Protein 2D42 (pdb70)

Organism: NCBI:txid180886

Structure (mmCIF, N/CA/C/O backbone):
data_2D42
#
_entry.id   2D42
#
_cell.length_a   95.380
_cell.length_b   95.380
_cell.length_c   130.727
_cell.angle_alpha   90.00
_cell.angle_beta   90.00
_cell.angle_gamma   120.00
#
_symmetry.space_group_name_H-M   'P 31 1 2'
#
loop_
_entity.id
_entity.type
_entity.pdbx_description
1 polymer 'non-toxic crystal protein'
2 water water
#
loop_
_atom_site.group_PDB
_atom_site.id
_atom_site.type_symbol
_atom_site.label_atom_id
_atom_site.label_alt_id
_atom_site.label_comp_id
_atom_site.label_asym_id
_atom_site.label_entity_id
_atom_site.label_seq_id
_atom_site.pdbx_PDB_ins_code
_atom_site.Cartn_x
_atom_site.Cartn_y
_atom_site.Cartn_z
_atom_site.occupancy
_atom_site.B_iso_or_equiv
_atom_site.auth_seq_id
_atom_site.auth_comp_id
_atom_site.auth_asym_id
_atom_site.auth_atom_id
_atom_site.pdbx_PDB_model_num
ATOM 1 N N . ALA A 1 1 ? 19.166 45.119 8.523 1.00 31.54 2 ALA A N 1
ATOM 2 C CA . ALA A 1 1 ? 20.318 44.415 7.899 1.00 31.72 2 ALA A CA 1
ATOM 3 C C . ALA A 1 1 ? 20.568 44.934 6.482 1.00 30.92 2 ALA A C 1
ATOM 4 O O . ALA A 1 1 ? 19.885 45.850 6.014 1.00 29.53 2 ALA A O 1
ATOM 6 N N . ILE A 1 2 ? 21.552 44.352 5.803 1.00 31.07 3 ILE A N 1
ATOM 7 C CA . ILE A 1 2 ? 21.887 44.771 4.441 1.00 29.77 3 ILE A CA 1
ATOM 8 C C . ILE A 1 2 ? 21.466 43.709 3.422 1.00 30.49 3 ILE A C 1
ATOM 9 O O . ILE A 1 2 ? 21.902 42.560 3.495 1.00 29.47 3 ILE A O 1
ATOM 14 N N . ILE A 1 3 ? 20.619 44.089 2.474 1.00 30.46 4 ILE A N 1
ATOM 15 C CA . ILE A 1 3 ? 20.201 43.141 1.450 1.00 30.63 4 ILE A CA 1
ATOM 16 C C . ILE A 1 3 ? 21.378 42.940 0.503 1.00 29.86 4 ILE A C 1
ATOM 17 O O . ILE A 1 3 ? 21.868 43.895 -0.087 1.00 30.39 4 ILE A O 1
ATOM 22 N N . ASN A 1 4 ? 21.851 41.705 0.370 1.00 28.71 5 ASN A N 1
ATOM 23 C CA . ASN A 1 4 ? 22.960 41.442 -0.536 1.00 27.94 5 ASN A CA 1
ATOM 24 C C . ASN A 1 4 ? 22.376 41.042 -1.888 1.00 26.12 5 ASN A C 1
ATOM 25 O O . ASN A 1 4 ? 21.809 39.957 -2.027 1.00 25.65 5 ASN A O 1
ATOM 30 N N . LEU A 1 5 ? 22.521 41.915 -2.878 1.00 24.02 6 LEU A N 1
ATOM 31 C CA . LEU A 1 5 ? 21.971 41.658 -4.203 1.00 26.79 6 LEU A CA 1
ATOM 32 C C . LEU A 1 5 ? 22.492 40.404 -4.896 1.00 27.64 6 LEU A C 1
ATOM 33 O O . LEU A 1 5 ? 21.742 39.755 -5.633 1.00 29.30 6 LEU A O 1
ATOM 38 N N . LEU A 1 6 ? 23.763 40.066 -4.682 1.00 28.52 7 LEU A N 1
ATOM 39 C CA . LEU A 1 6 ? 24.337 38.865 -5.291 1.00 30.34 7 LEU A CA 1
ATOM 40 C C . LEU A 1 6 ? 23.723 37.623 -4.657 1.00 31.53 7 LEU A C 1
ATOM 41 O O . LEU A 1 6 ? 23.518 36.608 -5.321 1.00 33.18 7 LEU A O 1
ATOM 46 N N . ARG A 1 7 ? 23.434 37.714 -3.363 1.00 31.60 8 ARG A N 1
ATOM 47 C CA . ARG A 1 7 ? 22.813 36.620 -2.629 1.00 31.81 8 ARG A CA 1
ATOM 48 C C . ARG A 1 7 ? 21.403 36.391 -3.184 1.00 30.91 8 ARG A C 1
ATOM 49 O O . ARG A 1 7 ? 20.976 35.246 -3.373 1.00 30.34 8 ARG A O 1
ATOM 57 N N . GLU A 1 8 ? 20.685 37.484 -3.448 1.00 29.18 9 GLU A N 1
ATOM 58 C CA . GLU A 1 8 ? 19.338 37.400 -4.004 1.00 28.65 9 GLU A CA 1
ATOM 59 C C . GLU A 1 8 ? 19.401 36.729 -5.383 1.00 28.28 9 GLU A C 1
ATOM 60 O O . GLU A 1 8 ? 18.527 35.939 -5.735 1.00 27.73 9 GLU A O 1
ATOM 66 N N . LEU A 1 9 ? 20.436 37.059 -6.154 1.00 26.39 10 LEU A N 1
ATOM 67 C CA . LEU A 1 9 ? 20.627 36.493 -7.495 1.00 27.09 10 LEU A CA 1
ATOM 68 C C . LEU A 1 9 ? 20.814 34.977 -7.358 1.00 26.73 10 LEU A C 1
ATOM 69 O O . LEU A 1 9 ? 20.219 34.193 -8.092 1.00 27.04 10 LEU A O 1
ATOM 74 N N . GLU A 1 10 ? 21.638 34.580 -6.398 1.00 29.46 11 GLU A N 1
ATOM 75 C CA . GLU A 1 10 ? 21.895 33.168 -6.142 1.00 32.69 11 GLU A CA 1
ATOM 76 C C . GLU A 1 10 ? 20.587 32.463 -5.750 1.00 32.15 11 GLU A C 1
ATOM 77 O O . GLU A 1 10 ? 20.281 31.380 -6.254 1.00 33.66 11 GLU A O 1
ATOM 83 N N . ILE A 1 11 ? 19.814 33.085 -4.864 1.00 31.08 12 ILE A N 1
ATOM 84 C CA . ILE A 1 11 ? 18.541 32.509 -4.425 1.00 31.07 12 ILE A CA 1
ATOM 85 C C . ILE A 1 11 ? 17.604 32.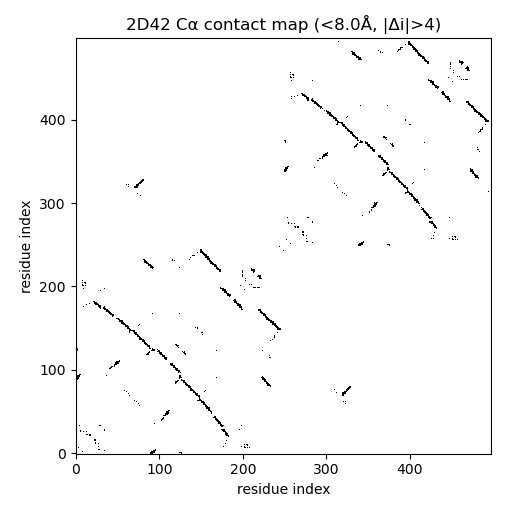337 -5.614 1.00 31.06 12 ILE A C 1
ATOM 86 O O . ILE A 1 11 ? 16.955 31.302 -5.768 1.00 30.29 12 ILE A O 1
ATOM 91 N N . TYR A 1 12 ? 17.528 33.363 -6.450 1.00 28.72 13 TYR A N 1
ATOM 92 C CA . TYR A 1 12 ? 16.681 33.305 -7.626 1.00 28.76 13 TYR A CA 1
ATOM 93 C C . TYR A 1 12 ? 17.113 32.159 -8.547 1.00 30.17 13 TYR A C 1
ATOM 94 O O . TYR A 1 12 ? 16.280 31.411 -9.046 1.00 28.79 13 TYR A O 1
ATOM 103 N N . GLY A 1 13 ? 18.420 32.046 -8.771 1.00 30.83 14 GLY A N 1
ATOM 104 C CA . GLY A 1 13 ? 18.950 31.006 -9.637 1.00 33.94 14 GLY A CA 1
ATOM 105 C C . GLY A 1 13 ? 18.725 29.603 -9.107 1.00 35.26 14 GLY A C 1
ATOM 106 O O . GLY A 1 13 ? 18.430 28.687 -9.868 1.00 34.82 14 GLY A O 1
ATOM 107 N N . MET A 1 14 ? 18.865 29.432 -7.800 1.00 37.17 15 MET A N 1
ATOM 108 C CA . MET A 1 14 ? 18.663 28.128 -7.197 1.00 40.14 15 MET A CA 1
ATOM 109 C C . MET A 1 14 ? 17.218 27.660 -7.316 1.00 41.34 15 MET A C 1
ATOM 110 O O . MET A 1 14 ? 16.967 26.479 -7.564 1.00 42.50 15 MET A O 1
ATOM 115 N N . GLN A 1 15 ? 16.269 28.580 -7.163 1.00 42.13 16 GLN A N 1
ATOM 116 C CA . GLN A 1 15 ? 14.854 28.229 -7.274 1.00 42.34 16 GLN A CA 1
ATOM 117 C C . GLN A 1 15 ? 14.486 28.001 -8.735 1.00 42.06 16 GLN A C 1
ATOM 118 O O . GLN A 1 15 ? 13.700 27.108 -9.055 1.00 40.53 16 GLN A O 1
ATOM 124 N N . TYR A 1 16 ? 15.062 28.811 -9.617 1.00 40.09 17 TYR A N 1
ATOM 125 C CA . TYR A 1 16 ? 14.797 28.694 -11.043 1.00 40.12 17 TYR A CA 1
ATOM 126 C C . TYR A 1 16 ? 15.276 27.327 -11.536 1.00 40.66 17 TYR A C 1
ATOM 127 O O . TYR A 1 16 ? 14.601 26.669 -12.332 1.00 40.04 17 TYR A O 1
ATOM 136 N N . ALA A 1 17 ? 16.441 26.910 -11.044 1.00 41.73 18 ALA A N 1
ATOM 137 C CA . ALA A 1 17 ? 17.041 25.630 -11.412 1.00 43.21 18 ALA A CA 1
ATOM 138 C C . ALA A 1 17 ? 16.136 24.463 -11.034 1.00 45.70 18 ALA A C 1
ATOM 139 O O . ALA A 1 17 ? 15.822 23.607 -11.863 1.00 44.77 18 ALA A O 1
ATOM 141 N N . ASN A 1 18 ? 15.736 24.423 -9.771 1.00 46.85 19 ASN A N 1
ATOM 142 C CA . ASN A 1 18 ? 14.862 23.364 -9.295 1.00 49.32 19 ASN A CA 1
ATOM 143 C C . ASN A 1 18 ? 13.572 23.375 -10.109 1.00 49.00 19 ASN A C 1
ATOM 144 O O . ASN A 1 18 ? 13.035 22.329 -10.476 1.00 49.65 19 ASN A O 1
ATOM 149 N N . SER A 1 19 ? 13.092 24.578 -10.392 1.00 48.22 20 SER A N 1
ATOM 150 C CA . SER A 1 19 ? 11.865 24.781 -11.143 1.00 49.36 20 SER A CA 1
ATOM 151 C C . SER A 1 19 ? 11.930 24.321 -12.600 1.00 49.04 20 SER A C 1
ATOM 152 O O . SER A 1 19 ? 10.919 23.898 -13.162 1.00 49.10 20 SER A O 1
ATOM 155 N N . HIS A 1 20 ? 13.112 24.406 -13.207 1.00 47.97 21 HIS A N 1
ATOM 156 C CA . HIS A 1 20 ? 13.294 24.015 -14.606 1.00 47.46 21 HIS A CA 1
ATOM 157 C C . HIS A 1 20 ? 14.076 22.712 -14.772 1.00 46.38 21 HIS A C 1
ATOM 158 O O . HIS A 1 20 ? 14.517 22.372 -15.872 1.00 45.07 21 HIS A O 1
ATOM 165 N N . GLN A 1 21 ? 14.251 21.993 -13.669 1.00 45.21 22 GLN A N 1
ATOM 166 C CA . GLN A 1 21 ? 14.967 20.724 -13.669 1.00 44.93 22 GLN A CA 1
ATOM 167 C C . GLN A 1 21 ? 16.436 20.839 -14.083 1.00 42.62 22 GLN A C 1
ATOM 168 O O . GLN A 1 21 ? 17.001 19.906 -14.658 1.00 42.19 22 GLN A O 1
ATOM 174 N N . TYR A 1 22 ? 17.050 21.983 -13.790 1.00 39.66 23 TYR A N 1
ATOM 175 C CA . TYR A 1 22 ? 18.454 22.206 -14.111 1.00 36.12 23 TYR A CA 1
ATOM 176 C C . TYR A 1 22 ? 19.269 22.114 -12.841 1.00 35.12 23 TYR A C 1
ATOM 177 O O . TYR A 1 22 ? 18.727 22.067 -11.739 1.00 35.51 23 TYR A O 1
ATOM 186 N N . THR A 1 23 ? 20.585 22.107 -13.000 1.00 34.87 24 THR A N 1
ATOM 187 C CA . THR A 1 23 ? 21.476 22.112 -11.854 1.00 35.59 24 THR A CA 1
ATOM 188 C C . THR A 1 23 ? 22.073 23.517 -11.817 1.00 35.01 24 THR A C 1
ATOM 189 O O . THR A 1 23 ? 22.640 23.978 -12.811 1.00 34.30 24 THR A O 1
ATOM 193 N N . TYR A 1 24 ? 21.917 24.205 -10.687 1.00 33.03 25 TYR A N 1
ATOM 194 C CA . TYR A 1 24 ? 22.449 25.558 -10.542 1.00 32.62 25 TYR A CA 1
ATOM 195 C C . TYR A 1 24 ? 23.957 25.472 -10.536 1.00 32.76 25 TYR A C 1
ATOM 196 O O . TYR A 1 24 ? 24.544 24.767 -9.716 1.00 36.91 25 TYR A O 1
ATOM 205 N N . GLY A 1 25 ? 24.589 26.182 -11.459 1.00 31.97 26 GLY A N 1
ATOM 206 C CA . GLY A 1 25 ? 26.034 26.159 -11.515 1.00 30.41 26 GLY A CA 1
ATOM 207 C C . GLY A 1 25 ? 26.629 27.320 -10.739 1.00 32.31 26 GLY A C 1
ATOM 208 O O . GLY A 1 25 ? 27.336 27.127 -9.746 1.00 32.18 26 GLY A O 1
ATOM 209 N N . SER A 1 26 ? 26.339 28.533 -11.193 1.00 29.68 27 SER A N 1
ATOM 210 C CA . SER A 1 26 ? 26.858 29.729 -10.543 1.00 30.46 27 SER A CA 1
ATOM 211 C C . SER A 1 26 ? 26.124 30.956 -11.073 1.00 30.07 27 SER A C 1
ATOM 212 O O . SER A 1 26 ? 25.298 30.849 -11.981 1.00 29.79 27 SER A O 1
ATOM 215 N N . SER A 1 27 ? 26.422 32.116 -10.493 1.00 30.81 28 SER A N 1
ATOM 216 C CA . SER A 1 27 ? 25.811 33.371 -10.915 1.00 30.19 28 SER A CA 1
ATOM 217 C C . SER A 1 27 ? 26.708 34.524 -10.488 1.00 30.58 28 SER A C 1
ATOM 218 O O . SER A 1 27 ? 27.448 34.421 -9.506 1.00 31.16 28 SER A O 1
ATOM 221 N N . TYR A 1 28 ? 26.645 35.618 -11.239 1.00 30.53 29 TYR A N 1
ATOM 222 C CA . TYR A 1 28 ? 27.459 36.793 -10.958 1.00 31.51 29 TYR A CA 1
ATOM 223 C C . TYR A 1 28 ? 26.896 37.998 -11.700 1.00 29.77 29 TYR A C 1
ATOM 224 O O . TYR A 1 28 ? 26.001 37.862 -12.533 1.00 30.95 29 TYR A O 1
ATOM 233 N N . SER A 1 29 ? 27.416 39.176 -11.387 1.00 28.27 30 SER A N 1
ATOM 234 C CA . SER A 1 29 ? 26.973 40.404 -12.035 1.00 28.03 30 SER A CA 1
ATOM 235 C C . SER A 1 29 ? 27.469 40.458 -13.484 1.00 29.48 30 SER A C 1
ATOM 236 O O . SER A 1 29 ? 28.570 40.006 -13.785 1.00 30.20 30 SER A O 1
ATOM 239 N N . ASP A 1 30 ? 26.648 41.019 -14.366 1.00 32.24 31 ASP A N 1
ATOM 240 C CA . ASP A 1 30 ? 26.979 41.150 -15.785 1.00 34.31 31 ASP A CA 1
ATOM 241 C C . ASP A 1 30 ? 27.878 42.358 -16.043 1.00 35.46 31 ASP A C 1
ATOM 242 O O . ASP A 1 30 ? 27.438 43.504 -15.931 1.00 36.86 31 ASP A O 1
ATOM 247 N N . ASP A 1 31 ? 29.128 42.102 -16.415 1.00 34.91 32 ASP A N 1
ATOM 248 C CA . ASP A 1 31 ? 30.080 43.178 -16.662 1.00 36.40 32 ASP A CA 1
ATOM 249 C C . ASP A 1 31 ? 29.665 44.254 -17.653 1.00 36.32 32 ASP A C 1
ATOM 250 O O . ASP A 1 31 ? 30.118 45.387 -17.538 1.00 37.02 32 ASP A O 1
ATOM 255 N N . THR A 1 32 ? 28.811 43.932 -18.617 1.00 34.16 33 THR A N 1
ATOM 256 C CA . THR A 1 32 ? 28.407 44.949 -19.582 1.00 35.68 33 THR A CA 1
ATOM 257 C C . THR A 1 32 ? 27.223 45.803 -19.122 1.00 36.07 33 THR A C 1
ATOM 258 O O . THR A 1 32 ? 26.863 46.781 -19.777 1.00 39.00 33 THR A O 1
ATOM 262 N N . ASN A 1 33 ? 26.611 45.421 -18.008 1.00 33.59 34 ASN A N 1
ATOM 263 C CA . ASN A 1 33 ? 25.487 46.156 -17.434 1.00 32.26 34 ASN A CA 1
ATOM 264 C C . ASN A 1 33 ? 25.372 45.563 -16.038 1.00 30.53 34 ASN A C 1
ATOM 265 O O . ASN A 1 33 ? 24.414 44.866 -15.716 1.00 29.61 34 ASN A O 1
ATOM 270 N N . PRO A 1 34 ? 26.359 45.850 -15.184 1.00 29.63 35 PRO A N 1
ATOM 271 C CA . PRO A 1 34 ? 26.394 45.335 -13.816 1.00 28.33 35 PRO A CA 1
ATOM 272 C C . PRO A 1 34 ? 25.253 45.708 -12.891 1.00 26.40 35 PRO A C 1
ATOM 273 O O . PRO A 1 34 ? 24.600 46.737 -13.058 1.00 25.62 35 PRO A O 1
ATOM 277 N N . ILE A 1 35 ? 25.019 44.837 -11.916 1.00 27.23 36 ILE A N 1
ATOM 278 C CA . ILE A 1 35 ? 24.004 45.078 -10.904 1.00 29.28 36 ILE A CA 1
ATOM 279 C C . ILE A 1 35 ? 24.561 46.326 -10.242 1.00 29.59 36 ILE A C 1
ATOM 280 O O . ILE A 1 35 ? 25.713 46.336 -9.831 1.00 30.78 36 ILE A O 1
ATOM 285 N N . ARG A 1 36 ? 23.774 47.387 -10.151 1.00 29.96 37 ARG A N 1
ATOM 286 C CA . ARG A 1 36 ? 24.310 48.585 -9.543 1.00 29.24 37 ARG A CA 1
ATOM 287 C C . ARG A 1 36 ? 23.354 49.331 -8.632 1.00 27.10 37 ARG A C 1
ATOM 288 O O . ARG A 1 36 ? 22.141 49.138 -8.666 1.00 26.08 37 ARG A O 1
ATOM 296 N N . ILE A 1 37 ? 23.947 50.201 -7.827 1.00 25.99 38 ILE A N 1
ATOM 297 C CA . ILE A 1 37 ? 23.237 51.039 -6.882 1.00 25.41 38 ILE A CA 1
ATOM 298 C C . ILE A 1 37 ? 23.547 52.452 -7.330 1.00 23.69 38 ILE A C 1
ATOM 299 O O . ILE A 1 37 ? 24.714 52.801 -7.509 1.00 23.41 38 ILE A O 1
ATOM 304 N N . ALA A 1 38 ? 22.504 53.250 -7.527 1.00 23.55 39 ALA A N 1
ATOM 305 C CA . ALA A 1 38 ? 22.665 54.627 -7.977 1.00 24.89 39 ALA A CA 1
ATOM 306 C C . ALA A 1 38 ? 21.656 55.575 -7.343 1.00 24.55 39 ALA A C 1
ATOM 307 O O . ALA A 1 38 ? 20.672 55.142 -6.739 1.00 26.17 39 ALA A O 1
ATOM 309 N N . GLY A 1 39 ? 21.900 56.872 -7.504 1.00 24.62 40 GLY A N 1
ATOM 310 C CA . GLY A 1 39 ? 20.993 57.871 -6.972 1.00 25.31 40 GLY A CA 1
ATOM 311 C C . GLY A 1 39 ? 20.846 57.803 -5.464 1.00 25.70 40 GLY A C 1
ATOM 312 O O . GLY A 1 39 ? 19.747 57.924 -4.933 1.00 24.64 40 GLY A O 1
ATOM 313 N N . LEU A 1 40 ? 21.957 57.587 -4.775 1.00 25.21 41 LEU A N 1
ATOM 314 C CA . LEU A 1 40 ? 21.953 57.518 -3.314 1.00 28.68 41 LEU A CA 1
ATOM 315 C C . LEU A 1 40 ? 21.327 58.766 -2.685 1.00 28.55 41 LEU A C 1
ATOM 316 O O . LEU A 1 40 ? 21.720 59.891 -2.993 1.00 25.44 41 LEU A O 1
ATOM 321 N N . ASP A 1 41 ? 20.359 58.567 -1.797 1.00 29.39 42 ASP A N 1
ATOM 322 C CA . ASP A 1 41 ? 19.720 59.699 -1.132 1.00 31.43 42 ASP A CA 1
ATOM 323 C C . ASP A 1 41 ? 19.409 59.369 0.324 1.00 30.51 42 ASP A C 1
ATOM 324 O O . ASP A 1 41 ? 19.100 58.227 0.668 1.00 29.54 42 ASP A O 1
ATOM 329 N N . ALA A 1 42 ? 19.507 60.378 1.178 1.00 31.48 43 ALA A N 1
ATOM 330 C CA . ALA A 1 42 ? 19.238 60.202 2.598 1.00 32.70 43 ALA A CA 1
ATOM 331 C C . ALA A 1 42 ? 18.492 61.416 3.112 1.00 32.61 43 ALA A C 1
ATOM 332 O O . ALA A 1 42 ? 19.049 62.509 3.184 1.00 35.43 43 ALA A O 1
ATOM 334 N N . ARG A 1 43 ? 17.226 61.229 3.457 1.00 31.84 44 ARG A N 1
ATOM 335 C CA . ARG A 1 43 ? 16.437 62.334 3.964 1.00 33.42 44 ARG A CA 1
ATOM 336 C C . ARG A 1 43 ? 16.044 62.113 5.416 1.00 31.47 44 ARG A C 1
ATOM 337 O O . ARG A 1 43 ? 16.082 60.988 5.919 1.00 29.48 44 ARG A O 1
ATOM 345 N N . ILE A 1 44 ? 15.684 63.206 6.079 1.00 30.24 45 ILE A N 1
ATOM 346 C CA . ILE A 1 44 ? 15.291 63.196 7.481 1.00 29.38 45 ILE A CA 1
ATOM 347 C C . ILE A 1 44 ? 13.817 63.565 7.569 1.00 29.34 45 ILE A C 1
ATOM 348 O O . ILE A 1 44 ? 13.445 64.728 7.431 1.00 31.09 45 ILE A O 1
ATOM 353 N N . PRO A 1 45 ? 12.951 62.571 7.795 1.00 28.75 46 PRO A N 1
ATOM 354 C CA . PRO A 1 45 ? 11.517 62.865 7.881 1.00 29.55 46 PRO A CA 1
ATOM 355 C C . PRO A 1 45 ? 11.094 63.882 8.950 1.00 29.49 46 PRO A C 1
ATOM 356 O O . PRO A 1 45 ? 10.089 64.556 8.784 1.00 28.52 46 PRO A O 1
ATOM 360 N N . ASP A 1 46 ? 11.853 63.999 10.038 1.00 29.21 47 ASP A N 1
ATOM 361 C CA . ASP A 1 46 ? 11.525 64.973 11.088 1.00 28.98 47 ASP A CA 1
ATOM 362 C C . ASP A 1 46 ? 12.708 65.921 11.245 1.00 27.48 47 ASP A C 1
ATOM 363 O O . ASP A 1 46 ? 13.589 65.701 12.071 1.00 25.50 47 ASP A O 1
ATOM 368 N N . PRO A 1 47 ? 12.744 66.992 10.435 1.00 28.26 48 PRO A N 1
ATOM 369 C CA . PRO A 1 47 ? 13.819 67.988 10.456 1.00 28.00 48 PRO A CA 1
ATOM 370 C C . PRO A 1 47 ? 13.751 69.021 11.577 1.00 26.28 48 PRO A C 1
ATOM 371 O O . PRO A 1 47 ? 14.577 69.925 11.633 1.00 27.03 48 PRO A O 1
ATOM 375 N N . ILE A 1 48 ? 12.769 68.889 12.459 1.00 25.85 49 ILE A N 1
ATOM 376 C CA . ILE A 1 48 ? 12.626 69.829 13.560 1.00 26.16 49 ILE A CA 1
ATOM 377 C C . ILE A 1 48 ? 13.419 69.308 14.756 1.00 26.63 49 ILE A C 1
ATOM 378 O O . ILE A 1 48 ? 13.010 68.354 15.407 1.00 26.95 49 ILE A O 1
ATOM 383 N N . VAL A 1 49 ? 14.565 69.921 15.029 1.00 27.27 50 VAL A N 1
ATOM 384 C CA . VAL A 1 49 ? 15.402 69.501 16.152 1.00 28.00 50 VAL A CA 1
ATOM 385 C C . VAL A 1 49 ? 14.949 70.192 17.442 1.00 28.77 50 VAL A C 1
ATOM 386 O O . VAL A 1 49 ? 14.823 71.417 17.484 1.00 27.75 50 VAL A O 1
ATOM 390 N N . THR A 1 50 ? 14.716 69.413 18.493 1.00 28.56 51 THR A N 1
ATOM 391 C CA . THR A 1 50 ? 14.278 69.992 19.758 1.00 28.99 51 THR A CA 1
ATOM 392 C C . THR A 1 50 ? 15.373 70.031 20.815 1.00 28.65 51 THR A C 1
ATOM 393 O O . THR A 1 50 ? 15.163 70.562 21.904 1.00 30.16 51 THR A O 1
ATOM 397 N N . ASP A 1 51 ? 16.543 69.486 20.485 1.00 28.63 52 ASP A N 1
ATOM 398 C CA . ASP A 1 51 ? 17.675 69.448 21.412 1.00 28.13 52 ASP A CA 1
ATOM 399 C C . ASP A 1 51 ? 18.127 70.844 21.824 1.00 27.36 52 ASP A C 1
ATOM 400 O O . ASP A 1 51 ? 18.007 71.796 21.058 1.00 26.20 52 ASP A O 1
ATOM 405 N N . PRO A 1 52 ? 18.664 70.977 23.046 1.00 28.95 53 PRO A N 1
ATOM 406 C CA . PRO A 1 52 ? 19.141 72.268 23.546 1.00 29.19 53 PRO A CA 1
ATOM 407 C C . PRO A 1 52 ? 20.450 72.616 22.845 1.00 29.03 53 PRO A C 1
ATOM 408 O O . PRO A 1 52 ? 21.123 71.739 22.316 1.00 28.93 53 PRO A O 1
ATOM 412 N N . VAL A 1 53 ? 20.808 73.891 22.833 1.00 30.32 54 VAL A N 1
ATOM 413 C CA . VAL A 1 53 ? 22.050 74.309 22.205 1.00 29.62 54 VAL A CA 1
ATOM 414 C C . VAL A 1 53 ? 23.037 74.619 23.313 1.00 29.81 54 VAL A C 1
ATOM 415 O O . VAL A 1 53 ? 22.632 74.822 24.460 1.00 28.03 54 VAL A O 1
ATOM 419 N N . ASN A 1 54 ? 24.326 74.614 22.980 1.00 27.82 55 ASN A N 1
ATOM 420 C CA . ASN A 1 54 ? 25.367 74.945 23.942 1.00 27.44 55 ASN A CA 1
ATOM 421 C C . ASN A 1 54 ? 25.989 76.247 23.473 1.00 26.17 55 ASN A C 1
ATOM 422 O O . ASN A 1 54 ? 26.148 76.461 22.274 1.00 28.60 55 ASN A O 1
ATOM 427 N N . HIS A 1 55 ? 26.326 77.110 24.419 1.00 25.89 56 HIS A N 1
ATOM 428 C CA . HIS A 1 55 ? 26.950 78.390 24.115 1.00 27.77 56 HIS A CA 1
ATOM 429 C C . HIS A 1 55 ? 28.439 78.238 24.386 1.00 27.31 56 HIS A C 1
ATOM 430 O O . HIS A 1 55 ? 28.867 78.166 25.536 1.00 26.68 56 HIS A O 1
ATOM 437 N N . ILE A 1 56 ? 29.211 78.176 23.308 1.00 26.19 57 ILE A N 1
ATOM 438 C CA . ILE A 1 56 ? 30.653 78.000 23.370 1.00 27.39 57 ILE A CA 1
ATOM 439 C C . ILE A 1 56 ? 31.425 79.312 23.222 1.00 27.02 57 ILE A C 1
ATOM 440 O O . ILE A 1 56 ? 31.238 80.046 22.250 1.00 25.75 57 ILE A O 1
ATOM 445 N N . VAL A 1 57 ? 32.288 79.602 24.189 1.00 26.06 58 VAL A N 1
ATOM 446 C CA . VAL A 1 57 ? 33.107 80.805 24.126 1.00 25.97 58 VAL A CA 1
ATOM 447 C C . VAL A 1 57 ? 34.290 80.498 23.212 1.00 27.44 58 VAL A C 1
ATOM 448 O O . VAL A 1 57 ? 35.203 79.761 23.585 1.00 28.35 58 VAL A O 1
ATOM 452 N N . LEU A 1 58 ? 34.251 81.045 22.001 1.00 29.07 59 LEU A N 1
ATOM 453 C CA . LEU A 1 58 ? 35.307 80.832 21.014 1.00 28.03 59 LEU A CA 1
ATOM 454 C C . LEU A 1 58 ? 36.539 81.681 21.287 1.00 29.17 59 LEU A C 1
ATOM 455 O O . LEU A 1 58 ? 37.667 81.255 21.026 1.00 29.02 59 LEU A O 1
ATOM 460 N N . ASP A 1 59 ? 36.331 82.882 21.824 1.00 27.75 60 ASP A N 1
ATOM 461 C CA . ASP A 1 59 ? 37.453 83.781 22.080 1.00 27.68 60 ASP A CA 1
ATOM 462 C C . ASP A 1 59 ? 37.021 84.894 23.034 1.00 26.29 60 ASP A C 1
ATOM 463 O O . ASP A 1 59 ? 35.832 85.127 23.244 1.00 26.30 60 ASP A O 1
ATOM 468 N N . ARG A 1 60 ? 38.003 85.584 23.594 1.00 25.10 61 ARG A N 1
ATOM 469 C CA . ARG A 1 60 ? 37.761 86.695 24.506 1.00 25.90 61 ARG A CA 1
ATOM 470 C C . ARG A 1 60 ? 38.963 87.610 24.384 1.00 22.88 61 ARG A C 1
ATOM 471 O O . ARG A 1 60 ? 40.090 87.163 24.538 1.00 22.38 61 ARG A O 1
ATOM 479 N N . ARG A 1 61 ? 38.728 88.885 24.095 1.00 23.79 62 ARG A N 1
ATOM 480 C CA . ARG A 1 61 ? 39.824 89.847 23.967 1.00 23.33 62 ARG A CA 1
ATOM 481 C C . ARG A 1 61 ? 39.512 91.108 24.743 1.00 23.04 62 ARG A C 1
ATOM 482 O O . ARG A 1 61 ? 38.353 91.395 25.049 1.00 22.32 62 ARG A O 1
ATOM 490 N N . ILE A 1 62 ? 40.553 91.877 25.029 1.00 22.67 63 ILE A N 1
ATOM 491 C CA . ILE A 1 62 ? 40.392 93.088 25.801 1.00 23.51 63 ILE A CA 1
ATOM 492 C C . ILE A 1 62 ? 41.022 94.322 25.185 1.00 25.58 63 ILE A C 1
ATOM 493 O O . ILE A 1 62 ? 42.142 94.276 24.690 1.00 27.08 63 ILE A O 1
ATOM 498 N N . ILE A 1 63 ? 40.285 95.426 25.203 1.00 25.67 64 ILE A N 1
ATOM 499 C CA . ILE A 1 63 ? 40.812 96.692 24.716 1.00 26.17 64 ILE A CA 1
ATOM 500 C C . ILE A 1 63 ? 40.707 97.625 25.910 1.00 26.21 64 ILE A C 1
ATOM 501 O O . ILE A 1 63 ? 39.611 97.933 26.372 1.00 27.62 64 ILE A O 1
ATOM 506 N N . THR A 1 64 ? 41.849 98.049 26.430 1.00 26.25 65 THR A N 1
ATOM 507 C CA . THR A 1 64 ? 41.861 98.920 27.592 1.00 28.57 65 THR A CA 1
ATOM 508 C C . THR A 1 64 ? 42.202 100.362 27.254 1.00 29.51 65 THR A C 1
ATOM 509 O O . THR A 1 64 ? 43.182 100.628 26.563 1.00 28.83 65 THR A O 1
ATOM 513 N N . ASN A 1 65 ? 41.393 101.294 27.744 1.00 29.96 66 ASN A N 1
ATOM 514 C CA . ASN A 1 65 ? 41.661 102.707 27.500 1.00 30.52 66 ASN A CA 1
ATOM 515 C C . ASN A 1 65 ? 42.141 103.345 28.793 1.00 32.00 66 ASN A C 1
ATOM 516 O O . ASN A 1 65 ? 41.348 103.623 29.697 1.00 30.99 66 ASN A O 1
ATOM 521 N N . THR A 1 66 ? 43.446 103.562 28.890 1.00 32.06 67 THR A N 1
ATOM 522 C CA . THR A 1 66 ? 44.008 104.170 30.083 1.00 34.02 67 THR A CA 1
ATOM 523 C C . THR A 1 66 ? 44.165 105.678 29.907 1.00 33.92 67 THR A C 1
ATOM 524 O O . THR A 1 66 ? 44.923 106.314 30.628 1.00 36.37 67 THR A O 1
ATOM 528 N N . THR A 1 67 ? 43.445 106.248 28.950 1.00 36.25 68 THR A N 1
ATOM 529 C CA . THR A 1 67 ? 43.535 107.680 28.698 1.00 38.56 68 THR A CA 1
ATOM 530 C C . THR A 1 67 ? 42.342 108.452 29.240 1.00 40.20 68 THR A C 1
ATOM 531 O O . THR A 1 67 ? 41.381 107.872 29.751 1.00 39.45 68 THR A O 1
ATOM 535 N N . SER A 1 68 ? 42.417 109.774 29.111 1.00 41.44 69 SER A N 1
ATOM 536 C CA . SER A 1 68 ? 41.367 110.665 29.576 1.00 43.37 69 SER A CA 1
ATOM 537 C C . SER A 1 68 ? 40.417 110.931 28.427 1.00 43.97 69 SER A C 1
ATOM 538 O O . SER A 1 68 ? 39.422 111.638 28.575 1.00 44.54 69 SER A O 1
ATOM 541 N N . ASN A 1 69 ? 40.730 110.364 27.272 1.00 43.87 70 ASN A N 1
ATOM 542 C CA . ASN A 1 69 ? 39.887 110.562 26.109 1.00 43.95 70 ASN A CA 1
ATOM 543 C C . ASN A 1 69 ? 39.267 109.271 25.602 1.00 43.75 70 ASN A C 1
ATOM 544 O O . ASN A 1 69 ? 39.887 108.212 25.653 1.00 43.38 70 ASN A O 1
ATOM 549 N N . SER A 1 70 ? 38.035 109.381 25.119 1.00 42.92 71 SER A N 1
ATOM 550 C CA . SER A 1 70 ? 37.293 108.252 24.576 1.00 42.65 71 SER A CA 1
ATOM 551 C C . SER A 1 70 ? 37.958 107.799 23.279 1.00 41.63 71 SER A C 1
ATOM 552 O O . SER A 1 70 ? 38.544 108.608 22.564 1.00 42.11 71 SER A O 1
ATOM 555 N N . LEU A 1 71 ? 37.881 106.506 22.980 1.00 39.77 72 LEU A N 1
ATOM 556 C CA . LEU A 1 71 ? 38.481 105.988 21.756 1.00 38.11 72 LEU A CA 1
ATOM 557 C C . LEU A 1 71 ? 37.625 104.881 21.163 1.00 37.02 72 LEU A C 1
ATOM 558 O O . LEU A 1 71 ? 36.888 104.207 21.884 1.00 38.52 72 LEU A O 1
ATOM 563 N N . GLU A 1 72 ? 37.713 104.708 19.848 1.00 36.17 73 GLU A N 1
ATOM 564 C CA . GLU A 1 72 ? 36.955 103.670 19.169 1.00 34.47 73 GLU A CA 1
ATOM 565 C C . GLU A 1 72 ? 37.776 102.389 19.157 1.00 34.38 73 GLU A C 1
ATOM 566 O O . GLU A 1 72 ? 38.976 102.405 18.876 1.00 33.26 73 GLU A O 1
ATOM 572 N N . GLY A 1 73 ? 37.126 101.280 19.475 1.00 32.17 74 GLY A N 1
ATOM 573 C CA . GLY A 1 73 ? 37.811 100.005 19.480 1.00 29.67 74 GLY A CA 1
ATOM 574 C C . GLY A 1 73 ? 37.085 99.074 18.532 1.00 27.97 74 GLY A C 1
ATOM 575 O O . GLY A 1 73 ? 35.900 99.248 18.273 1.00 28.33 74 GLY A O 1
ATOM 576 N N . VAL A 1 74 ? 37.795 98.097 17.993 1.00 26.20 75 VAL A N 1
ATOM 577 C CA . VAL A 1 74 ? 37.181 97.143 17.086 1.00 26.27 75 VAL A CA 1
ATOM 578 C C . VAL A 1 74 ? 37.746 95.760 17.371 1.00 26.25 75 VAL A C 1
ATOM 579 O O . VAL A 1 74 ? 38.966 95.570 17.386 1.00 23.55 75 VAL A O 1
ATOM 583 N N . PHE A 1 75 ? 36.849 94.816 17.634 1.00 25.77 76 PHE A N 1
ATOM 584 C CA . PHE A 1 75 ? 37.226 93.432 17.877 1.00 26.94 76 PHE A CA 1
ATOM 585 C C . PHE A 1 75 ? 36.986 92.684 16.570 1.00 26.20 76 PHE A C 1
ATOM 586 O O . PHE A 1 75 ? 35.861 92.635 16.076 1.00 24.47 76 PHE A O 1
ATOM 594 N N . SER A 1 76 ? 38.043 92.123 16.000 1.00 24.45 77 SER A N 1
ATOM 595 C CA . SER A 1 76 ? 37.904 91.352 14.776 1.00 24.24 77 SER A CA 1
ATOM 596 C C . SER A 1 76 ? 38.219 89.888 15.105 1.00 26.21 77 SER A C 1
ATOM 597 O O . SER A 1 76 ? 39.363 89.537 15.405 1.00 24.51 77 SER A O 1
ATOM 600 N N . PHE A 1 77 ? 37.194 89.043 15.031 1.00 26.91 78 PHE A N 1
ATOM 601 C CA . PHE A 1 77 ? 37.330 87.630 15.344 1.00 27.53 78 PHE A CA 1
ATOM 602 C C . PHE A 1 77 ? 37.270 86.715 14.126 1.00 28.30 78 PHE A C 1
ATOM 603 O O . PHE A 1 77 ? 36.528 86.959 13.179 1.00 27.97 78 PHE A O 1
ATOM 611 N N . SER A 1 78 ? 38.051 85.645 14.189 1.00 27.21 79 SER A N 1
ATOM 612 C CA . SER A 1 78 ? 38.108 84.635 13.145 1.00 30.26 79 SER A CA 1
ATOM 613 C C . SER A 1 78 ? 38.421 83.322 13.837 1.00 29.84 79 SER A C 1
ATOM 614 O O . SER A 1 78 ? 39.518 83.134 14.351 1.00 30.21 79 SER A O 1
ATOM 617 N N . ASN A 1 79 ? 37.463 82.410 13.852 1.00 29.81 80 ASN A N 1
ATOM 618 C CA . ASN A 1 79 ? 37.693 81.141 14.504 1.00 32.76 80 ASN A CA 1
ATOM 619 C C . ASN A 1 79 ? 37.114 79.997 13.672 1.00 34.05 80 ASN A C 1
ATOM 620 O O . ASN A 1 79 ? 35.940 80.005 13.304 1.00 32.53 80 ASN A O 1
ATOM 625 N N . ALA A 1 80 ? 37.963 79.028 13.349 1.00 35.34 81 ALA A N 1
ATOM 626 C CA . ALA A 1 80 ? 37.549 77.879 12.554 1.00 37.52 81 ALA A CA 1
ATOM 627 C C . ALA A 1 80 ? 37.151 76.747 13.487 1.00 37.25 81 ALA A C 1
ATOM 628 O O . ALA A 1 80 ? 38.007 76.057 14.029 1.00 40.47 81 ALA A O 1
ATOM 630 N N . TYR A 1 81 ? 35.845 76.566 13.667 1.00 37.51 82 TYR A N 1
ATOM 631 C CA . TYR A 1 81 ? 35.306 75.535 14.546 1.00 36.68 82 TYR A CA 1
ATOM 632 C C . TYR A 1 81 ? 34.926 74.275 13.780 1.00 35.46 82 TYR A C 1
ATOM 633 O O . TYR A 1 81 ? 34.304 74.337 12.722 1.00 32.36 82 TYR A O 1
ATOM 642 N N . THR A 1 82 ? 35.280 73.129 14.343 1.00 34.63 83 THR A N 1
ATOM 643 C CA . THR A 1 82 ? 34.993 71.848 13.721 1.00 35.99 83 THR A CA 1
ATOM 644 C C . THR A 1 82 ? 33.892 71.096 14.438 1.00 36.50 83 THR A C 1
ATOM 645 O O . THR A 1 82 ? 34.014 70.795 15.622 1.00 38.91 83 THR A O 1
ATOM 649 N N . SER A 1 83 ? 32.820 70.794 13.717 1.00 37.19 84 SER A N 1
ATOM 650 C CA . SER A 1 83 ? 31.707 70.045 14.287 1.00 39.26 84 SER A CA 1
ATOM 651 C C . SER A 1 83 ? 31.616 68.710 13.549 1.00 39.11 84 SER A C 1
ATOM 652 O O . SER A 1 83 ? 31.875 68.634 12.348 1.00 38.75 84 SER A O 1
ATOM 655 N N . ARG A 1 84 ? 31.252 67.660 14.273 1.00 38.96 85 ARG A N 1
ATOM 656 C CA . ARG A 1 84 ? 31.160 66.333 13.687 1.00 37.10 85 ARG A CA 1
ATOM 657 C C . ARG A 1 84 ? 29.750 65.795 13.564 1.00 36.18 85 ARG A C 1
ATOM 658 O O . ARG A 1 84 ? 28.878 66.104 14.375 1.00 34.96 85 ARG A O 1
ATOM 666 N N . THR A 1 85 ? 29.536 64.988 12.530 1.00 34.40 86 THR A N 1
ATOM 667 C CA . THR A 1 85 ? 28.251 64.345 12.307 1.00 32.60 86 THR A CA 1
ATOM 668 C C . THR A 1 85 ? 28.573 62.894 12.000 1.00 32.44 86 THR A C 1
ATOM 669 O O . THR A 1 85 ? 29.564 62.596 11.329 1.00 32.94 86 THR A O 1
ATOM 673 N N . SER A 1 86 ? 27.748 61.991 12.505 1.00 31.68 87 SER A N 1
ATOM 674 C CA . SER A 1 86 ? 27.961 60.574 12.284 1.00 31.76 87 SER A CA 1
ATOM 675 C C . SER A 1 86 ? 26.675 59.908 11.790 1.00 31.31 87 SER A C 1
ATOM 676 O O . SER A 1 86 ? 25.584 60.262 12.234 1.00 31.50 87 SER A O 1
ATOM 679 N N . SER A 1 87 ? 26.800 58.962 10.861 1.00 29.06 88 SER A N 1
ATOM 680 C CA . SER A 1 87 ? 25.633 58.251 10.342 1.00 28.41 88 SER A CA 1
ATOM 681 C C . SER A 1 87 ? 25.860 56.747 10.431 1.00 27.72 88 SER A C 1
ATOM 682 O O . SER A 1 87 ? 26.997 56.293 10.548 1.00 27.20 88 SER A O 1
ATOM 685 N N . GLN A 1 88 ? 24.778 55.976 10.375 1.00 26.69 89 GLN A N 1
ATOM 686 C CA . GLN A 1 88 ? 24.888 54.526 10.434 1.00 26.56 89 GLN A CA 1
ATOM 687 C C . GLN A 1 88 ? 23.653 53.869 9.865 1.00 26.39 89 GLN A C 1
ATOM 688 O O . GLN A 1 88 ? 22.540 54.097 10.341 1.00 27.63 89 GLN A O 1
ATOM 694 N N . THR A 1 89 ? 23.847 53.041 8.847 1.00 26.37 90 THR A N 1
ATOM 695 C CA . THR A 1 89 ? 22.729 52.344 8.230 1.00 27.10 90 THR A CA 1
ATOM 696 C C . THR A 1 89 ? 22.213 51.186 9.072 1.00 28.12 90 THR A C 1
ATOM 697 O O . THR A 1 89 ? 22.992 50.442 9.675 1.00 27.39 90 THR A O 1
ATOM 701 N N . ARG A 1 90 ? 20.892 51.041 9.094 1.00 29.87 91 ARG A N 1
ATOM 702 C CA . ARG A 1 90 ? 20.239 49.953 9.801 1.00 32.84 91 ARG A CA 1
ATOM 703 C C . ARG A 1 90 ? 19.756 48.967 8.731 1.00 32.30 91 ARG A C 1
ATOM 704 O O . ARG A 1 90 ? 20.111 47.781 8.752 1.00 31.80 91 ARG A O 1
ATOM 712 N N . ASP A 1 91 ? 18.943 49.465 7.802 1.00 28.68 92 ASP A N 1
ATOM 713 C CA . ASP A 1 91 ? 18.445 48.637 6.709 1.00 28.85 92 ASP A CA 1
ATOM 714 C C . ASP A 1 91 ? 18.969 49.186 5.389 1.00 27.91 92 ASP A C 1
ATOM 715 O O . ASP A 1 91 ? 18.551 50.258 4.933 1.00 29.21 92 ASP A O 1
ATOM 720 N N . GLY A 1 92 ? 19.896 48.452 4.785 1.00 26.38 93 GLY A N 1
ATOM 721 C CA . GLY A 1 92 ? 20.470 48.889 3.530 1.00 26.48 93 GLY A CA 1
ATOM 722 C C . GLY A 1 92 ? 20.521 47.822 2.450 1.00 26.59 93 GLY A C 1
ATOM 723 O O . GLY A 1 92 ? 19.855 46.790 2.527 1.00 26.72 93 GLY A O 1
ATOM 724 N N . VAL A 1 93 ? 21.339 48.078 1.436 1.00 27.66 94 VAL A N 1
ATOM 725 C CA . VAL A 1 93 ? 21.476 47.162 0.318 1.00 28.21 94 VAL A CA 1
ATOM 726 C C . VAL A 1 93 ? 22.869 47.315 -0.275 1.00 27.93 94 VAL A C 1
ATOM 727 O O . VAL A 1 93 ? 23.499 48.359 -0.110 1.00 29.68 94 VAL A O 1
ATOM 731 N N . THR A 1 94 ? 23.356 46.271 -0.941 1.00 28.31 95 THR A N 1
ATOM 732 C CA . THR A 1 94 ? 24.679 46.311 -1.565 1.00 27.64 95 THR A CA 1
ATOM 733 C C . THR A 1 94 ? 24.799 45.342 -2.734 1.00 28.42 95 THR A C 1
ATOM 734 O O . THR A 1 94 ? 24.148 44.294 -2.764 1.00 29.47 95 THR A O 1
ATOM 738 N N . ALA A 1 95 ? 25.645 45.703 -3.692 1.00 28.41 96 ALA A N 1
ATOM 739 C CA . ALA A 1 95 ? 25.891 44.877 -4.858 1.00 30.89 96 ALA A CA 1
ATOM 740 C C . ALA A 1 95 ? 27.274 44.255 -4.692 1.00 32.07 96 ALA A C 1
ATOM 741 O O . ALA A 1 95 ? 27.854 43.730 -5.646 1.00 31.20 96 ALA A O 1
ATOM 743 N N . GLY A 1 96 ? 27.802 44.324 -3.473 1.00 31.38 97 GLY A N 1
ATOM 744 C CA . GLY A 1 96 ? 29.113 43.755 -3.212 1.00 31.97 97 GLY A CA 1
ATOM 745 C C . GLY A 1 96 ? 30.233 44.769 -3.060 1.00 32.48 97 GLY A C 1
ATOM 746 O O . GLY A 1 96 ? 31.361 44.402 -2.731 1.00 34.67 97 GLY A O 1
ATOM 747 N N . THR A 1 97 ? 29.937 46.042 -3.296 1.00 32.81 98 THR A N 1
ATOM 748 C CA . THR A 1 97 ? 30.948 47.096 -3.172 1.00 32.79 98 THR A CA 1
ATOM 749 C C . THR A 1 97 ? 30.455 48.217 -2.263 1.00 32.31 98 THR A C 1
ATOM 750 O O . THR A 1 97 ? 29.326 48.689 -2.409 1.00 30.38 98 THR A O 1
ATOM 754 N N . ASN A 1 98 ? 31.289 48.650 -1.324 1.00 32.23 99 ASN A N 1
ATOM 755 C CA . ASN A 1 98 ? 30.858 49.723 -0.441 1.00 31.82 99 ASN A CA 1
ATOM 756 C C . ASN A 1 98 ? 30.875 51.052 -1.172 1.00 30.23 99 ASN A C 1
ATOM 757 O O . ASN A 1 98 ? 31.784 51.334 -1.944 1.00 31.75 99 ASN A O 1
ATOM 762 N N . ILE A 1 99 ? 29.842 51.851 -0.943 1.00 29.61 100 ILE A N 1
ATOM 763 C CA . ILE A 1 99 ? 29.732 53.160 -1.577 1.00 29.70 100 ILE A CA 1
ATOM 764 C C . ILE A 1 99 ? 29.448 54.219 -0.522 1.00 30.65 100 ILE A C 1
ATOM 765 O O . ILE A 1 99 ? 28.462 54.133 0.208 1.00 31.17 100 ILE A O 1
ATOM 770 N N . THR A 1 100 ? 30.317 55.213 -0.439 1.00 30.96 101 THR A N 1
ATOM 771 C CA . THR A 1 100 ? 30.125 56.289 0.512 1.00 32.78 101 THR A CA 1
ATOM 772 C C . THR A 1 100 ? 29.424 57.456 -0.173 1.00 32.48 101 THR A C 1
ATOM 773 O O . THR A 1 100 ? 29.899 57.961 -1.183 1.00 33.17 101 THR A O 1
ATOM 777 N N . GLY A 1 101 ? 28.280 57.864 0.366 1.00 32.97 102 GLY A N 1
ATOM 778 C CA . GLY A 1 101 ? 27.555 58.984 -0.212 1.00 33.69 102 GLY A CA 1
ATOM 779 C C . GLY A 1 101 ? 27.665 60.251 0.629 1.00 33.91 102 GLY A C 1
ATOM 780 O O . GLY A 1 101 ? 27.905 60.185 1.837 1.00 31.05 102 GLY A O 1
ATOM 781 N N . LYS A 1 102 ? 27.502 61.405 -0.012 1.00 33.93 103 LYS A N 1
ATOM 782 C CA . LYS A 1 102 ? 27.555 62.697 0.677 1.00 36.33 103 LYS A CA 1
ATOM 783 C C . LYS A 1 102 ? 26.109 63.186 0.728 1.00 34.72 103 LYS A C 1
ATOM 784 O O . LYS A 1 102 ? 25.414 63.148 -0.287 1.00 34.02 103 LYS A O 1
ATOM 790 N N . TYR A 1 103 ? 25.651 63.632 1.896 1.00 32.30 104 TYR A N 1
ATOM 791 C CA . TYR A 1 103 ? 24.263 64.089 2.041 1.00 31.28 104 TYR A CA 1
ATOM 792 C C . TYR A 1 103 ? 24.133 65.427 2.781 1.00 32.36 104 TYR A C 1
ATOM 793 O O . TYR A 1 103 ? 25.086 65.903 3.395 1.00 28.70 104 TYR A O 1
ATOM 802 N N . PHE A 1 104 ? 22.940 66.018 2.718 1.00 32.20 105 PHE A N 1
ATOM 803 C CA . PHE A 1 104 ? 22.655 67.300 3.364 1.00 33.42 105 PHE A CA 1
ATOM 804 C C . PHE A 1 104 ? 21.226 67.330 3.904 1.00 33.41 105 PHE A C 1
ATOM 805 O O . PHE A 1 104 ? 20.381 66.528 3.509 1.00 33.34 105 PHE A O 1
ATOM 813 N N . ALA A 1 105 ? 20.967 68.258 4.815 1.00 30.21 106 ALA A N 1
ATOM 814 C CA . ALA A 1 105 ? 19.644 68.403 5.403 1.00 29.32 106 ALA A CA 1
ATOM 815 C C . ALA A 1 105 ? 19.526 69.776 6.053 1.00 26.87 106 ALA A C 1
ATOM 816 O O . ALA A 1 105 ? 20.436 70.220 6.757 1.00 26.13 106 ALA A O 1
ATOM 818 N N . ASN A 1 106 ? 18.416 70.456 5.781 1.00 25.67 107 ASN A N 1
ATOM 819 C CA . ASN A 1 106 ? 18.167 71.772 6.345 1.00 25.75 107 ASN A CA 1
ATOM 820 C C . ASN A 1 106 ? 17.363 71.574 7.621 1.00 25.28 107 ASN A C 1
ATOM 821 O O . ASN A 1 106 ? 16.137 71.519 7.596 1.00 29.06 107 ASN A O 1
ATOM 826 N N . LEU A 1 107 ? 18.061 71.439 8.735 1.00 25.29 108 LEU A N 1
ATOM 827 C CA . LEU A 1 107 ? 17.391 71.228 10.005 1.00 23.27 108 LEU A CA 1
ATOM 828 C C . LEU A 1 107 ? 16.965 72.543 10.649 1.00 23.79 108 LEU A C 1
ATOM 829 O O . LEU A 1 107 ? 17.560 73.585 10.407 1.00 25.50 108 LEU A O 1
ATOM 834 N N . PHE A 1 108 ? 15.919 72.487 11.462 1.00 24.53 109 PHE A N 1
ATOM 835 C CA . PHE A 1 108 ? 15.443 73.674 12.158 1.00 24.31 109 PHE A CA 1
ATOM 836 C C . PHE A 1 108 ? 15.638 73.424 13.648 1.00 23.32 109 PHE A C 1
ATOM 837 O O . PHE A 1 108 ? 15.135 72.449 14.195 1.00 20.64 109 PHE A O 1
ATOM 845 N N . PHE A 1 109 ? 16.367 74.314 14.297 1.00 23.28 110 PHE A N 1
ATOM 846 C CA . PHE A 1 109 ? 16.639 74.149 15.709 1.00 25.85 110 PHE A CA 1
ATOM 847 C C . PHE A 1 109 ? 15.637 74.978 16.497 1.00 25.69 110 PHE A C 1
ATOM 848 O O . PHE A 1 109 ? 15.851 76.148 16.819 1.00 25.81 110 PHE A O 1
ATOM 856 N N . GLU A 1 110 ? 14.519 74.324 16.774 1.00 25.38 111 GLU A N 1
ATOM 857 C CA . GLU A 1 110 ? 13.388 74.910 17.472 1.00 28.28 111 GLU A CA 1
ATOM 858 C C . GLU A 1 110 ? 13.689 75.711 18.734 1.00 28.57 111 GLU A C 1
ATOM 859 O O . GLU A 1 110 ? 13.041 76.729 18.977 1.00 27.90 111 GLU A O 1
ATOM 865 N N . GLN A 1 111 ? 14.661 75.271 19.527 1.00 29.51 112 GLN A N 1
ATOM 866 C CA . GLN A 1 111 ? 14.988 75.981 20.759 1.00 31.08 112 GLN A CA 1
ATOM 867 C C . GLN A 1 111 ? 15.592 77.361 20.561 1.00 31.76 112 GLN A C 1
ATOM 868 O O . GLN A 1 111 ? 15.596 78.169 21.486 1.00 30.56 112 GLN A O 1
ATOM 874 N N . VAL A 1 112 ? 16.113 77.639 19.370 1.00 28.80 113 VAL A N 1
ATOM 875 C CA . VAL A 1 112 ? 16.679 78.952 19.116 1.00 27.62 113 VAL A CA 1
ATOM 876 C C . VAL A 1 112 ? 16.040 79.601 17.893 1.00 27.66 113 VAL A C 1
ATOM 877 O O . VAL A 1 112 ? 16.378 80.724 17.528 1.00 27.40 113 VAL A O 1
ATOM 881 N N . GLY A 1 113 ? 15.107 78.887 17.270 1.00 25.56 114 GLY A N 1
ATOM 882 C CA . GLY A 1 113 ? 14.421 79.413 16.103 1.00 25.70 114 GLY A CA 1
ATOM 883 C C . GLY A 1 113 ? 15.338 79.695 14.926 1.00 26.11 114 GLY A C 1
ATOM 884 O O . GLY A 1 113 ? 15.152 80.675 14.213 1.00 26.15 114 GLY A O 1
ATOM 885 N N . LEU A 1 114 ? 16.316 78.826 14.704 1.00 25.84 115 LEU A N 1
ATOM 886 C CA . LEU A 1 114 ? 17.255 79.029 13.610 1.00 27.43 115 LEU A CA 1
ATOM 887 C C . LEU A 1 114 ? 17.478 77.752 12.808 1.00 27.70 115 LEU A C 1
ATOM 888 O O . LEU A 1 114 ? 17.586 76.664 13.374 1.00 24.98 115 LEU A O 1
ATOM 893 N N . SER A 1 115 ? 17.539 77.881 11.485 1.00 26.18 116 SER A N 1
ATOM 894 C CA . SER A 1 115 ? 17.797 76.713 10.658 1.00 26.28 116 SER A CA 1
ATOM 895 C C . SER A 1 115 ? 19.302 76.547 10.540 1.00 24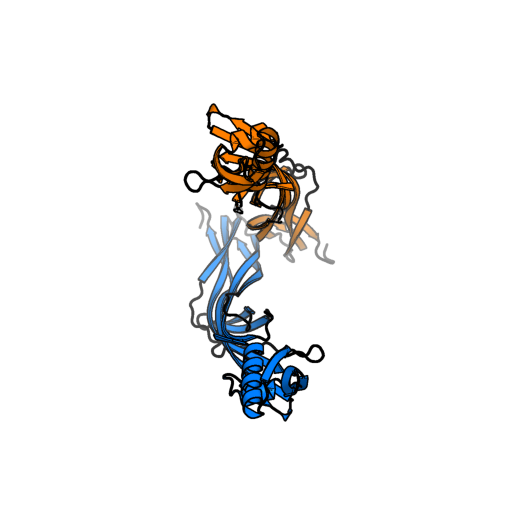.34 116 SER A C 1
ATOM 896 O O . SER A 1 115 ? 20.054 77.512 10.673 1.00 26.47 116 SER A O 1
ATOM 899 N N . GLY A 1 116 ? 19.720 75.309 10.319 1.00 24.53 117 GLY A N 1
ATOM 900 C CA . GLY A 1 116 ? 21.122 74.980 10.135 1.00 26.16 117 GLY A CA 1
ATOM 901 C C . GLY A 1 116 ? 21.212 73.862 9.093 1.00 25.54 117 GLY A C 1
ATOM 902 O O . GLY A 1 116 ? 20.536 72.843 9.211 1.00 25.23 117 GLY A O 1
ATOM 903 N N . ARG A 1 117 ? 22.017 74.049 8.056 1.00 25.93 118 ARG A N 1
ATOM 904 C CA . ARG A 1 117 ? 22.151 73.013 7.029 1.00 26.38 118 ARG A CA 1
ATOM 905 C C . ARG A 1 117 ? 23.311 72.112 7.432 1.00 24.40 118 ARG A C 1
ATOM 906 O O . ARG A 1 117 ? 24.438 72.574 7.535 1.00 25.44 118 ARG A O 1
ATOM 914 N N . ILE A 1 118 ? 23.039 70.836 7.673 1.00 23.33 119 ILE A N 1
ATOM 915 C CA . ILE A 1 118 ? 24.105 69.921 8.053 1.00 24.94 119 ILE A CA 1
ATOM 916 C C . ILE A 1 118 ? 24.547 69.119 6.835 1.00 26.60 119 ILE A C 1
ATOM 917 O O . ILE A 1 118 ? 23.831 69.041 5.832 1.00 27.15 119 ILE A O 1
ATOM 922 N N . ALA A 1 119 ? 25.730 68.526 6.942 1.00 25.97 120 ALA A N 1
ATOM 923 C CA . ALA A 1 119 ? 26.291 67.700 5.885 1.00 27.27 120 ALA A CA 1
ATOM 924 C C . ALA A 1 119 ? 26.786 66.442 6.578 1.00 27.63 120 ALA A C 1
ATOM 925 O O . ALA A 1 119 ? 27.288 66.502 7.712 1.00 25.85 120 ALA A O 1
ATOM 927 N N . PHE A 1 120 ? 26.607 65.302 5.919 1.00 26.52 121 PHE A N 1
ATOM 928 C CA . PHE A 1 120 ? 27.062 64.038 6.470 1.00 26.41 121 PHE A CA 1
ATOM 929 C C . PHE A 1 120 ? 27.372 63.023 5.380 1.00 28.11 121 PHE A C 1
ATOM 930 O O . PHE A 1 120 ? 26.983 63.201 4.214 1.00 25.00 121 PHE A O 1
ATOM 938 N N . GLU A 1 121 ? 28.117 61.985 5.750 1.00 27.68 122 GLU A N 1
ATOM 939 C CA . GLU A 1 121 ? 28.468 60.929 4.810 1.00 29.44 122 GLU A CA 1
ATOM 940 C C . GLU A 1 121 ? 27.983 59.613 5.388 1.00 30.42 122 GLU A C 1
ATOM 941 O O . GLU A 1 121 ? 27.835 59.466 6.610 1.00 28.87 122 GLU A O 1
ATOM 947 N N . GLY A 1 122 ? 27.735 58.653 4.508 1.00 28.44 123 GLY A N 1
ATOM 948 C CA . GLY A 1 122 ? 27.260 57.362 4.956 1.00 29.40 123 GLY A CA 1
ATOM 949 C C . GLY A 1 122 ? 27.225 56.367 3.813 1.00 31.74 123 GLY A C 1
ATOM 950 O O . GLY A 1 122 ? 27.313 56.742 2.640 1.00 30.89 123 GLY A O 1
ATOM 951 N N . ALA A 1 123 ? 27.102 55.093 4.160 1.00 30.26 124 ALA A N 1
ATOM 952 C CA . ALA A 1 123 ? 27.061 54.033 3.167 1.00 29.84 124 ALA A CA 1
ATOM 953 C C . ALA A 1 123 ? 25.812 53.208 3.412 1.00 28.87 124 ALA A C 1
ATOM 954 O O . ALA A 1 123 ? 25.578 52.744 4.529 1.00 27.25 124 ALA A O 1
ATOM 956 N N . VAL A 1 124 ? 24.998 53.044 2.376 1.00 27.07 125 VAL A N 1
ATOM 957 C CA . VAL A 1 124 ? 23.780 52.253 2.512 1.00 26.23 125 VAL A CA 1
ATOM 958 C C . VAL A 1 124 ? 24.171 50.784 2.378 1.00 24.43 125 VAL A C 1
ATOM 959 O O . VAL A 1 124 ? 23.351 49.894 2.595 1.00 22.11 125 VAL A O 1
ATOM 963 N N . THR A 1 125 ? 25.441 50.556 2.049 1.00 25.55 126 THR A N 1
ATOM 964 C CA . THR A 1 125 ? 25.973 49.215 1.817 1.00 27.78 126 THR A CA 1
ATOM 965 C C . THR A 1 125 ? 26.490 48.433 3.013 1.00 29.26 126 THR A C 1
ATOM 966 O O . THR A 1 125 ? 26.858 47.265 2.873 1.00 27.55 126 THR A O 1
ATOM 970 N N . ASN A 1 126 ? 26.538 49.064 4.181 1.00 28.63 127 ASN A N 1
ATOM 971 C CA . ASN A 1 126 ? 26.997 48.368 5.373 1.00 30.68 127 ASN A CA 1
ATOM 972 C C . ASN A 1 126 ? 26.462 49.052 6.629 1.00 29.92 127 ASN A C 1
ATOM 973 O O . ASN A 1 126 ? 25.881 50.135 6.558 1.00 30.37 127 ASN A O 1
ATOM 978 N N . GLU A 1 127 ? 26.654 48.423 7.780 1.00 31.13 128 GLU A N 1
ATOM 979 C CA . GLU A 1 127 ? 26.152 48.990 9.018 1.00 31.58 128 GLU A CA 1
ATOM 980 C C . GLU A 1 127 ? 27.227 49.643 9.867 1.00 31.55 128 GLU A C 1
ATOM 981 O O . GLU A 1 127 ? 27.052 49.799 11.074 1.00 29.68 128 GLU A O 1
ATOM 987 N N . ASN A 1 128 ? 28.337 50.030 9.242 1.00 31.14 129 ASN A N 1
ATOM 988 C CA . ASN A 1 128 ? 29.418 50.668 9.976 1.00 32.58 129 ASN A CA 1
ATOM 989 C C . ASN A 1 128 ? 29.113 52.142 10.217 1.00 33.33 129 ASN A C 1
ATOM 990 O O . ASN A 1 128 ? 28.293 52.750 9.530 1.00 32.65 129 ASN A O 1
ATOM 995 N N . LYS A 1 129 ? 29.809 52.718 11.184 1.00 35.14 130 LYS A N 1
ATOM 996 C CA . LYS A 1 129 ? 29.638 54.117 11.530 1.00 35.09 130 LYS A CA 1
ATOM 997 C C . LYS A 1 129 ? 30.536 54.967 10.637 1.00 34.58 130 LYS A C 1
ATOM 998 O O . LYS A 1 129 ? 31.709 54.656 10.448 1.00 34.68 130 LYS A O 1
ATOM 1004 N N . TYR A 1 130 ? 29.971 56.030 10.076 1.00 33.18 131 TYR A N 1
ATOM 1005 C CA . TYR A 1 130 ? 30.712 56.936 9.211 1.00 33.55 131 TYR A CA 1
ATOM 1006 C C . TYR A 1 130 ? 30.690 58.346 9.785 1.00 32.88 131 TYR A C 1
ATOM 1007 O O . TYR A 1 130 ? 29.617 58.921 9.999 1.00 31.71 131 TYR A O 1
ATOM 1016 N N . THR A 1 131 ? 31.870 58.912 10.008 1.00 33.98 132 THR A N 1
ATOM 1017 C CA . THR A 1 131 ? 31.964 60.258 10.561 1.00 34.96 132 THR A CA 1
ATOM 1018 C C . THR A 1 131 ? 32.493 61.273 9.561 1.00 35.00 132 THR A C 1
ATOM 1019 O O . THR A 1 131 ? 33.285 60.944 8.678 1.00 35.94 132 THR A O 1
ATOM 1023 N N . LEU A 1 132 ? 32.039 62.514 9.701 1.00 35.82 133 LEU A N 1
ATOM 1024 C CA . LEU A 1 132 ? 32.475 63.594 8.830 1.00 37.13 133 LEU A CA 1
ATOM 1025 C C . LEU A 1 132 ? 32.700 64.864 9.641 1.00 37.80 133 LEU A C 1
ATOM 1026 O O . LEU A 1 132 ? 31.779 65.366 10.290 1.00 36.86 133 LEU A O 1
ATOM 1031 N N . ASP A 1 133 ? 33.928 65.373 9.607 1.00 37.85 134 ASP A N 1
ATOM 1032 C CA . ASP A 1 133 ? 34.264 66.601 10.316 1.00 37.88 134 ASP A CA 1
ATOM 1033 C C . ASP A 1 133 ? 34.165 67.745 9.342 1.00 36.88 134 ASP A C 1
ATOM 1034 O O . ASP A 1 133 ? 34.835 67.749 8.315 1.00 37.61 134 ASP A O 1
ATOM 1039 N N . ALA A 1 134 ? 33.315 68.710 9.661 1.00 36.48 135 ALA A N 1
ATOM 1040 C CA . ALA A 1 134 ? 33.141 69.870 8.811 1.00 35.87 135 ALA A CA 1
ATOM 1041 C C . ALA A 1 134 ? 33.694 71.076 9.554 1.00 35.64 135 ALA A C 1
ATOM 1042 O O . ALA A 1 134 ? 33.449 71.247 10.750 1.00 34.97 135 ALA A O 1
ATOM 1044 N N . THR A 1 135 ? 34.451 71.903 8.846 1.00 34.64 136 THR A N 1
ATOM 1045 C CA . THR A 1 135 ? 35.027 73.087 9.454 1.00 34.19 136 THR A CA 1
ATOM 1046 C C . THR A 1 135 ? 34.260 74.330 9.032 1.00 33.81 136 THR A C 1
ATOM 1047 O O . THR A 1 135 ? 34.122 74.619 7.846 1.00 32.96 136 THR A O 1
ATOM 1051 N N . GLN A 1 136 ? 33.740 75.052 10.017 1.00 33.02 137 GLN A N 1
ATOM 1052 C CA . GLN A 1 136 ? 33.011 76.282 9.756 1.00 33.01 137 GLN A CA 1
ATOM 1053 C C . GLN A 1 136 ? 33.951 77.427 10.096 1.00 33.17 137 GLN A C 1
ATOM 1054 O O . GLN A 1 136 ? 34.596 77.408 11.142 1.00 33.74 137 GLN A O 1
ATOM 1060 N N . ASP A 1 137 ? 34.052 78.411 9.210 1.00 35.73 138 ASP A N 1
ATOM 1061 C CA . ASP A 1 137 ? 34.930 79.558 9.449 1.00 38.09 138 ASP A CA 1
ATOM 1062 C C . ASP A 1 137 ? 34.128 80.764 9.934 1.00 36.97 138 ASP A C 1
ATOM 1063 O O . ASP A 1 137 ? 33.629 81.549 9.135 1.00 38.18 138 ASP A O 1
ATOM 1068 N N . PHE A 1 138 ? 34.019 80.918 11.245 1.00 35.02 139 PHE A N 1
ATOM 1069 C CA . PHE A 1 138 ? 33.269 82.032 11.800 1.00 32.84 139 PHE A CA 1
ATOM 1070 C C . PHE A 1 138 ? 34.123 83.289 11.875 1.00 33.43 139 PHE A C 1
ATOM 1071 O O . PHE A 1 138 ? 35.179 83.307 12.509 1.00 34.15 139 PHE A O 1
ATOM 1079 N N . ARG A 1 139 ? 33.654 84.338 11.206 1.00 31.92 140 ARG A N 1
ATOM 1080 C CA . ARG A 1 139 ? 34.343 85.617 11.178 1.00 32.82 140 ARG A CA 1
ATOM 1081 C C . ARG A 1 139 ? 33.330 86.692 11.548 1.00 32.67 140 ARG A C 1
ATOM 1082 O O . ARG A 1 139 ? 32.261 86.779 10.942 1.00 30.32 140 ARG A O 1
ATOM 1090 N N . ASP A 1 140 ? 33.667 87.498 12.549 1.00 29.70 141 ASP A N 1
ATOM 1091 C CA . ASP A 1 140 ? 32.792 88.573 12.996 1.00 32.32 141 ASP A CA 1
ATOM 1092 C C . ASP A 1 140 ? 33.619 89.691 13.599 1.00 30.96 141 ASP A C 1
ATOM 1093 O O . ASP A 1 140 ? 34.754 89.478 14.034 1.00 31.66 141 ASP A O 1
ATOM 1098 N N . SER A 1 141 ? 33.051 90.888 13.617 1.00 29.18 142 SER A N 1
ATOM 1099 C CA . SER A 1 141 ? 33.741 92.028 14.191 1.00 31.48 142 SER A CA 1
ATOM 1100 C C . SER A 1 141 ? 32.736 92.856 14.959 1.00 29.88 142 SER A C 1
ATOM 1101 O O . SER A 1 141 ? 31.531 92.704 14.778 1.00 32.60 142 SER A O 1
ATOM 1104 N N . GLN A 1 142 ? 33.232 93.728 15.822 1.00 29.46 143 GLN A N 1
ATOM 1105 C CA . GLN A 1 142 ? 32.364 94.578 16.623 1.00 30.39 143 GLN A CA 1
ATOM 1106 C C . GLN A 1 142 ? 33.079 95.864 16.999 1.00 30.55 143 GLN A C 1
ATOM 1107 O O . GLN A 1 142 ? 34.168 95.834 17.577 1.00 30.46 143 GLN A O 1
ATOM 1113 N N . THR A 1 143 ? 32.459 96.992 16.679 1.00 30.51 144 THR A N 1
ATOM 1114 C CA . THR A 1 143 ? 33.034 98.283 17.000 1.00 30.95 144 THR A CA 1
ATOM 1115 C C . THR A 1 143 ? 32.449 98.724 18.325 1.00 30.35 144 THR A C 1
ATOM 1116 O O . THR A 1 143 ? 31.280 98.474 18.610 1.00 30.00 144 THR A O 1
ATOM 1120 N N . ILE A 1 144 ? 33.263 99.389 19.131 1.00 31.74 145 ILE A N 1
ATOM 1121 C CA . ILE A 1 144 ? 32.833 99.820 20.449 1.00 32.50 145 ILE A CA 1
ATOM 1122 C C . ILE A 1 144 ? 33.497 101.129 20.832 1.00 32.49 145 ILE A C 1
ATOM 1123 O O . ILE A 1 144 ? 34.610 101.414 20.405 1.00 31.56 145 ILE A O 1
ATOM 1128 N N . ARG A 1 145 ? 32.810 101.928 21.636 1.00 33.03 146 ARG A N 1
ATOM 1129 C CA . ARG A 1 145 ? 33.382 103.178 22.090 1.00 33.27 146 ARG A CA 1
ATOM 1130 C C . ARG A 1 145 ? 33.816 102.942 23.517 1.00 31.10 146 ARG A C 1
ATOM 1131 O O . ARG A 1 145 ? 32.993 102.675 24.391 1.00 31.25 146 ARG A O 1
ATOM 1139 N N . VAL A 1 146 ? 35.117 103.020 23.755 1.00 29.00 147 VAL A N 1
ATOM 1140 C CA . VAL A 1 146 ? 35.629 102.793 25.092 1.00 28.26 147 VAL A CA 1
ATOM 1141 C C . VAL A 1 146 ? 35.862 104.108 25.805 1.00 30.40 147 VAL A C 1
ATOM 1142 O O . VAL A 1 146 ? 36.771 104.864 25.458 1.00 30.60 147 VAL A O 1
ATOM 1146 N N . PRO A 1 147 ? 35.039 104.393 26.820 1.00 32.17 148 PRO A N 1
ATOM 1147 C CA . PRO A 1 147 ? 35.127 105.622 27.610 1.00 34.54 148 PRO A CA 1
ATOM 1148 C C . PRO A 1 147 ? 36.458 105.739 28.336 1.00 36.09 148 PRO A C 1
ATOM 1149 O O . PRO A 1 147 ? 37.118 104.738 28.612 1.00 35.95 148 PRO A O 1
ATOM 1153 N N . PRO A 1 148 ? 36.866 106.973 28.661 1.00 37.52 149 PRO A N 1
ATOM 1154 C CA . PRO A 1 148 ? 38.129 107.195 29.366 1.00 37.02 149 PRO A CA 1
ATOM 1155 C C . PRO A 1 148 ? 38.232 106.318 30.611 1.00 36.73 149 PRO A C 1
ATOM 1156 O O . PRO A 1 148 ? 37.246 106.105 31.315 1.00 37.08 149 PRO A O 1
ATOM 1160 N N . PHE A 1 149 ? 39.425 105.799 30.868 1.00 35.85 150 PHE A N 1
ATOM 1161 C CA . PHE A 1 149 ? 39.667 104.963 32.035 1.00 36.82 150 PHE A CA 1
ATOM 1162 C C . PHE A 1 149 ? 38.693 103.789 32.195 1.00 35.57 150 PHE A C 1
ATOM 1163 O O . PHE A 1 149 ? 38.253 103.471 33.304 1.00 33.38 150 PHE A O 1
ATOM 1171 N N . HIS A 1 150 ? 38.383 103.145 31.075 1.00 35.05 151 HIS A N 1
ATOM 1172 C CA . HIS A 1 150 ? 37.493 101.986 31.030 1.00 35.38 151 HIS A CA 1
ATOM 1173 C C . HIS A 1 150 ? 38.164 100.871 30.221 1.00 35.52 151 HIS A C 1
ATOM 1174 O O . HIS A 1 150 ? 39.124 101.112 29.485 1.00 34.46 151 HIS A O 1
ATOM 1181 N N . ARG A 1 151 ? 37.662 99.652 30.361 1.00 34.03 152 ARG A N 1
ATOM 1182 C CA . ARG A 1 151 ? 38.193 98.538 29.591 1.00 33.80 152 ARG A CA 1
ATOM 1183 C C . ARG A 1 151 ? 36.993 97.872 28.933 1.00 32.73 152 ARG A C 1
ATOM 1184 O O . ARG A 1 151 ? 35.901 97.825 29.519 1.00 30.50 152 ARG A O 1
ATOM 1192 N N . ALA A 1 152 ? 37.188 97.386 27.711 1.00 28.08 153 ALA A N 1
ATOM 1193 C CA . ALA A 1 152 ? 36.128 96.700 26.989 1.00 27.92 153 ALA A CA 1
ATOM 1194 C C . ALA A 1 152 ? 36.543 95.249 26.821 1.00 27.81 153 ALA A C 1
ATOM 1195 O O . ALA A 1 152 ? 37.635 94.952 26.329 1.00 26.82 153 ALA A O 1
ATOM 1197 N N . THR A 1 153 ? 35.678 94.341 27.241 1.00 26.53 154 THR A N 1
ATOM 1198 C CA . THR A 1 153 ? 35.973 92.927 27.113 1.00 26.36 154 THR A CA 1
ATOM 1199 C C . THR A 1 153 ? 35.008 92.317 26.123 1.00 25.34 154 THR A C 1
ATOM 1200 O O . THR A 1 153 ? 33.808 92.231 26.381 1.00 25.36 154 THR A O 1
ATOM 1204 N N . GLY A 1 154 ? 35.536 91.940 24.964 1.00 23.09 155 GLY A N 1
ATOM 1205 C CA . GLY A 1 154 ? 34.710 91.331 23.943 1.00 23.87 155 GLY A CA 1
ATOM 1206 C C . GLY A 1 154 ? 34.811 89.814 23.974 1.00 23.22 155 GLY A C 1
ATOM 1207 O O . GLY A 1 154 ? 35.898 89.258 23.843 1.00 21.81 155 GLY A O 1
ATOM 1208 N N . VAL A 1 155 ? 33.668 89.153 24.134 1.00 22.66 156 VAL A N 1
ATOM 1209 C CA . VAL A 1 155 ? 33.597 87.693 24.187 1.00 22.96 156 VAL A CA 1
ATOM 1210 C C . VAL A 1 155 ? 32.860 87.200 22.946 1.00 23.36 156 VAL A C 1
ATOM 1211 O O . VAL A 1 155 ? 31.738 87.629 22.672 1.00 24.60 156 VAL A O 1
ATOM 1215 N N . TYR A 1 156 ? 33.519 86.320 22.198 1.00 22.39 157 TYR A N 1
ATOM 1216 C CA . TYR A 1 156 ? 32.987 85.732 20.962 1.00 23.82 157 TYR A CA 1
ATOM 1217 C C . TYR A 1 156 ? 32.386 84.377 21.315 1.00 21.41 157 TYR A C 1
ATOM 1218 O O . TYR A 1 156 ? 33.095 83.471 21.765 1.00 23.31 157 TYR A O 1
ATOM 1227 N N . THR A 1 157 ? 31.074 84.256 21.133 1.00 22.38 158 THR A N 1
ATOM 1228 C CA . THR A 1 157 ? 30.345 83.037 21.459 1.00 22.09 158 THR A CA 1
ATOM 1229 C C . THR A 1 157 ? 29.710 82.344 20.266 1.00 25.60 158 THR A C 1
ATOM 1230 O O . THR A 1 157 ? 29.154 82.992 19.373 1.00 24.96 158 THR A O 1
ATOM 1234 N N . LEU A 1 158 ? 29.800 81.019 20.259 1.00 25.24 159 LEU A N 1
ATOM 1235 C CA . LEU A 1 158 ? 29.198 80.222 19.206 1.00 25.52 159 LEU A CA 1
ATOM 1236 C C . LEU A 1 158 ? 28.041 79.430 19.784 1.00 25.88 159 LEU A C 1
ATOM 1237 O O . LEU A 1 158 ? 28.176 78.769 20.819 1.00 24.45 159 LEU A O 1
ATOM 1242 N N . GLU A 1 159 ? 26.896 79.507 19.120 1.00 25.32 160 GLU A N 1
ATOM 1243 C CA . GLU A 1 159 ? 25.739 78.746 19.544 1.00 25.56 160 GLU A CA 1
ATOM 1244 C C . GLU A 1 159 ? 25.819 77.453 18.733 1.00 25.95 160 GLU A C 1
ATOM 1245 O O . GLU A 1 159 ? 25.666 77.469 17.509 1.00 24.07 160 GLU A O 1
ATOM 1251 N N . GLN A 1 160 ? 26.083 76.346 19.420 1.00 25.19 161 GLN A N 1
ATOM 1252 C CA . GLN A 1 160 ? 26.213 75.050 18.777 1.00 26.88 161 GLN A CA 1
ATOM 1253 C C . GLN A 1 160 ? 25.013 74.146 19.002 1.00 28.35 161 GLN A C 1
ATOM 1254 O O . GLN A 1 160 ? 24.639 73.865 20.142 1.00 27.65 161 GLN A O 1
ATOM 1260 N N . GLY A 1 161 ? 24.416 73.696 17.900 1.00 29.36 162 GLY A N 1
ATOM 1261 C CA . GLY A 1 161 ? 23.273 72.806 17.976 1.00 26.94 162 GLY A CA 1
ATOM 1262 C C . GLY A 1 161 ? 23.720 71.356 17.951 1.00 27.05 162 GLY A C 1
ATOM 1263 O O . GLY A 1 161 ? 24.848 71.046 17.563 1.00 26.82 162 GLY A O 1
ATOM 1264 N N . ALA A 1 162 ? 22.837 70.461 18.373 1.00 24.30 163 ALA A N 1
ATOM 1265 C CA . ALA A 1 162 ? 23.141 69.039 18.385 1.00 23.70 163 ALA A CA 1
ATOM 1266 C C . ALA A 1 162 ? 21.871 68.331 17.960 1.00 23.63 163 ALA A C 1
ATOM 1267 O O . ALA A 1 162 ? 20.774 68.851 18.166 1.00 21.37 163 ALA A O 1
ATOM 1269 N N . PHE A 1 163 ? 22.005 67.147 17.372 1.00 24.54 164 PHE A N 1
ATOM 1270 C CA . PHE A 1 163 ? 20.821 66.427 16.920 1.00 24.47 164 PHE A CA 1
ATOM 1271 C C . PHE A 1 163 ? 21.082 64.933 16.805 1.00 24.71 164 PHE A C 1
ATOM 1272 O O . PHE A 1 163 ? 22.219 64.484 16.782 1.00 24.48 164 PHE A O 1
ATOM 1280 N N . GLU A 1 164 ? 19.994 64.178 16.737 1.00 25.70 165 GLU A N 1
ATOM 1281 C CA . GLU A 1 164 ? 20.041 62.742 16.572 1.00 28.46 165 GLU A CA 1
ATOM 1282 C C . GLU A 1 164 ? 18.750 62.457 15.824 1.00 27.97 165 GLU A C 1
ATOM 1283 O O . GLU A 1 164 ? 17.655 62.654 16.359 1.00 27.58 165 GLU A O 1
ATOM 1289 N N . LYS A 1 165 ? 18.873 62.018 14.578 1.00 26.43 166 LYS A N 1
ATOM 1290 C CA . LYS A 1 165 ? 17.689 61.758 13.768 1.00 25.10 166 LYS A CA 1
ATOM 1291 C C . LYS A 1 165 ? 17.710 60.457 12.985 1.00 24.53 166 LYS A C 1
ATOM 1292 O O . LYS A 1 165 ? 18.767 59.924 12.637 1.00 23.49 166 LYS A O 1
ATOM 1298 N N . MET A 1 166 ? 16.514 59.969 12.698 1.00 23.82 167 MET A N 1
ATOM 1299 C CA . MET A 1 166 ? 16.347 58.761 11.912 1.00 26.17 167 MET A CA 1
ATOM 1300 C C . MET A 1 166 ? 16.431 59.232 10.460 1.00 24.20 167 MET A C 1
ATOM 1301 O O . MET A 1 166 ? 16.060 60.364 10.136 1.00 22.49 167 MET A O 1
ATOM 1306 N N . THR A 1 167 ? 16.947 58.390 9.586 1.00 25.79 168 THR A N 1
ATOM 1307 C CA . THR A 1 167 ? 17.036 58.779 8.184 1.00 24.70 168 THR A CA 1
ATOM 1308 C C . THR A 1 167 ? 16.337 57.743 7.321 1.00 25.34 168 THR A C 1
ATOM 1309 O O . THR A 1 167 ? 16.240 56.577 7.695 1.00 25.36 168 THR A O 1
ATOM 1313 N N . VAL A 1 168 ? 15.834 58.184 6.177 1.00 23.61 169 VAL A N 1
ATOM 1314 C CA . VAL A 1 168 ? 15.191 57.292 5.231 1.00 24.95 169 VAL A CA 1
ATOM 1315 C C . VAL A 1 168 ? 16.229 57.211 4.121 1.00 25.04 169 VAL A C 1
ATOM 1316 O O . VAL A 1 168 ? 16.608 58.226 3.547 1.00 22.14 169 VAL A O 1
ATOM 1320 N N . LEU A 1 169 ? 16.728 56.011 3.851 1.00 25.77 170 LEU A N 1
ATOM 1321 C CA . LEU A 1 169 ? 17.752 55.863 2.825 1.00 25.84 170 LEU A CA 1
ATOM 1322 C C . LEU A 1 169 ? 17.124 55.371 1.540 1.00 26.06 170 LEU A C 1
ATOM 1323 O O . LEU A 1 169 ? 16.314 54.450 1.552 1.00 28.16 170 LEU A O 1
ATOM 1328 N N . GLU A 1 170 ? 17.498 55.995 0.429 1.00 27.57 171 GLU A N 1
ATOM 1329 C CA . GLU A 1 170 ? 16.942 55.627 -0.867 1.00 27.04 171 GLU A CA 1
ATOM 1330 C C . GLU A 1 170 ? 18.001 55.514 -1.948 1.00 27.61 171 GLU A C 1
ATOM 1331 O O . GLU A 1 170 ? 19.064 56.108 -1.844 1.00 26.00 171 GLU A O 1
ATOM 1337 N N . CYS A 1 171 ? 17.697 54.729 -2.980 1.00 27.63 172 CYS A N 1
ATOM 1338 C CA . CYS A 1 171 ? 18.592 54.561 -4.115 1.00 26.90 172 CYS A CA 1
ATOM 1339 C C . CYS A 1 171 ? 17.883 53.752 -5.190 1.00 27.05 172 CYS A C 1
ATOM 1340 O O . CYS A 1 171 ? 16.834 53.152 -4.942 1.00 29.17 172 CYS A O 1
ATOM 1343 N N . VAL A 1 172 ? 18.441 53.772 -6.392 1.00 25.63 173 VAL A N 1
ATOM 1344 C CA . VAL A 1 172 ? 17.882 53.024 -7.504 1.00 25.04 173 VAL A CA 1
ATOM 1345 C C . VAL A 1 172 ? 18.762 51.795 -7.726 1.00 24.35 173 VAL A C 1
ATOM 1346 O O . VAL A 1 172 ? 19.994 51.886 -7.713 1.00 22.22 173 VAL A O 1
ATOM 1350 N N . VAL A 1 173 ? 18.123 50.649 -7.912 1.00 22.28 174 VAL A N 1
ATOM 1351 C CA . VAL A 1 173 ? 18.841 49.408 -8.152 1.00 23.84 174 VAL A CA 1
ATOM 1352 C C . VAL A 1 173 ? 18.460 48.913 -9.540 1.00 26.28 174 VAL A C 1
ATOM 1353 O O . VAL A 1 173 ? 17.277 48.843 -9.876 1.00 26.02 174 VAL A O 1
ATOM 1357 N N . SER A 1 174 ? 19.467 48.579 -10.341 1.00 26.41 175 SER A N 1
ATOM 1358 C CA . SER A 1 174 ? 19.234 48.110 -11.701 1.00 29.05 175 SER A CA 1
ATOM 1359 C C . SER A 1 174 ? 20.436 47.317 -12.214 1.00 28.28 175 SER A C 1
ATOM 1360 O O . SER A 1 174 ? 21.410 47.122 -11.494 1.00 28.26 175 SER A O 1
ATOM 1363 N N . GLY A 1 175 ? 20.364 46.865 -13.464 1.00 28.79 176 GLY A N 1
ATOM 1364 C CA . GLY A 1 175 ? 21.463 46.106 -14.027 1.00 27.21 176 GLY A CA 1
ATOM 1365 C C . GLY A 1 175 ? 21.098 44.651 -14.244 1.00 28.82 176 GLY A C 1
ATOM 1366 O O . GLY A 1 175 ? 19.974 44.232 -13.955 1.00 29.38 176 GLY A O 1
ATOM 1367 N N . ASN A 1 176 ? 22.062 43.874 -14.729 1.00 29.50 177 ASN A N 1
ATOM 1368 C CA . ASN A 1 176 ? 21.844 42.464 -15.030 1.00 31.02 177 ASN A CA 1
ATOM 1369 C C . ASN A 1 176 ? 22.759 41.527 -14.271 1.00 28.66 177 ASN A C 1
ATOM 1370 O O . ASN A 1 176 ? 23.877 41.884 -13.894 1.00 30.23 177 ASN A O 1
ATOM 1375 N N . GLY A 1 177 ? 22.265 40.312 -14.075 1.00 28.88 178 GLY A N 1
ATOM 1376 C CA . GLY A 1 177 ? 23.033 39.278 -13.417 1.00 28.57 178 GLY A CA 1
ATOM 1377 C C . GLY A 1 177 ? 23.198 38.174 -14.446 1.00 30.05 178 GLY A C 1
ATOM 1378 O O . GLY A 1 177 ? 22.501 38.159 -15.459 1.00 29.61 178 GLY A O 1
ATOM 1379 N N . ILE A 1 178 ? 24.131 37.263 -14.211 1.00 31.09 179 ILE A N 1
ATOM 1380 C CA . ILE A 1 178 ? 24.346 36.154 -15.129 1.00 32.21 179 ILE A CA 1
ATOM 1381 C C . ILE A 1 178 ? 24.233 34.883 -14.310 1.00 31.38 179 ILE A C 1
ATOM 1382 O O . ILE A 1 178 ? 24.848 34.771 -13.251 1.00 30.17 179 ILE A O 1
ATOM 1387 N N . ILE A 1 179 ? 23.438 33.938 -14.792 1.00 31.38 180 ILE A N 1
ATOM 1388 C CA . ILE A 1 179 ? 23.269 32.675 -14.097 1.00 32.76 180 ILE A CA 1
ATOM 1389 C C . ILE A 1 179 ? 23.598 31.507 -15.021 1.00 34.27 180 ILE A C 1
ATOM 1390 O O . ILE A 1 179 ? 23.108 31.433 -16.150 1.00 34.24 180 ILE A O 1
ATOM 1395 N N . ARG A 1 180 ? 24.434 30.599 -14.528 1.00 35.21 181 ARG A N 1
ATOM 1396 C CA . ARG A 1 180 ? 24.838 29.429 -15.291 1.00 36.38 181 ARG A CA 1
ATOM 1397 C C . ARG A 1 180 ? 24.165 28.165 -14.776 1.00 35.38 181 ARG A C 1
ATOM 1398 O O . ARG A 1 180 ? 24.248 27.845 -13.593 1.00 34.54 181 ARG A O 1
ATOM 1406 N N . TYR A 1 181 ? 23.502 27.453 -15.677 1.00 34.88 182 TYR A N 1
ATOM 1407 C CA . TYR A 1 181 ? 22.814 26.207 -15.345 1.00 35.33 182 TYR A CA 1
ATOM 1408 C C . TYR A 1 181 ? 23.273 25.134 -16.318 1.00 36.67 182 TYR A C 1
ATOM 1409 O O . TYR A 1 181 ? 23.813 25.434 -17.385 1.00 36.07 182 TYR A O 1
ATOM 1418 N N . TYR A 1 182 ? 23.041 23.877 -15.966 1.00 37.24 183 TYR A N 1
ATOM 1419 C CA . TYR A 1 182 ? 23.379 22.808 -16.883 1.00 37.99 183 TYR A CA 1
ATOM 1420 C C . TYR A 1 182 ? 22.509 21.587 -16.686 1.00 38.13 183 TYR A C 1
ATOM 1421 O O . TYR A 1 182 ? 21.956 21.353 -15.600 1.00 36.62 183 TYR A O 1
ATOM 1430 N N . ARG A 1 183 ? 22.362 20.839 -17.774 1.00 36.92 184 ARG A N 1
ATOM 1431 C CA . ARG A 1 183 ? 21.605 19.603 -17.786 1.00 35.84 184 ARG A CA 1
ATOM 1432 C C . ARG A 1 183 ? 22.621 18.502 -18.011 1.00 35.19 184 ARG A C 1
ATOM 1433 O O . ARG A 1 183 ? 23.335 18.504 -19.015 1.00 31.32 184 ARG A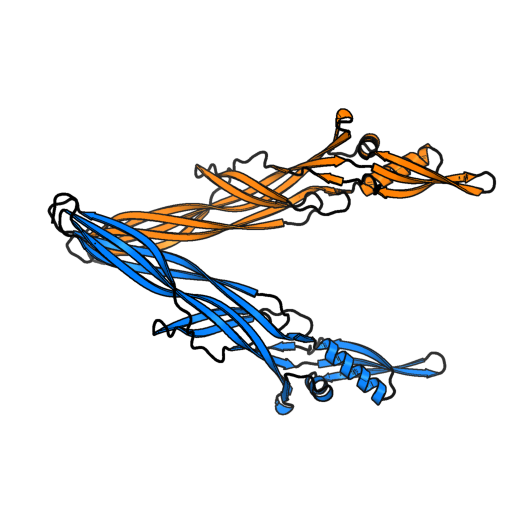 O 1
ATOM 1441 N N . THR A 1 184 ? 22.693 17.578 -17.065 1.00 33.48 185 THR A N 1
ATOM 1442 C CA . THR A 1 184 ? 23.602 16.455 -17.156 1.00 34.65 185 THR A CA 1
ATOM 1443 C C . THR A 1 184 ? 23.053 15.502 -18.213 1.00 33.84 185 THR A C 1
ATOM 1444 O O . THR A 1 184 ? 21.855 15.219 -18.231 1.00 34.05 185 THR A O 1
ATOM 1448 N N . LEU A 1 185 ? 23.923 15.031 -19.100 1.00 32.38 186 LEU A N 1
ATOM 1449 C CA . LEU A 1 185 ? 23.522 14.110 -20.161 1.00 31.39 186 LEU A CA 1
ATOM 1450 C C . LEU A 1 185 ? 24.292 12.792 -20.067 1.00 31.40 186 LEU A C 1
ATOM 1451 O O . LEU A 1 185 ? 25.191 12.651 -19.240 1.00 31.38 186 LEU A O 1
ATOM 1456 N N . PRO A 1 186 ? 23.935 11.800 -20.903 1.00 31.87 187 PRO A N 1
ATOM 1457 C CA . PRO A 1 186 ? 24.629 10.507 -20.860 1.00 31.36 187 PRO A CA 1
ATOM 1458 C C . PRO A 1 186 ? 26.109 10.538 -21.253 1.00 30.83 187 PRO A C 1
ATOM 1459 O O . PRO A 1 186 ? 26.572 11.446 -21.943 1.00 29.01 187 PRO A O 1
ATOM 1463 N N . ASP A 1 187 ? 26.841 9.528 -20.795 1.00 32.63 188 ASP A N 1
ATOM 1464 C CA . ASP A 1 187 ? 28.262 9.387 -21.093 1.00 31.27 188 ASP A CA 1
ATOM 1465 C C . ASP A 1 187 ? 29.100 10.613 -20.748 1.00 31.13 188 ASP A C 1
ATOM 1466 O O . ASP A 1 187 ? 29.821 11.146 -21.598 1.00 30.99 188 ASP A O 1
ATOM 1471 N N . ASN A 1 188 ? 29.001 11.049 -19.493 1.00 30.26 189 ASN A N 1
ATOM 1472 C CA . ASN A 1 188 ? 29.761 12.191 -18.984 1.00 30.95 189 ASN A CA 1
ATOM 1473 C C . ASN A 1 188 ? 29.635 13.453 -19.808 1.00 28.82 189 ASN A C 1
ATOM 1474 O O . ASN A 1 188 ? 30.628 14.138 -20.039 1.00 28.47 189 ASN A O 1
ATOM 1479 N N . SER A 1 189 ? 28.430 13.768 -20.254 1.00 26.84 190 SER A N 1
ATOM 1480 C CA . SER A 1 189 ? 28.247 14.969 -21.041 1.00 28.53 190 SER A CA 1
ATOM 1481 C C . SER A 1 189 ? 27.225 15.864 -20.371 1.00 27.50 190 SER A C 1
ATOM 1482 O O . SER A 1 189 ? 26.614 15.486 -19.378 1.00 28.87 190 SER A O 1
ATOM 1485 N N . TYR A 1 190 ? 27.038 17.051 -20.928 1.00 28.05 191 TYR A N 1
ATOM 1486 C CA . TYR A 1 190 ? 26.100 18.011 -20.375 1.00 29.43 191 TYR A CA 1
ATOM 1487 C C . TYR A 1 190 ? 25.881 19.131 -21.373 1.00 30.33 191 TYR A C 1
ATOM 1488 O O . TYR A 1 190 ? 26.611 19.269 -22.359 1.00 29.75 191 TYR A O 1
ATOM 1497 N N . THR A 1 191 ? 24.850 19.916 -21.119 1.00 30.49 192 THR A N 1
ATOM 1498 C CA . THR A 1 191 ? 24.547 21.065 -21.944 1.00 32.68 192 THR A CA 1
ATOM 1499 C C . THR A 1 191 ? 24.364 22.179 -20.918 1.00 34.39 192 THR A C 1
ATOM 1500 O O . THR A 1 191 ? 23.734 21.985 -19.876 1.00 34.46 192 THR A O 1
ATOM 1504 N N . GLU A 1 192 ? 24.961 23.328 -21.193 1.00 35.28 193 GLU A N 1
ATOM 1505 C CA . GLU A 1 192 ? 24.891 24.463 -20.286 1.00 37.16 193 GLU A CA 1
ATOM 1506 C C . GLU A 1 192 ? 23.903 25.516 -20.785 1.00 38.00 193 GLU A C 1
ATOM 1507 O O . GLU A 1 192 ? 23.826 25.798 -21.989 1.00 37.35 193 GLU A O 1
ATOM 1513 N N . ILE A 1 193 ? 23.131 26.071 -19.854 1.00 36.81 194 ILE A N 1
ATOM 1514 C CA . ILE A 1 193 ? 22.157 27.108 -20.170 1.00 37.59 194 ILE A CA 1
ATOM 1515 C C . ILE A 1 193 ? 22.588 28.398 -19.472 1.00 39.44 194 ILE A C 1
ATOM 1516 O O . ILE A 1 193 ? 22.541 28.491 -18.239 1.00 39.20 194 ILE A O 1
ATOM 1521 N N . VAL A 1 194 ? 23.016 29.387 -20.250 1.00 38.77 195 VAL A N 1
ATOM 1522 C CA . VAL A 1 194 ? 23.435 30.657 -19.670 1.00 39.73 195 VAL A CA 1
ATOM 1523 C C . VAL A 1 194 ? 22.291 31.646 -19.808 1.00 39.33 195 VAL A C 1
ATOM 1524 O O . VAL A 1 194 ? 21.800 31.897 -20.909 1.00 39.94 195 VAL A O 1
ATOM 1528 N N . GLN A 1 195 ? 21.869 32.203 -18.680 1.00 37.32 196 GLN A N 1
ATOM 1529 C CA . GLN A 1 195 ? 20.767 33.150 -18.663 1.00 36.04 196 GLN A CA 1
ATOM 1530 C C . GLN A 1 195 ? 21.197 34.519 -18.130 1.00 35.14 196 GLN A C 1
ATOM 1531 O O . GLN A 1 195 ? 21.928 34.602 -17.142 1.00 33.33 196 GLN A O 1
ATOM 1537 N N . ARG A 1 196 ? 20.776 35.588 -18.804 1.00 35.15 197 ARG A N 1
ATOM 1538 C CA . ARG A 1 196 ? 21.072 36.944 -18.323 1.00 35.58 197 ARG A CA 1
ATOM 1539 C C . ARG A 1 196 ? 19.744 37.429 -17.759 1.00 34.85 197 ARG A C 1
ATOM 1540 O O . ARG A 1 196 ? 18.753 37.490 -18.483 1.00 35.30 197 ARG A O 1
ATOM 1548 N N . VAL A 1 197 ? 19.721 37.758 -16.471 1.00 32.97 198 VAL A N 1
ATOM 1549 C CA . VAL A 1 197 ? 18.492 38.210 -15.832 1.00 32.76 198 VAL A CA 1
ATOM 1550 C C . VAL A 1 197 ? 18.556 39.656 -15.383 1.00 32.40 198 VAL A C 1
ATOM 1551 O O . VAL A 1 197 ? 19.621 40.163 -15.024 1.00 32.28 198 VAL A O 1
ATOM 1555 N N . ASN A 1 198 ? 17.404 40.314 -15.402 1.00 31.33 199 ASN A N 1
ATOM 1556 C CA . ASN A 1 198 ? 17.316 41.694 -14.970 1.00 31.19 199 ASN A CA 1
ATOM 1557 C C . ASN A 1 198 ? 17.185 41.609 -13.448 1.00 31.13 199 ASN A C 1
ATOM 1558 O O . ASN A 1 198 ? 16.404 40.801 -12.933 1.00 29.98 199 ASN A O 1
ATOM 1563 N N . ILE A 1 199 ? 17.947 42.424 -12.726 1.00 30.35 200 ILE A N 1
ATOM 1564 C CA . ILE A 1 199 ? 17.882 42.392 -11.269 1.00 28.82 200 ILE A CA 1
ATOM 1565 C C . ILE A 1 199 ? 16.476 42.697 -10.743 1.00 28.03 200 ILE A C 1
ATOM 1566 O O . ILE A 1 199 ? 16.109 42.248 -9.660 1.00 26.80 200 ILE A O 1
ATOM 1571 N N . ILE A 1 200 ? 15.677 43.442 -11.505 1.00 29.16 201 ILE A N 1
ATOM 1572 C CA . ILE A 1 200 ? 14.325 43.759 -11.042 1.00 30.04 201 ILE A CA 1
ATOM 1573 C C . ILE A 1 200 ? 13.438 42.517 -11.026 1.00 31.35 201 ILE A C 1
ATOM 1574 O O . ILE A 1 200 ? 12.536 42.396 -10.193 1.00 30.08 201 ILE A O 1
ATOM 1579 N N . ASP A 1 201 ? 13.697 41.584 -11.941 1.00 31.08 202 ASP A N 1
ATOM 1580 C CA . ASP A 1 201 ? 12.909 40.361 -11.997 1.00 31.36 202 ASP A CA 1
ATOM 1581 C C . ASP A 1 201 ? 13.307 39.438 -10.856 1.00 31.71 202 ASP A C 1
ATOM 1582 O O . ASP A 1 201 ? 12.485 38.671 -10.348 1.00 34.19 202 ASP A O 1
ATOM 1587 N N . VAL A 1 202 ? 14.570 39.520 -10.451 1.00 30.53 203 VAL A N 1
ATOM 1588 C CA . VAL A 1 202 ? 15.077 38.707 -9.347 1.00 30.52 203 VAL A CA 1
ATOM 1589 C C . VAL A 1 202 ? 14.409 39.148 -8.041 1.00 30.40 203 VAL A C 1
ATOM 1590 O O . VAL A 1 202 ? 13.913 38.321 -7.271 1.00 30.39 203 VAL A O 1
ATOM 1594 N N . LEU A 1 203 ? 14.404 40.459 -7.809 1.00 29.67 204 LEU A N 1
ATOM 1595 C CA . LEU A 1 203 ? 13.815 41.047 -6.608 1.00 29.02 204 LEU A CA 1
ATOM 1596 C C . LEU A 1 203 ? 12.319 40.791 -6.558 1.00 29.74 204 LEU A C 1
ATOM 1597 O O . LEU A 1 203 ? 11.760 40.496 -5.505 1.00 30.46 204 LEU A O 1
ATOM 1602 N N . GLN A 1 204 ? 11.666 40.905 -7.705 1.00 32.55 205 GLN A N 1
ATOM 1603 C CA . GLN A 1 204 ? 10.236 40.679 -7.755 1.00 35.50 205 GLN A CA 1
ATOM 1604 C C . GLN A 1 204 ? 9.923 39.217 -7.472 1.00 36.41 205 GLN A C 1
ATOM 1605 O O . GLN A 1 204 ? 9.023 38.901 -6.690 1.00 35.42 205 GLN A O 1
ATOM 1611 N N . ALA A 1 205 ? 10.685 38.327 -8.098 1.00 35.85 206 ALA A N 1
ATOM 1612 C CA . ALA A 1 205 ? 10.481 36.897 -7.920 1.00 35.76 206 ALA A CA 1
ATOM 1613 C C . ALA A 1 205 ? 10.773 36.477 -6.488 1.00 35.74 206 ALA A C 1
ATOM 1614 O O . ALA A 1 205 ? 10.049 35.670 -5.914 1.00 35.96 206 ALA A O 1
ATOM 1616 N N . ASN A 1 206 ? 11.836 37.026 -5.911 1.00 35.92 207 ASN A N 1
ATOM 1617 C CA . ASN A 1 206 ? 12.221 36.693 -4.541 1.00 33.72 207 ASN A CA 1
ATOM 1618 C C . ASN A 1 206 ? 11.336 37.343 -3.479 1.00 33.53 207 ASN A C 1
ATOM 1619 O O . ASN A 1 206 ? 11.303 36.898 -2.328 1.00 33.28 207 ASN A O 1
ATOM 1624 N N . GLY A 1 207 ? 10.627 38.396 -3.864 1.00 32.50 208 GLY A N 1
ATOM 1625 C CA . GLY A 1 207 ? 9.791 39.097 -2.908 1.00 32.93 208 GLY A CA 1
ATOM 1626 C C . GLY A 1 207 ? 10.672 39.851 -1.927 1.00 32.80 208 GLY A C 1
ATOM 1627 O O . GLY A 1 207 ? 10.248 40.177 -0.821 1.00 33.66 208 GLY A O 1
ATOM 1628 N N . THR A 1 208 ? 11.908 40.119 -2.339 1.00 29.61 209 THR A N 1
ATOM 1629 C CA . THR A 1 208 ? 12.881 40.830 -1.515 1.00 28.98 209 THR A CA 1
ATOM 1630 C C . THR A 1 208 ? 12.276 42.090 -0.893 1.00 28.96 209 THR A C 1
ATOM 1631 O O . THR A 1 208 ? 11.772 42.959 -1.595 1.00 27.52 209 THR A O 1
ATOM 1635 N N . PRO A 1 209 ? 12.334 42.205 0.444 1.00 30.83 210 PRO A N 1
ATOM 1636 C CA . PRO A 1 209 ? 11.792 43.353 1.181 1.00 31.44 210 PRO A CA 1
ATOM 1637 C C . PRO A 1 209 ? 12.522 44.663 0.907 1.00 30.23 210 PRO A C 1
ATOM 1638 O O . PRO A 1 209 ? 13.728 44.669 0.666 1.00 28.69 210 PRO A O 1
ATOM 1642 N N . GLY A 1 210 ? 11.780 45.766 0.957 1.00 30.97 211 GLY A N 1
ATOM 1643 C CA . GLY A 1 210 ? 12.367 47.081 0.754 1.00 30.75 211 GLY A CA 1
ATOM 1644 C C . GLY A 1 210 ? 12.393 47.636 -0.660 1.00 30.65 211 GLY A C 1
ATOM 1645 O O . GLY A 1 210 ? 12.984 48.692 -0.905 1.00 27.25 211 GLY A O 1
ATOM 1646 N N . PHE A 1 211 ? 11.740 46.957 -1.594 1.00 29.02 212 PHE A N 1
ATOM 1647 C CA . PHE A 1 211 ? 11.751 47.419 -2.978 1.00 31.99 212 PHE A CA 1
ATOM 1648 C C . PHE A 1 211 ? 10.393 47.583 -3.642 1.00 32.40 212 PHE A C 1
ATOM 1649 O O . PHE A 1 211 ? 9.451 46.853 -3.350 1.00 34.42 212 PHE A O 1
ATOM 1657 N N . THR A 1 212 ? 10.303 48.554 -4.542 1.00 34.65 213 THR A N 1
ATOM 1658 C CA . THR A 1 212 ? 9.095 48.744 -5.329 1.00 36.15 213 THR A CA 1
ATOM 1659 C C . THR A 1 212 ? 9.690 48.643 -6.726 1.00 37.08 213 THR A C 1
ATOM 1660 O O . THR A 1 212 ? 10.720 49.254 -7.006 1.00 37.80 213 THR A O 1
ATOM 1664 N N . ILE A 1 213 ? 9.059 47.850 -7.585 1.00 38.12 214 ILE A N 1
ATOM 1665 C CA . ILE A 1 213 ? 9.559 47.609 -8.937 1.00 37.17 214 ILE A CA 1
ATOM 1666 C C . ILE A 1 213 ? 8.870 48.400 -10.039 1.00 37.83 214 ILE A C 1
ATOM 1667 O O . ILE A 1 213 ? 7.656 48.568 -10.027 1.00 38.05 214 ILE A O 1
ATOM 1672 N N . SER A 1 214 ? 9.648 48.858 -11.011 1.00 38.38 215 SER A N 1
ATOM 1673 C CA . SER A 1 214 ? 9.082 49.591 -12.133 1.00 39.82 215 SER A CA 1
ATOM 1674 C C . SER A 1 214 ? 9.556 49.019 -13.467 1.00 39.57 215 SER A C 1
ATOM 1675 O O . SER A 1 214 ? 10.635 49.361 -13.944 1.00 38.21 215 SER A O 1
ATOM 1678 N N . LYS A 1 215 ? 8.759 48.141 -14.066 1.00 42.67 216 LYS A N 1
ATOM 1679 C CA . LYS A 1 215 ? 9.136 47.573 -15.361 1.00 46.32 216 LYS A CA 1
ATOM 1680 C C . LYS A 1 215 ? 9.305 48.742 -16.315 1.00 46.68 216 LYS A C 1
ATOM 1681 O O . LYS A 1 215 ? 10.261 48.796 -17.087 1.00 47.35 216 LYS A O 1
ATOM 1687 N N . GLU A 1 216 ? 8.368 49.682 -16.243 1.00 48.38 217 GLU A N 1
ATOM 1688 C CA . GLU A 1 216 ? 8.396 50.869 -17.089 1.00 50.25 217 GLU A CA 1
ATOM 1689 C C . GLU A 1 216 ? 9.792 51.482 -17.167 1.00 49.74 217 GLU A C 1
ATOM 1690 O O . GLU A 1 216 ? 10.354 51.626 -18.251 1.00 50.11 217 GLU A O 1
ATOM 1696 N N . GLN A 1 217 ? 10.347 51.836 -16.012 1.00 48.96 218 GLN A N 1
ATOM 1697 C CA . GLN A 1 217 ? 11.667 52.457 -15.954 1.00 47.67 218 GLN A CA 1
ATOM 1698 C C . GLN A 1 217 ? 12.803 51.445 -15.834 1.00 45.93 218 GLN A C 1
ATOM 1699 O O . GLN A 1 217 ? 13.971 51.821 -15.707 1.00 45.87 218 GLN A O 1
ATOM 1705 N N . ASN A 1 218 ? 12.451 50.164 -15.864 1.00 43.00 219 ASN A N 1
ATOM 1706 C CA . ASN A 1 218 ? 13.431 49.090 -15.778 1.00 40.70 219 ASN A CA 1
ATOM 1707 C C . ASN A 1 218 ? 14.355 49.260 -14.573 1.00 37.38 219 ASN A C 1
ATOM 1708 O O . ASN A 1 218 ? 15.578 49.169 -14.683 1.00 34.52 219 ASN A O 1
ATOM 1713 N N . ARG A 1 219 ? 13.759 49.490 -13.413 1.00 36.31 220 ARG A N 1
ATOM 1714 C CA . ARG A 1 219 ? 14.541 49.694 -12.207 1.00 35.27 220 ARG A CA 1
ATOM 1715 C C . ARG A 1 219 ? 13.727 49.354 -10.977 1.00 34.70 220 ARG A C 1
ATOM 1716 O O . ARG A 1 219 ? 12.500 49.209 -11.036 1.00 34.93 220 ARG A O 1
ATOM 1724 N N . ALA A 1 220 ? 14.428 49.219 -9.860 1.00 32.76 221 ALA A N 1
ATOM 1725 C CA . ALA A 1 220 ? 13.786 48.930 -8.592 1.00 32.67 221 ALA A CA 1
ATOM 1726 C C . ALA A 1 220 ? 14.180 50.066 -7.661 1.00 31.26 221 ALA A C 1
ATOM 1727 O O . ALA A 1 220 ? 15.329 50.499 -7.657 1.00 30.44 221 ALA A O 1
ATOM 1729 N N . TYR A 1 221 ? 13.223 50.572 -6.893 1.00 31.77 222 TYR A N 1
ATOM 1730 C CA . TYR A 1 221 ? 13.516 51.652 -5.967 1.00 30.93 222 TYR A CA 1
ATOM 1731 C C . TYR A 1 221 ? 13.643 51.058 -4.570 1.00 30.37 222 TYR A C 1
ATOM 1732 O O . TYR A 1 221 ? 12.729 50.394 -4.080 1.00 31.72 222 TYR A O 1
ATOM 1741 N N . PHE A 1 222 ? 14.787 51.277 -3.939 1.00 28.63 223 PHE A N 1
ATOM 1742 C CA . PHE A 1 222 ? 15.010 50.747 -2.599 1.00 27.69 223 PHE A CA 1
ATOM 1743 C C . PHE A 1 222 ? 14.739 51.798 -1.532 1.00 26.20 223 PHE A C 1
ATOM 1744 O O . PHE A 1 222 ? 15.095 52.965 -1.690 1.00 25.80 223 PHE A O 1
ATOM 1752 N N . THR A 1 223 ? 14.097 51.386 -0.446 1.00 27.00 224 THR A N 1
ATOM 1753 C CA . THR A 1 223 ? 13.852 52.306 0.654 1.00 27.23 224 THR A CA 1
ATOM 1754 C C . THR A 1 223 ? 14.336 51.649 1.938 1.00 28.02 224 THR A C 1
ATOM 1755 O O . THR A 1 223 ? 13.817 50.617 2.362 1.00 26.97 224 THR A O 1
ATOM 1759 N N . GLY A 1 224 ? 15.361 52.252 2.528 1.00 26.77 225 GLY A N 1
ATOM 1760 C CA . GLY A 1 224 ? 15.933 51.731 3.749 1.00 28.22 225 GLY A CA 1
ATOM 1761 C C . GLY A 1 224 ? 15.879 52.731 4.890 1.00 27.77 225 GLY A C 1
ATOM 1762 O O . GLY A 1 224 ? 15.169 53.741 4.826 1.00 26.10 225 GLY A O 1
ATOM 1763 N N . GLU A 1 225 ? 16.663 52.463 5.923 1.00 27.69 226 GLU A N 1
ATOM 1764 C CA . GLU A 1 225 ? 16.657 53.311 7.096 1.00 28.90 226 GLU A CA 1
ATOM 1765 C C . GLU A 1 225 ? 17.996 53.366 7.813 1.00 26.90 226 GLU A C 1
ATOM 1766 O O . GLU A 1 225 ? 18.770 52.406 7.802 1.00 27.16 226 GLU A O 1
ATOM 1772 N N . GLY A 1 226 ? 18.254 54.503 8.449 1.00 24.90 227 GLY A N 1
ATOM 1773 C CA . GLY A 1 226 ? 19.482 54.674 9.201 1.00 25.18 227 GLY A CA 1
ATOM 1774 C C . GLY A 1 226 ? 19.301 55.718 10.295 1.00 25.38 227 GLY A C 1
ATOM 1775 O O . GLY A 1 226 ? 18.179 56.021 10.700 1.00 23.98 227 GLY A O 1
ATOM 1776 N N . THR A 1 227 ? 20.405 56.272 10.774 1.00 25.68 228 THR A N 1
ATOM 1777 C CA . THR A 1 227 ? 20.355 57.311 11.795 1.00 27.90 228 THR A CA 1
ATOM 1778 C C . THR A 1 227 ? 21.570 58.208 11.599 1.00 26.79 228 THR A C 1
ATOM 1779 O O . THR A 1 227 ? 22.544 57.808 10.968 1.00 26.13 228 THR A O 1
ATOM 1783 N N . ILE A 1 228 ? 21.494 59.431 12.114 1.00 28.36 229 ILE A N 1
ATOM 1784 C CA . ILE A 1 228 ? 22.610 60.364 12.042 1.00 27.18 229 ILE A CA 1
ATOM 1785 C C . ILE A 1 228 ? 22.577 61.159 13.331 1.00 28.08 229 ILE A C 1
ATOM 1786 O O . ILE A 1 228 ? 21.520 61.339 13.926 1.00 26.96 229 ILE A O 1
ATOM 1791 N N . SER A 1 229 ? 23.737 61.629 13.763 1.00 27.48 230 SER A N 1
ATOM 1792 C CA . SER A 1 229 ? 23.823 62.424 14.971 1.00 29.53 230 SER A CA 1
ATOM 1793 C C . SER A 1 229 ? 25.007 63.346 14.791 1.00 29.46 230 SER A C 1
ATOM 1794 O O . SER A 1 229 ? 25.943 63.025 14.060 1.00 29.61 230 SER A O 1
ATOM 1797 N N . GLY A 1 230 ? 24.970 64.503 15.437 1.00 30.23 231 GLY A N 1
ATOM 1798 C CA . GLY A 1 230 ? 26.086 65.416 15.307 1.00 28.73 231 GLY A CA 1
ATOM 1799 C C . GLY A 1 230 ? 25.839 66.784 15.891 1.00 28.05 231 GLY A C 1
ATOM 1800 O O . GLY A 1 230 ? 24.843 67.022 16.575 1.00 26.42 231 GLY A O 1
ATOM 1801 N N . GLN A 1 231 ? 26.760 67.692 15.614 1.00 28.38 232 GLN A N 1
ATOM 1802 C CA . GLN A 1 231 ? 26.657 69.057 16.106 1.00 30.40 232 GLN A CA 1
ATOM 1803 C C . GLN A 1 231 ? 27.000 70.020 14.991 1.00 30.33 232 GLN A C 1
ATOM 1804 O O . GLN A 1 231 ? 27.680 69.651 14.034 1.00 31.33 232 GLN A O 1
ATOM 1810 N N . ILE A 1 232 ? 26.525 71.255 15.111 1.00 28.66 233 ILE A N 1
ATOM 1811 C CA . ILE A 1 232 ? 26.814 72.269 14.109 1.00 27.68 233 ILE A CA 1
ATOM 1812 C C . ILE A 1 232 ? 26.697 73.669 14.703 1.00 27.07 233 ILE A C 1
ATOM 1813 O O . ILE A 1 232 ? 25.844 73.923 15.563 1.00 26.02 233 ILE A O 1
ATOM 1818 N N . GLY A 1 233 ? 27.560 74.566 14.238 1.00 26.42 234 GLY A N 1
ATOM 1819 C CA . GLY A 1 233 ? 27.524 75.946 14.691 1.00 27.76 234 GLY A CA 1
ATOM 1820 C C . GLY A 1 233 ? 26.340 76.590 13.998 1.00 28.01 234 GLY A C 1
ATOM 1821 O O . GLY A 1 233 ? 26.224 76.495 12.776 1.00 28.28 234 GLY A O 1
ATOM 1822 N N . LEU A 1 234 ? 25.464 77.232 14.768 1.00 27.27 235 LEU A N 1
ATOM 1823 C CA . LEU A 1 234 ? 24.261 77.859 14.230 1.00 26.46 235 LEU A CA 1
ATOM 1824 C C . LEU A 1 234 ? 24.387 79.361 13.989 1.00 27.00 235 LEU A C 1
ATOM 1825 O O . LEU A 1 234 ? 23.925 79.877 12.965 1.00 25.06 235 LEU A O 1
ATOM 1830 N N . GLN A 1 235 ? 24.978 80.062 14.950 1.00 25.46 236 GLN A N 1
ATOM 1831 C CA . GLN A 1 235 ? 25.181 81.504 14.841 1.00 27.85 236 GLN A CA 1
ATOM 1832 C C . GLN A 1 235 ? 26.196 81.938 15.887 1.00 29.03 236 GLN A C 1
ATOM 1833 O O . GLN A 1 235 ? 26.521 81.177 16.802 1.00 29.52 236 GLN A O 1
ATOM 1839 N N . THR A 1 236 ? 26.681 83.168 15.765 1.00 28.83 237 THR A N 1
ATOM 1840 C CA . THR A 1 236 ? 27.661 83.682 16.708 1.00 30.93 237 THR A CA 1
ATOM 1841 C C . THR A 1 236 ? 27.199 84.979 17.341 1.00 33.33 237 THR A C 1
ATOM 1842 O O . THR A 1 236 ? 26.336 85.677 16.804 1.00 32.79 237 THR A O 1
ATOM 1846 N N . PHE A 1 237 ? 27.774 85.291 18.497 1.00 31.89 238 PHE A N 1
ATOM 1847 C CA . PHE A 1 237 ? 27.442 86.515 19.204 1.00 31.79 238 PHE A CA 1
ATOM 1848 C C . PHE A 1 237 ? 28.718 87.147 19.736 1.00 30.19 238 PHE A C 1
ATOM 1849 O O . PHE A 1 237 ? 29.641 86.443 20.159 1.00 29.99 238 PHE A O 1
ATOM 1857 N N . ILE A 1 238 ? 28.774 88.471 19.710 1.00 27.64 239 ILE A N 1
ATOM 1858 C CA . ILE A 1 238 ? 29.906 89.165 20.294 1.00 27.95 239 ILE A CA 1
ATOM 1859 C C . ILE A 1 238 ? 29.289 90.031 21.380 1.00 27.88 239 ILE A C 1
ATOM 1860 O O . ILE A 1 238 ? 28.444 90.872 21.101 1.00 27.75 239 ILE A O 1
ATOM 1865 N N . ASP A 1 239 ? 29.676 89.790 22.625 1.00 28.74 240 ASP A N 1
ATOM 1866 C CA . ASP A 1 239 ? 29.165 90.576 23.732 1.00 29.91 240 ASP A CA 1
ATOM 1867 C C . ASP A 1 239 ? 30.318 91.354 24.348 1.00 30.05 240 ASP A C 1
ATOM 1868 O O . ASP A 1 239 ? 31.372 90.800 24.649 1.00 27.08 240 ASP A O 1
ATOM 1873 N N . VAL A 1 240 ? 30.103 92.648 24.526 1.00 29.44 241 VAL A N 1
ATOM 1874 C CA . VAL A 1 240 ? 31.125 93.511 25.083 1.00 29.39 241 VAL A CA 1
ATOM 1875 C C . VAL A 1 240 ? 30.717 94.104 26.427 1.00 29.15 241 VAL A C 1
ATOM 1876 O O . VAL A 1 240 ? 29.702 94.787 26.535 1.00 31.69 241 VAL A O 1
ATOM 1880 N N . VAL A 1 241 ? 31.512 93.819 27.449 1.00 29.15 242 VAL A N 1
ATOM 1881 C CA . VAL A 1 241 ? 31.271 94.357 28.773 1.00 30.68 242 VAL A CA 1
ATOM 1882 C C . VAL A 1 241 ? 32.256 95.509 28.935 1.00 31.37 242 VAL A C 1
ATOM 1883 O O . VAL A 1 241 ? 33.473 95.314 28.856 1.00 29.92 242 VAL A O 1
ATOM 1887 N N . ILE A 1 242 ? 31.723 96.709 29.132 1.00 31.22 243 ILE A N 1
ATOM 1888 C CA . ILE A 1 242 ? 32.543 97.902 29.306 1.00 33.50 243 ILE A CA 1
ATOM 1889 C C . ILE A 1 242 ? 32.493 98.288 30.780 1.00 35.69 243 ILE A C 1
ATOM 1890 O O . ILE A 1 242 ? 31.416 98.390 31.363 1.00 35.87 243 ILE A O 1
ATOM 1895 N N . GLU A 1 243 ? 33.652 98.492 31.389 1.00 37.34 244 GLU A N 1
ATOM 1896 C CA . GLU A 1 243 ? 33.678 98.845 32.799 1.00 40.24 244 GLU A CA 1
ATOM 1897 C C . GLU A 1 243 ? 34.830 99.776 33.147 1.00 40.46 244 GLU A C 1
ATOM 1898 O O . GLU A 1 243 ? 35.866 99.780 32.481 1.00 39.79 244 GLU A O 1
ATOM 1904 N N . PRO A 1 244 ? 34.659 100.583 34.205 1.00 40.85 245 PRO A N 1
ATOM 1905 C CA . PRO A 1 244 ? 35.695 101.522 34.637 1.00 41.26 245 PRO A CA 1
ATOM 1906 C C . PRO A 1 244 ? 36.880 100.822 35.289 1.00 42.72 245 PRO A C 1
ATOM 1907 O O . PRO A 1 244 ? 36.734 99.771 35.917 1.00 40.51 245 PRO A O 1
ATOM 1911 N N . LEU A 1 245 ? 38.056 101.412 35.127 1.00 43.76 246 LEU A N 1
ATOM 1912 C CA . LEU A 1 245 ? 39.263 100.867 35.717 1.00 47.42 246 LEU A CA 1
ATOM 1913 C C . LEU A 1 245 ? 39.300 101.312 37.177 1.00 50.99 246 LEU A C 1
ATOM 1914 O O . LEU A 1 245 ? 38.830 102.399 37.511 1.00 51.14 246 LEU A O 1
ATOM 1919 N N . PRO A 1 246 ? 39.853 100.474 38.066 1.00 53.96 247 PRO A N 1
ATOM 1920 C CA . PRO A 1 246 ? 39.946 100.795 39.493 1.00 56.42 247 PRO A CA 1
ATOM 1921 C C . PRO A 1 246 ? 40.276 102.268 39.748 1.00 58.90 247 PRO A C 1
ATOM 1922 O O . PRO A 1 246 ? 41.257 102.795 39.220 1.00 59.38 247 PRO A O 1
ATOM 1926 N N . GLY A 1 247 ? 39.444 102.927 40.552 1.00 61.07 248 GLY A N 1
ATOM 1927 C CA . GLY A 1 247 ? 39.659 104.330 40.862 1.00 62.97 248 GLY A CA 1
ATOM 1928 C C . GLY A 1 247 ? 38.907 105.254 39.921 1.00 65.14 248 GLY A C 1
ATOM 1929 O O . GLY A 1 247 ? 39.249 106.430 39.782 1.00 64.47 248 GLY A O 1
ATOM 1930 N N . HIS A 1 248 ? 37.877 104.716 39.275 1.00 66.25 249 HIS A N 1
ATOM 1931 C CA . HIS A 1 248 ? 37.067 105.482 38.334 1.00 67.87 249 HIS A CA 1
ATOM 1932 C C . HIS A 1 248 ? 35.621 104.994 38.383 1.00 68.56 249 HIS A C 1
ATOM 1933 O O . HIS A 1 248 ? 35.323 103.986 39.026 1.00 68.70 249 HIS A O 1
ATOM 1940 N N . ALA A 1 249 ? 34.728 105.710 37.706 1.00 69.29 250 ALA A N 1
ATOM 1941 C CA . ALA A 1 249 ? 33.314 105.342 37.678 1.00 69.76 250 ALA A CA 1
ATOM 1942 C C . ALA A 1 249 ? 32.682 105.645 36.321 1.00 70.15 250 ALA A C 1
ATOM 1943 O O . ALA A 1 249 ? 33.379 106.222 35.457 1.00 70.07 250 ALA A O 1
ATOM 1946 N N . ALA B 1 1 ? 65.287 44.310 5.225 1.00 31.34 2 ALA B N 1
ATOM 1947 C CA . ALA B 1 1 ? 64.185 43.316 5.193 1.00 31.38 2 ALA B CA 1
ATOM 1948 C C . ALA B 1 1 ? 63.805 42.959 6.619 1.00 32.36 2 ALA B C 1
ATOM 1949 O O . ALA B 1 1 ? 64.419 43.440 7.571 1.00 30.04 2 ALA B O 1
ATOM 1951 N N . ILE B 1 2 ? 62.787 42.118 6.759 1.00 33.14 3 ILE B N 1
ATOM 1952 C CA . ILE B 1 2 ? 62.337 41.682 8.071 1.00 33.73 3 ILE B CA 1
ATOM 1953 C C . ILE B 1 2 ? 62.930 40.305 8.369 1.00 34.83 3 ILE B C 1
ATOM 1954 O O . ILE B 1 2 ? 62.669 39.339 7.649 1.00 34.14 3 ILE B O 1
ATOM 1959 N N . ILE B 1 3 ? 63.738 40.214 9.419 1.00 34.23 4 ILE B N 1
ATOM 1960 C CA . ILE B 1 3 ? 64.325 38.932 9.792 1.00 34.11 4 ILE B CA 1
ATOM 1961 C C . ILE B 1 3 ? 63.267 38.089 10.490 1.00 34.02 4 ILE B C 1
ATOM 1962 O O . ILE B 1 3 ? 62.731 38.492 11.522 1.00 33.85 4 ILE B O 1
ATOM 1967 N N . ASN B 1 4 ? 62.956 36.929 9.909 1.00 33.90 5 ASN B N 1
ATOM 1968 C CA . ASN B 1 4 ? 61.962 36.010 10.469 1.00 33.64 5 ASN B CA 1
ATOM 1969 C C . ASN B 1 4 ? 62.682 35.058 11.417 1.00 34.22 5 ASN B C 1
ATOM 1970 O O . ASN B 1 4 ? 63.462 34.211 10.979 1.00 33.74 5 ASN B O 1
ATOM 1975 N N . LEU B 1 5 ? 62.409 35.191 12.710 1.00 31.49 6 LEU B N 1
ATOM 1976 C CA . LEU B 1 5 ? 63.062 34.360 13.708 1.00 30.45 6 LEU B CA 1
ATOM 1977 C C . LEU B 1 5 ? 62.827 32.856 13.571 1.00 30.60 6 LEU B C 1
ATOM 1978 O O . LEU B 1 5 ? 63.697 32.063 13.930 1.00 29.63 6 LEU B O 1
ATOM 1983 N N . LEU B 1 6 ? 61.658 32.467 13.068 1.00 29.78 7 LEU B N 1
ATOM 1984 C CA . LEU B 1 6 ? 61.341 31.057 12.872 1.00 31.34 7 LEU B CA 1
ATOM 1985 C C . LEU B 1 6 ? 62.140 30.538 11.676 1.00 32.93 7 LEU B C 1
ATOM 1986 O O . LEU B 1 6 ? 62.524 29.366 11.634 1.00 32.85 7 LEU B O 1
ATOM 1991 N N . ARG B 1 7 ? 62.389 31.413 10.702 1.00 32.27 8 ARG B N 1
ATOM 1992 C CA . ARG B 1 7 ? 63.180 31.023 9.539 1.00 32.78 8 ARG B CA 1
ATOM 1993 C C . ARG B 1 7 ? 64.621 30.866 10.000 1.00 31.66 8 ARG B C 1
ATOM 1994 O O . ARG B 1 7 ? 65.363 30.042 9.469 1.00 33.07 8 ARG B O 1
ATOM 2002 N N . GLU B 1 8 ? 65.021 31.655 10.994 1.00 30.61 9 GLU B N 1
ATOM 2003 C CA . GLU B 1 8 ? 66.374 31.550 11.521 1.00 29.97 9 GLU B CA 1
ATOM 2004 C C . GLU B 1 8 ? 66.492 30.206 12.253 1.00 31.13 9 GLU B C 1
ATOM 2005 O O . GLU B 1 8 ? 67.496 29.506 12.125 1.00 31.28 9 GLU B O 1
ATOM 2011 N N . LEU B 1 9 ? 65.459 29.863 13.017 1.00 28.62 10 LEU B N 1
ATOM 2012 C CA . LEU B 1 9 ? 65.415 28.609 13.770 1.00 30.21 10 LEU B CA 1
ATOM 2013 C C . LEU B 1 9 ? 65.619 27.469 12.776 1.00 29.97 10 LEU B C 1
ATOM 2014 O O . LEU B 1 9 ? 66.421 26.565 12.995 1.00 29.89 10 LEU B O 1
ATOM 2019 N N . GLU B 1 10 ? 64.876 27.533 11.678 1.00 30.09 11 GLU B N 1
ATOM 2020 C CA . GLU B 1 10 ? 64.943 26.531 10.623 1.00 32.41 11 GLU B CA 1
ATOM 2021 C C . GLU B 1 10 ? 66.326 26.459 9.973 1.00 32.97 11 GLU B C 1
ATOM 2022 O O . GLU B 1 10 ? 66.827 25.366 9.682 1.00 33.55 11 GLU B O 1
ATOM 2028 N N . ILE B 1 11 ? 66.948 27.614 9.755 1.00 30.48 12 ILE B N 1
ATOM 2029 C CA . ILE B 1 11 ? 68.281 27.646 9.154 1.00 30.75 12 ILE B CA 1
ATOM 2030 C C . ILE B 1 11 ? 69.242 26.923 10.089 1.00 29.73 12 ILE B C 1
ATOM 2031 O O . ILE B 1 11 ? 70.088 26.141 9.655 1.00 29.24 12 ILE B O 1
ATOM 2036 N N . TYR B 1 12 ? 69.099 27.187 11.381 1.00 29.02 13 TYR B N 1
ATOM 2037 C CA . TYR B 1 12 ? 69.945 26.554 12.381 1.00 29.29 13 TYR B CA 1
ATOM 2038 C C . TYR B 1 12 ? 69.757 25.029 12.346 1.00 28.18 13 TYR B C 1
ATOM 2039 O O . TYR B 1 12 ? 70.724 24.271 12.366 1.00 28.39 13 TYR B O 1
ATOM 2048 N N . GLY B 1 13 ? 68.501 24.596 12.306 1.00 28.85 14 GLY B N 1
ATOM 2049 C CA . GLY B 1 13 ? 68.195 23.176 12.272 1.00 30.37 14 GLY B CA 1
ATOM 2050 C C . GLY B 1 13 ? 68.723 22.466 11.038 1.00 32.56 14 GLY B C 1
ATOM 2051 O O . GLY B 1 13 ? 69.217 21.337 11.133 1.00 31.66 14 GLY B O 1
ATOM 2052 N N . MET B 1 14 ? 68.616 23.111 9.877 1.00 32.37 15 MET B N 1
ATOM 2053 C CA . MET B 1 14 ? 69.100 22.509 8.634 1.00 34.74 15 MET B CA 1
ATOM 2054 C C . MET B 1 14 ? 70.617 22.361 8.684 1.00 34.83 15 MET B C 1
ATOM 2055 O O . MET B 1 14 ? 71.174 21.371 8.210 1.00 34.67 15 MET B O 1
ATOM 2060 N N . GLN B 1 15 ? 71.276 23.352 9.275 1.00 34.77 16 GLN B N 1
ATOM 2061 C CA . GLN B 1 15 ? 72.724 23.352 9.419 1.00 35.88 16 GLN B CA 1
ATOM 2062 C C . GLN B 1 15 ? 73.156 22.288 10.437 1.00 35.34 16 GLN B C 1
ATOM 2063 O O . GLN B 1 15 ? 74.107 21.539 10.204 1.00 32.19 16 GLN B O 1
ATOM 2069 N N . TYR B 1 16 ? 72.457 22.235 11.566 1.00 33.55 17 TYR B N 1
ATOM 2070 C CA . TYR B 1 16 ? 72.768 21.261 12.606 1.00 33.77 17 TYR B CA 1
ATOM 2071 C C . TYR B 1 16 ? 72.609 19.845 12.037 1.00 33.90 17 TYR B C 1
ATOM 2072 O O . TYR B 1 16 ? 73.442 18.963 12.268 1.00 32.26 17 TYR B O 1
ATOM 2081 N N . ALA B 1 17 ? 71.532 19.640 11.290 1.00 34.24 18 ALA B N 1
ATOM 2082 C CA . ALA B 1 17 ? 71.260 18.346 10.679 1.00 36.13 18 ALA B CA 1
ATOM 2083 C C . ALA B 1 17 ? 72.455 17.902 9.841 1.00 38.81 18 ALA B C 1
ATOM 2084 O O . ALA B 1 17 ? 73.161 16.955 10.193 1.00 38.45 18 ALA B O 1
ATOM 2086 N N . ASN B 1 18 ? 72.679 18.605 8.737 1.00 41.78 19 ASN B N 1
ATOM 2087 C CA . ASN B 1 18 ? 73.771 18.295 7.819 1.00 44.89 19 ASN B CA 1
ATOM 2088 C C . ASN B 1 18 ? 75.090 18.002 8.520 1.00 44.25 19 ASN B C 1
ATOM 2089 O O . ASN B 1 18 ? 75.814 17.096 8.119 1.00 45.59 19 ASN B O 1
ATOM 2094 N N . SER B 1 19 ? 75.391 18.755 9.575 1.00 43.31 20 SER B N 1
ATOM 2095 C CA . SER B 1 19 ? 76.636 18.568 10.316 1.00 43.07 20 SER B CA 1
ATOM 2096 C C . SER B 1 19 ? 76.634 17.412 11.314 1.00 42.17 20 SER B C 1
ATOM 2097 O O . SER B 1 19 ? 77.692 17.006 11.790 1.00 41.71 20 SER B O 1
ATOM 2100 N N . HIS B 1 20 ? 75.459 16.887 11.642 1.00 41.61 21 HIS B N 1
ATOM 2101 C CA . HIS B 1 20 ? 75.370 15.787 12.605 1.00 41.78 21 HIS B CA 1
ATOM 2102 C C . HIS B 1 20 ? 74.808 14.533 11.962 1.00 40.59 21 HIS B C 1
ATOM 2103 O O . HIS B 1 20 ? 74.503 13.550 12.641 1.00 40.32 21 HIS B O 1
ATOM 2110 N N . GLN B 1 21 ? 74.677 14.583 10.645 1.00 39.89 22 GLN B N 1
ATOM 2111 C CA . GLN B 1 21 ? 74.152 13.471 9.875 1.00 41.11 22 GLN B CA 1
ATOM 2112 C C . GLN B 1 21 ? 72.709 13.122 10.233 1.00 39.91 22 GLN B C 1
ATOM 2113 O O . GLN B 1 21 ? 72.380 11.958 10.472 1.00 39.22 22 GLN B O 1
ATOM 2119 N N . TYR B 1 22 ? 71.855 14.141 10.293 1.00 37.33 23 TYR B N 1
ATOM 2120 C CA . TYR B 1 22 ? 70.438 13.931 10.559 1.00 35.82 23 TYR B CA 1
ATOM 2121 C C . TYR B 1 22 ? 69.702 14.540 9.380 1.00 35.65 23 TYR B C 1
ATOM 2122 O O . TYR B 1 22 ? 70.282 15.255 8.562 1.00 35.25 23 TYR B O 1
ATOM 2131 N N . THR B 1 23 ? 68.411 14.259 9.314 1.00 35.04 24 THR B N 1
ATOM 2132 C CA . THR B 1 23 ? 67.561 14.820 8.292 1.00 34.87 24 THR B CA 1
ATOM 2133 C C . THR B 1 23 ? 66.699 15.821 9.042 1.00 35.46 24 THR B C 1
ATOM 2134 O O . THR B 1 23 ? 66.037 15.462 10.022 1.00 35.58 24 THR B O 1
ATOM 2138 N N . TYR B 1 24 ? 66.725 17.074 8.605 1.00 33.73 25 TYR B N 1
ATOM 2139 C CA . TYR B 1 24 ? 65.923 18.098 9.251 1.00 32.91 25 TYR B CA 1
ATOM 2140 C C . TYR B 1 24 ? 64.455 17.780 9.017 1.00 31.19 25 TYR B C 1
ATOM 2141 O O . TYR B 1 24 ? 64.040 17.560 7.884 1.00 30.38 25 TYR B O 1
ATOM 2150 N N . GLY B 1 25 ? 63.671 17.755 10.089 1.00 28.55 26 GLY B N 1
ATOM 2151 C CA . GLY B 1 25 ? 62.256 17.467 9.946 1.00 30.45 26 GLY B CA 1
ATOM 2152 C C . GLY B 1 25 ? 61.375 18.706 9.967 1.00 32.04 26 GLY B C 1
ATOM 2153 O O . GLY B 1 25 ? 60.684 19.006 8.993 1.00 32.64 26 GLY B O 1
ATOM 2154 N N . SER B 1 26 ? 61.392 19.422 11.086 1.00 31.07 27 SER B N 1
ATOM 2155 C CA . SER B 1 26 ? 60.592 20.625 11.241 1.00 30.73 27 SER B CA 1
ATOM 2156 C C . SER B 1 26 ? 61.064 21.352 12.495 1.00 29.86 27 SER B C 1
ATOM 2157 O O . SER B 1 26 ? 61.921 20.852 13.219 1.00 25.79 27 SER B O 1
ATOM 2160 N N . SER B 1 27 ? 60.510 22.534 12.740 1.00 28.07 28 SER B N 1
ATOM 2161 C CA . SER B 1 27 ? 60.875 23.311 13.919 1.00 30.92 28 SER B CA 1
ATOM 2162 C C . SER B 1 27 ? 59.793 24.341 14.177 1.00 31.61 28 SER B C 1
ATOM 2163 O O . SER B 1 27 ? 59.047 24.705 13.272 1.00 31.64 28 SER B O 1
ATOM 2166 N N . TYR B 1 28 ? 59.705 24.798 15.419 1.00 32.22 29 TYR B N 1
ATOM 2167 C CA . TYR B 1 28 ? 58.703 25.775 15.802 1.00 34.03 29 TYR B CA 1
ATOM 2168 C C . TYR B 1 28 ? 59.030 26.373 17.161 1.00 34.86 29 TYR B C 1
ATOM 2169 O O . TYR B 1 28 ? 59.933 25.911 17.859 1.00 32.95 29 TYR B O 1
ATOM 2178 N N . SER B 1 29 ? 58.293 27.416 17.516 1.00 35.67 30 SER B N 1
ATOM 2179 C CA . SER B 1 29 ? 58.467 28.094 18.788 1.00 35.89 30 SER B CA 1
ATOM 2180 C C . SER B 1 29 ? 57.985 27.183 19.911 1.00 35.41 30 SER B C 1
ATOM 2181 O O . SER B 1 29 ? 56.982 26.488 19.767 1.00 34.26 30 SER B O 1
ATOM 2184 N N . ASP B 1 30 ? 58.706 27.189 21.026 1.00 35.54 31 ASP B N 1
ATOM 2185 C CA . ASP B 1 30 ? 58.344 26.368 22.175 1.00 37.14 31 ASP B CA 1
ATOM 2186 C C . ASP B 1 30 ? 57.281 27.095 22.994 1.00 38.04 31 ASP B C 1
ATOM 2187 O O . ASP B 1 30 ? 57.567 28.102 23.638 1.00 37.22 31 ASP B O 1
ATOM 2192 N N . ASP B 1 31 ? 56.064 26.569 22.973 1.00 39.85 32 ASP B N 1
ATOM 2193 C CA . ASP B 1 31 ? 54.944 27.157 23.699 1.00 42.33 32 ASP B CA 1
ATOM 2194 C C . ASP B 1 31 ? 55.177 27.392 25.184 1.00 41.63 32 ASP B C 1
ATOM 2195 O O . ASP B 1 31 ? 54.509 28.229 25.783 1.00 41.83 32 ASP B O 1
ATOM 2200 N N . THR B 1 32 ? 56.113 26.665 25.783 1.00 40.84 33 THR B N 1
ATOM 2201 C CA . THR B 1 32 ? 56.372 26.831 27.209 1.00 41.99 33 THR B CA 1
ATOM 2202 C C . THR B 1 32 ? 57.305 28.004 27.490 1.00 41.80 33 THR B C 1
ATOM 2203 O O . THR B 1 32 ? 57.439 28.449 28.633 1.00 41.26 33 THR B O 1
ATOM 2207 N N . ASN B 1 33 ? 57.949 28.494 26.436 1.00 40.48 34 ASN B N 1
ATOM 2208 C CA . ASN B 1 33 ? 58.868 29.629 26.516 1.00 40.09 34 ASN B CA 1
ATOM 2209 C C . ASN B 1 33 ? 59.064 30.075 25.069 1.00 39.30 34 ASN B C 1
ATOM 2210 O O . ASN B 1 33 ? 60.138 29.926 24.490 1.00 38.51 34 ASN B O 1
ATOM 2215 N N . PRO B 1 34 ? 58.005 30.648 24.480 1.00 38.41 35 PRO B N 1
ATOM 2216 C CA . PRO B 1 34 ? 57.910 31.147 23.107 1.00 36.83 35 PRO B CA 1
ATOM 2217 C C . PRO B 1 34 ? 58.962 32.139 22.661 1.00 36.48 35 PRO B C 1
ATOM 2218 O O . PRO B 1 34 ? 59.410 32.988 23.434 1.00 36.73 35 PRO B O 1
ATOM 2222 N N . ILE B 1 35 ? 59.357 32.015 21.399 1.00 35.48 36 ILE B N 1
ATOM 2223 C CA . ILE B 1 35 ? 60.304 32.947 20.817 1.00 34.76 36 ILE B CA 1
ATOM 2224 C C . ILE B 1 35 ? 59.446 34.210 20.731 1.00 34.92 36 ILE B C 1
ATOM 2225 O O . ILE B 1 35 ? 58.372 34.187 20.137 1.00 31.72 36 ILE B O 1
ATOM 2230 N N . ARG B 1 36 ? 59.893 35.301 21.341 1.00 36.85 37 ARG B N 1
ATOM 2231 C CA . ARG B 1 36 ? 59.088 36.512 21.311 1.00 38.25 37 ARG B CA 1
ATOM 2232 C C . ARG B 1 36 ? 59.912 37.792 21.253 1.00 37.35 37 ARG B C 1
ATOM 2233 O O . ARG B 1 36 ? 61.127 37.784 21.455 1.00 36.93 37 ARG B O 1
ATOM 2241 N N . ILE B 1 37 ? 59.223 38.893 20.979 1.00 37.56 38 ILE B N 1
ATOM 2242 C CA . ILE B 1 37 ? 59.845 40.207 20.877 1.00 36.89 38 ILE B CA 1
ATOM 2243 C C . ILE B 1 37 ? 59.229 41.131 21.922 1.00 37.04 38 ILE B C 1
ATOM 2244 O O . ILE B 1 37 ? 58.035 41.058 22.189 1.00 35.85 38 ILE B O 1
ATOM 2249 N N . ALA B 1 38 ? 60.045 41.996 22.513 1.00 37.20 39 ALA B N 1
ATOM 2250 C CA . ALA B 1 38 ? 59.548 42.925 23.512 1.00 37.82 39 ALA B CA 1
ATOM 2251 C C . ALA B 1 38 ? 60.444 44.153 23.615 1.00 38.18 39 ALA B C 1
ATOM 2252 O O . ALA B 1 38 ? 61.500 44.225 22.975 1.00 36.79 39 ALA B O 1
ATOM 2254 N N . GLY B 1 39 ? 60.007 45.115 24.424 1.00 37.96 40 GLY B N 1
ATOM 2255 C CA . GLY B 1 39 ? 60.762 46.340 24.620 1.00 37.61 40 GLY B CA 1
ATOM 2256 C C . GLY B 1 39 ? 61.109 47.076 23.342 1.00 37.26 40 GLY B C 1
ATOM 2257 O O . GLY B 1 39 ? 62.208 47.605 23.211 1.00 37.43 40 GLY B O 1
ATOM 2258 N N . LEU B 1 40 ? 60.182 47.122 22.393 1.00 38.82 41 LEU B N 1
ATOM 2259 C CA . LEU B 1 40 ? 60.463 47.804 21.138 1.00 41.16 41 LEU B CA 1
ATOM 2260 C C . LEU B 1 40 ? 60.394 49.312 21.255 1.00 41.07 41 LEU B C 1
ATOM 2261 O O . LEU B 1 40 ? 59.504 49.865 21.905 1.00 43.36 41 LEU B O 1
ATOM 2266 N N . ASP B 1 41 ? 61.358 49.970 20.626 1.00 39.52 42 ASP B N 1
ATOM 2267 C CA . ASP B 1 41 ? 61.436 51.416 20.641 1.00 38.99 42 ASP B CA 1
ATOM 2268 C C . ASP B 1 41 ? 61.925 51.917 19.288 1.00 38.43 42 ASP B C 1
ATOM 2269 O O . ASP B 1 41 ? 62.620 51.199 18.559 1.00 36.82 42 ASP B O 1
ATOM 2274 N N . ALA B 1 42 ? 61.537 53.143 18.956 1.00 35.06 43 ALA B N 1
ATOM 2275 C CA . ALA B 1 42 ? 61.942 53.779 17.714 1.00 34.67 43 ALA B CA 1
ATOM 2276 C C . ALA B 1 42 ? 62.403 55.181 18.086 1.00 35.35 43 ALA B C 1
ATOM 2277 O O . ALA B 1 42 ? 61.684 55.916 18.763 1.00 36.15 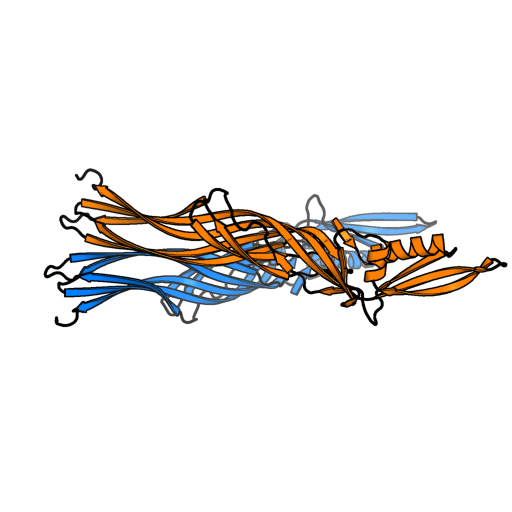43 ALA B O 1
ATOM 2279 N N . ARG B 1 43 ? 63.612 55.536 17.669 1.00 35.79 44 ARG B N 1
ATOM 2280 C CA . ARG B 1 43 ? 64.172 56.851 17.953 1.00 36.28 44 ARG B CA 1
ATOM 2281 C C . ARG B 1 43 ? 64.656 57.475 16.652 1.00 36.68 44 ARG B C 1
ATOM 2282 O O . ARG B 1 43 ? 64.779 56.801 15.626 1.00 34.98 44 ARG B O 1
ATOM 2290 N N . ILE B 1 44 ? 64.939 58.768 16.706 1.00 34.99 45 ILE B N 1
ATOM 2291 C CA . ILE B 1 44 ? 65.427 59.480 15.545 1.00 34.82 45 ILE B CA 1
ATOM 2292 C C . ILE B 1 44 ? 66.800 60.022 15.911 1.00 35.46 45 ILE B C 1
ATOM 2293 O O . ILE B 1 44 ? 66.918 61.002 16.649 1.00 35.87 45 ILE B O 1
ATOM 2298 N N . PRO B 1 45 ? 67.864 59.382 15.404 1.00 36.22 46 PRO B N 1
ATOM 2299 C CA . PRO B 1 45 ? 69.230 59.822 15.701 1.00 38.21 46 PRO B CA 1
ATOM 2300 C C . PRO B 1 45 ? 69.543 61.275 15.368 1.00 39.23 46 PRO B C 1
ATOM 2301 O O . PRO B 1 45 ? 70.296 61.919 16.091 1.00 40.11 46 PRO B O 1
ATOM 2305 N N . ASP B 1 46 ? 68.979 61.798 14.284 1.00 38.33 47 ASP B N 1
ATOM 2306 C CA . ASP B 1 46 ? 69.244 63.191 13.929 1.00 37.49 47 ASP B CA 1
ATOM 2307 C C . ASP B 1 46 ? 67.966 64.024 13.886 1.00 35.92 47 ASP B C 1
ATOM 2308 O O . ASP B 1 46 ? 67.445 64.323 12.812 1.00 33.95 47 ASP B O 1
ATOM 2313 N N . PRO B 1 47 ? 67.464 64.433 15.067 1.00 35.45 48 PRO B N 1
ATOM 2314 C CA . PRO B 1 47 ? 66.246 65.231 15.240 1.00 35.04 48 PRO B CA 1
ATOM 2315 C C . PRO B 1 47 ? 66.273 66.652 14.689 1.00 34.16 48 PRO B C 1
ATOM 2316 O O . PRO B 1 47 ? 65.256 67.339 14.713 1.00 33.72 48 PRO B O 1
ATOM 2320 N N . ILE B 1 48 ? 67.424 67.097 14.198 1.00 33.88 49 ILE B N 1
ATOM 2321 C CA . ILE B 1 48 ? 67.517 68.445 13.653 1.00 35.24 49 ILE B CA 1
ATOM 2322 C C . ILE B 1 48 ? 67.133 68.461 12.183 1.00 35.05 49 ILE B C 1
ATOM 2323 O O . ILE B 1 48 ? 67.819 67.876 11.344 1.00 35.20 49 ILE B O 1
ATOM 2328 N N . VAL B 1 49 ? 66.026 69.130 11.878 1.00 34.60 50 VAL B N 1
ATOM 2329 C CA . VAL B 1 49 ? 65.544 69.223 10.508 1.00 34.11 50 VAL B CA 1
ATOM 2330 C C . VAL B 1 49 ? 66.024 70.523 9.891 1.00 35.38 50 VAL B C 1
ATOM 2331 O O . VAL B 1 49 ? 65.566 71.604 10.261 1.00 35.26 50 VAL B O 1
ATOM 2335 N N . THR B 1 50 ? 66.950 70.409 8.945 1.00 35.74 51 THR B N 1
ATOM 2336 C CA . THR B 1 50 ? 67.510 71.571 8.271 1.00 36.49 51 THR B CA 1
ATOM 2337 C C . THR B 1 50 ? 66.707 71.939 7.030 1.00 36.52 51 THR B C 1
ATOM 2338 O O . THR B 1 50 ? 67.006 72.923 6.359 1.00 35.83 51 THR B O 1
ATOM 2342 N N . ASP B 1 51 ? 65.685 71.146 6.728 1.00 37.22 52 ASP B N 1
ATOM 2343 C CA . ASP B 1 51 ? 64.848 71.393 5.558 1.00 37.82 52 ASP B CA 1
ATOM 2344 C C . ASP B 1 51 ? 64.020 72.660 5.744 1.00 38.09 52 ASP B C 1
ATOM 2345 O O . ASP B 1 51 ? 63.740 73.071 6.871 1.00 36.92 52 ASP B O 1
ATOM 2350 N N . PRO B 1 52 ? 63.608 73.288 4.634 1.00 38.59 53 PRO B N 1
ATOM 2351 C CA . PRO B 1 52 ? 62.805 74.513 4.702 1.00 39.26 53 PRO B CA 1
ATOM 2352 C C . PRO B 1 52 ? 61.406 74.287 5.273 1.00 38.09 53 PRO B C 1
ATOM 2353 O O . PRO B 1 52 ? 60.809 73.228 5.092 1.00 38.35 53 PRO B O 1
ATOM 2357 N N . VAL B 1 53 ? 60.890 75.292 5.969 1.00 36.89 54 VAL B N 1
ATOM 2358 C CA . VAL B 1 53 ? 59.562 75.205 6.559 1.00 35.68 54 VAL B CA 1
ATOM 2359 C C . VAL B 1 53 ? 58.551 75.949 5.690 1.00 36.62 54 VAL B C 1
ATOM 2360 O O . VAL B 1 53 ? 58.853 77.015 5.154 1.00 37.51 54 VAL B O 1
ATOM 2364 N N . ASN B 1 54 ? 57.354 75.387 5.548 1.00 35.77 55 ASN B N 1
ATOM 2365 C CA . ASN B 1 54 ? 56.318 76.016 4.734 1.00 35.66 55 ASN B CA 1
ATOM 2366 C C . ASN B 1 54 ? 55.532 77.050 5.530 1.00 35.13 55 ASN B C 1
ATOM 2367 O O . ASN B 1 54 ? 55.235 76.849 6.707 1.00 33.13 55 ASN B O 1
ATOM 2372 N N . HIS B 1 55 ? 55.199 78.156 4.878 1.00 34.06 56 HIS B N 1
ATOM 2373 C CA . HIS B 1 55 ? 54.437 79.220 5.514 1.00 35.80 56 HIS B CA 1
ATOM 2374 C C . HIS B 1 55 ? 53.056 79.198 4.885 1.00 35.75 56 HIS B C 1
ATOM 2375 O O . HIS B 1 55 ? 52.871 79.634 3.750 1.00 37.11 56 HIS B O 1
ATOM 2382 N N . ILE B 1 56 ? 52.090 78.672 5.628 1.00 33.31 57 ILE B N 1
ATOM 2383 C CA . ILE B 1 56 ? 50.722 78.546 5.148 1.00 32.45 57 ILE B CA 1
ATOM 2384 C C . ILE B 1 56 ? 49.799 79.654 5.647 1.00 32.78 57 ILE B C 1
ATOM 2385 O O . ILE B 1 56 ? 49.571 79.796 6.852 1.00 29.06 57 ILE B O 1
ATOM 2390 N N . VAL B 1 57 ? 49.273 80.449 4.721 1.00 32.08 58 VAL B N 1
ATOM 2391 C CA . VAL B 1 57 ? 48.350 81.508 5.100 1.00 32.32 58 VAL B CA 1
ATOM 2392 C C . VAL B 1 57 ? 47.038 80.813 5.429 1.00 32.85 58 VAL B C 1
ATOM 2393 O O . VAL B 1 57 ? 46.481 80.106 4.595 1.00 30.40 58 VAL B O 1
ATOM 2397 N N . LEU B 1 58 ? 46.551 81.000 6.653 1.00 31.42 59 LEU B N 1
ATOM 2398 C CA . LEU B 1 58 ? 45.314 80.359 7.065 1.00 31.48 59 LEU B CA 1
ATOM 2399 C C . LEU B 1 58 ? 44.098 81.246 6.875 1.00 30.67 59 LEU B C 1
ATOM 2400 O O . LEU B 1 58 ? 42.995 80.750 6.659 1.00 33.51 59 LEU B O 1
ATOM 2405 N N . ASP B 1 59 ? 44.291 82.554 6.961 1.00 30.66 60 ASP B N 1
ATOM 2406 C CA . ASP B 1 59 ? 43.173 83.474 6.815 1.00 32.65 60 ASP B CA 1
ATOM 2407 C C . ASP B 1 59 ? 43.682 84.903 6.862 1.00 31.94 60 ASP B C 1
ATOM 2408 O O . ASP B 1 59 ? 44.822 85.155 7.248 1.00 32.69 60 ASP B O 1
ATOM 2413 N N . ARG B 1 60 ? 42.852 85.840 6.430 1.00 33.42 61 ARG B N 1
ATOM 2414 C CA . ARG B 1 60 ? 43.239 87.238 6.481 1.00 35.96 61 ARG B CA 1
ATOM 2415 C C . ARG B 1 60 ? 41.987 88.047 6.759 1.00 35.91 61 ARG B C 1
ATOM 2416 O O . ARG B 1 60 ? 40.913 87.752 6.238 1.00 36.60 61 ARG B O 1
ATOM 2424 N N . ARG B 1 61 ? 42.131 89.052 7.613 1.00 34.51 62 ARG B N 1
ATOM 2425 C CA . ARG B 1 61 ? 41.010 89.881 8.010 1.00 33.34 62 ARG B CA 1
ATOM 2426 C C . ARG B 1 61 ? 41.310 91.353 7.820 1.00 31.65 62 ARG B C 1
ATOM 2427 O O . ARG B 1 61 ? 42.463 91.778 7.837 1.00 29.03 62 ARG B O 1
ATOM 2435 N N . ILE B 1 62 ? 40.256 92.137 7.655 1.00 32.09 63 ILE B N 1
ATOM 2436 C CA . ILE B 1 62 ? 40.430 93.558 7.438 1.00 31.43 63 ILE B CA 1
ATOM 2437 C C . ILE B 1 62 ? 39.634 94.404 8.412 1.00 30.62 63 ILE B C 1
ATOM 2438 O O . ILE B 1 62 ? 38.470 94.126 8.681 1.00 30.33 63 ILE B O 1
ATOM 2443 N N . ILE B 1 63 ? 40.288 95.422 8.955 1.00 29.12 64 ILE B N 1
ATOM 2444 C CA . ILE B 1 63 ? 39.639 96.366 9.845 1.00 28.96 64 ILE B CA 1
ATOM 2445 C C . ILE B 1 63 ? 39.759 97.660 9.045 1.00 30.33 64 ILE B C 1
ATOM 2446 O O . ILE B 1 63 ? 40.863 98.044 8.656 1.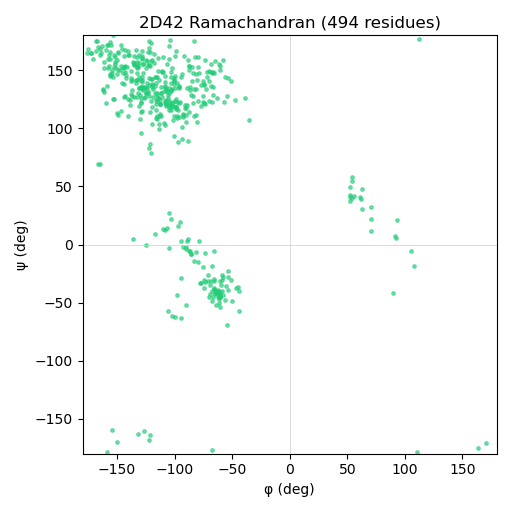00 30.00 64 ILE B O 1
ATOM 2451 N N . THR B 1 64 ? 38.632 98.316 8.788 1.00 31.76 65 THR B N 1
ATOM 2452 C CA . THR B 1 64 ? 38.631 99.554 8.014 1.00 33.74 65 THR B CA 1
ATOM 2453 C C . THR B 1 64 ? 38.266 100.768 8.855 1.00 35.34 65 THR B C 1
ATOM 2454 O O . THR B 1 64 ? 37.277 100.751 9.581 1.00 35.22 65 THR B O 1
ATOM 2458 N N . ASN B 1 65 ? 39.073 101.819 8.773 1.00 35.03 66 ASN B N 1
ATOM 2459 C CA . ASN B 1 65 ? 38.783 103.029 9.516 1.00 39.12 66 ASN B CA 1
ATOM 2460 C C . ASN B 1 65 ? 38.470 104.132 8.515 1.00 42.13 66 ASN B C 1
ATOM 2461 O O . ASN B 1 65 ? 39.377 104.719 7.924 1.00 41.92 66 ASN B O 1
ATOM 2466 N N . THR B 1 66 ? 37.178 104.385 8.318 1.00 44.84 67 THR B N 1
ATOM 2467 C CA . THR B 1 66 ? 36.701 105.414 7.396 1.00 46.83 67 THR B CA 1
ATOM 2468 C C . THR B 1 66 ? 36.466 106.690 8.185 1.00 47.45 67 THR B C 1
ATOM 2469 O O . THR B 1 66 ? 36.003 107.696 7.651 1.00 48.84 67 THR B O 1
ATOM 2473 N N . THR B 1 67 ? 36.794 106.633 9.466 1.00 49.06 68 THR B N 1
ATOM 2474 C CA . THR B 1 67 ? 36.622 107.760 10.365 1.00 50.56 68 THR B CA 1
ATOM 2475 C C . THR B 1 67 ? 37.784 108.732 10.247 1.00 51.13 68 THR B C 1
ATOM 2476 O O . THR B 1 67 ? 38.847 108.382 9.735 1.00 51.93 68 THR B O 1
ATOM 2480 N N . SER B 1 68 ? 37.571 109.955 10.716 1.00 51.63 69 SER B N 1
ATOM 2481 C CA . SER B 1 68 ? 38.607 110.977 10.684 1.00 52.22 69 SER B CA 1
ATOM 2482 C C . SER B 1 68 ? 39.408 110.849 11.970 1.00 51.72 69 SER B C 1
ATOM 2483 O O . SER B 1 68 ? 40.290 111.658 12.252 1.00 52.63 69 SER B O 1
ATOM 2486 N N . ASN B 1 69 ? 39.079 109.827 12.752 1.00 50.04 70 ASN B N 1
ATOM 2487 C CA . ASN B 1 69 ? 39.758 109.565 14.014 1.00 48.78 70 ASN B CA 1
ATOM 2488 C C . ASN B 1 69 ? 40.445 108.208 13.953 1.00 46.19 70 ASN B C 1
ATOM 2489 O O . ASN B 1 69 ? 40.053 107.339 13.173 1.00 44.21 70 ASN B O 1
ATOM 2494 N N . SER B 1 70 ? 41.469 108.025 14.779 1.00 43.71 71 SER B N 1
ATOM 2495 C CA . SER B 1 70 ? 42.175 106.754 14.811 1.00 42.05 71 SER B CA 1
ATOM 2496 C C . SER B 1 70 ? 41.224 105.695 15.365 1.00 39.72 71 SER B C 1
ATOM 2497 O O . SER B 1 70 ? 40.058 105.983 15.653 1.00 38.96 71 SER B O 1
ATOM 2500 N N . LEU B 1 71 ? 41.727 104.478 15.526 1.00 37.25 72 LEU B N 1
ATOM 2501 C CA . LEU B 1 71 ? 40.912 103.376 16.016 1.00 36.42 72 LEU B CA 1
ATOM 2502 C C . LEU B 1 71 ? 41.796 102.234 16.532 1.00 34.32 72 LEU B C 1
ATOM 2503 O O . LEU B 1 71 ? 42.772 101.863 15.880 1.00 32.75 72 LEU B O 1
ATOM 2508 N N . GLU B 1 72 ? 41.471 101.695 17.705 1.00 30.17 73 GLU B N 1
ATOM 2509 C CA . GLU B 1 72 ? 42.250 100.585 18.259 1.00 31.01 73 GLU B CA 1
ATOM 2510 C C . GLU B 1 72 ? 41.627 99.257 17.845 1.00 29.47 73 GLU B C 1
ATOM 2511 O O . GLU B 1 72 ? 40.522 98.905 18.271 1.00 27.38 73 GLU B O 1
ATOM 2517 N N . GLY B 1 73 ? 42.344 98.519 17.012 1.00 28.20 74 GLY B N 1
ATOM 2518 C CA . GLY B 1 73 ? 41.830 97.246 16.545 1.00 29.06 74 GLY B CA 1
ATOM 2519 C C . GLY B 1 73 ? 42.558 96.040 17.104 1.00 27.67 74 GLY B C 1
ATOM 2520 O O . GLY B 1 73 ? 43.749 96.101 17.393 1.00 28.72 74 GLY B O 1
ATOM 2521 N N . VAL B 1 74 ? 41.826 94.942 17.270 1.00 28.34 75 VAL B N 1
ATOM 2522 C CA . VAL B 1 74 ? 42.408 93.701 17.769 1.00 25.19 75 VAL B CA 1
ATOM 2523 C C . VAL B 1 74 ? 41.986 92.571 16.853 1.00 25.15 75 VAL B C 1
ATOM 2524 O O . VAL B 1 74 ? 40.792 92.313 16.684 1.00 22.66 75 VAL B O 1
ATOM 2528 N N . PHE B 1 75 ? 42.970 91.920 16.244 1.00 23.49 76 PHE B N 1
ATOM 2529 C CA . PHE B 1 75 ? 42.709 90.785 15.372 1.00 25.02 76 PHE B CA 1
ATOM 2530 C C . PHE B 1 75 ? 42.908 89.574 16.270 1.00 25.77 76 PHE B C 1
ATOM 2531 O O . PHE B 1 75 ? 43.879 89.507 17.030 1.00 24.33 76 PHE B O 1
ATOM 2539 N N . SER B 1 76 ? 41.990 88.622 16.192 1.00 25.40 77 SER B N 1
ATOM 2540 C CA . SER B 1 76 ? 42.111 87.423 16.996 1.00 26.69 77 SER B CA 1
ATOM 2541 C C . SER B 1 76 ? 41.741 86.242 16.108 1.00 24.95 77 SER B C 1
ATOM 2542 O O . SER B 1 76 ? 40.706 86.266 15.451 1.00 24.52 77 SER B O 1
ATOM 2545 N N . PHE B 1 77 ? 42.603 85.227 16.078 1.00 22.97 78 PHE B N 1
ATOM 2546 C CA . PHE B 1 77 ? 42.387 84.037 15.252 1.00 24.21 78 PHE B CA 1
ATOM 2547 C C . PHE B 1 77 ? 42.597 82.755 16.044 1.00 24.55 78 PHE B C 1
ATOM 2548 O O . PHE B 1 77 ? 43.362 82.730 17.004 1.00 23.22 78 PHE B O 1
ATOM 2556 N N . SER B 1 78 ? 41.937 81.685 15.610 1.00 23.37 79 SER B N 1
ATOM 2557 C CA . SER B 1 78 ? 42.122 80.379 16.223 1.00 25.86 79 SER B CA 1
ATOM 2558 C C . SER B 1 78 ? 41.729 79.340 15.189 1.00 26.81 79 SER B C 1
ATOM 2559 O O . SER B 1 78 ? 40.828 79.564 14.373 1.00 26.50 79 SER B O 1
ATOM 2562 N N . ASN B 1 79 ? 42.415 78.204 15.223 1.00 25.40 80 ASN B N 1
ATOM 2563 C CA . ASN B 1 79 ? 42.158 77.134 14.276 1.00 26.71 80 ASN B CA 1
ATOM 2564 C C . ASN B 1 79 ? 42.680 75.818 14.820 1.00 27.33 80 ASN B C 1
ATOM 2565 O O . ASN B 1 79 ? 43.439 75.788 15.786 1.00 23.91 80 ASN B O 1
ATOM 2570 N N . ALA B 1 80 ? 42.278 74.733 14.172 1.00 28.33 81 ALA B N 1
ATOM 2571 C CA . ALA B 1 80 ? 42.728 73.399 14.547 1.00 29.89 81 ALA B CA 1
ATOM 2572 C C . ALA B 1 80 ? 43.500 72.896 13.336 1.00 30.66 81 ALA B C 1
ATOM 2573 O O . ALA B 1 80 ? 43.066 73.084 12.199 1.00 32.78 81 ALA B O 1
ATOM 2575 N N . TYR B 1 81 ? 44.651 72.283 13.569 1.00 27.94 82 TYR B N 1
ATOM 2576 C CA . TYR B 1 81 ? 45.452 71.775 12.474 1.00 28.14 82 TYR B CA 1
ATOM 2577 C C . TYR B 1 81 ? 45.816 70.315 12.677 1.00 30.47 82 TYR B C 1
ATOM 2578 O O . TYR B 1 81 ? 46.225 69.908 13.764 1.00 30.11 82 TYR B O 1
ATOM 2587 N N . THR B 1 82 ? 45.683 69.541 11.609 1.00 30.86 83 THR B N 1
ATOM 2588 C CA . THR B 1 82 ? 45.985 68.124 11.654 1.00 32.23 83 THR B CA 1
ATOM 2589 C C . THR B 1 82 ? 47.353 67.801 11.063 1.00 32.31 83 THR B C 1
ATOM 2590 O O . THR B 1 82 ? 47.580 67.923 9.859 1.00 31.89 83 THR B O 1
ATOM 2594 N N . SER B 1 83 ? 48.274 67.405 11.930 1.00 32.68 84 SER B N 1
ATOM 2595 C CA . SER B 1 83 ? 49.604 67.037 11.488 1.00 33.99 84 SER B CA 1
ATOM 2596 C C . SER B 1 83 ? 49.547 65.552 11.151 1.00 35.22 84 SER B C 1
ATOM 2597 O O . SER B 1 83 ? 48.668 64.837 11.625 1.00 34.60 84 SER B O 1
ATOM 2600 N N . ARG B 1 84 ? 50.479 65.090 10.331 1.00 36.22 85 ARG B N 1
ATOM 2601 C CA . ARG B 1 84 ? 50.500 63.687 9.955 1.00 38.82 85 ARG B CA 1
ATOM 2602 C C . ARG B 1 84 ? 51.917 63.157 9.854 1.00 37.75 85 ARG B C 1
ATOM 2603 O O . ARG B 1 84 ? 52.826 63.859 9.417 1.00 36.02 85 ARG B O 1
ATOM 2611 N N . THR B 1 85 ? 52.091 61.910 10.273 1.00 38.55 86 THR B N 1
ATOM 2612 C CA . THR B 1 85 ? 53.383 61.248 10.212 1.00 38.82 86 THR B CA 1
ATOM 2613 C C . THR B 1 85 ? 53.170 59.825 9.715 1.00 39.81 86 THR B C 1
ATOM 2614 O O . THR B 1 85 ? 52.179 59.170 10.052 1.00 39.88 86 THR B O 1
ATOM 2618 N N . SER B 1 86 ? 54.101 59.364 8.894 1.00 38.80 87 SER B N 1
ATOM 2619 C CA . SER B 1 86 ? 54.048 58.025 8.342 1.00 39.54 87 SER B CA 1
ATOM 2620 C C . SER B 1 86 ? 55.384 57.363 8.620 1.00 39.04 87 SER B C 1
ATOM 2621 O O . SER B 1 86 ? 56.430 58.007 8.523 1.00 37.21 87 SER B O 1
ATOM 2624 N N . SER B 1 87 ? 55.346 56.084 8.980 1.00 39.28 88 SER B N 1
ATOM 2625 C CA . SER B 1 87 ? 56.567 55.342 9.269 1.00 40.45 88 SER B CA 1
ATOM 2626 C C . SER B 1 87 ? 56.604 54.039 8.486 1.00 40.72 88 SER B C 1
ATOM 2627 O O . SER B 1 87 ? 55.578 53.536 8.027 1.00 41.26 88 SER B O 1
ATOM 2630 N N . GLN B 1 88 ? 57.797 53.494 8.332 1.00 39.58 89 GLN B N 1
ATOM 2631 C CA . GLN B 1 88 ? 57.947 52.250 7.609 1.00 38.97 89 GLN B CA 1
ATOM 2632 C C . GLN B 1 88 ? 59.286 51.643 7.971 1.00 36.09 89 GLN B C 1
ATOM 2633 O O . GLN B 1 88 ? 60.313 52.316 7.955 1.00 35.80 89 GLN B O 1
ATOM 2639 N N . THR B 1 89 ? 59.263 50.364 8.305 1.00 34.46 90 THR B N 1
ATOM 2640 C CA . THR B 1 89 ? 60.474 49.657 8.675 1.00 32.80 90 THR B CA 1
ATOM 2641 C C . THR B 1 89 ? 61.253 49.240 7.434 1.00 32.66 90 THR B C 1
ATOM 2642 O O . THR B 1 89 ? 60.666 48.874 6.417 1.00 33.90 90 THR B O 1
ATOM 2646 N N . ARG B 1 90 ? 62.575 49.329 7.512 1.00 33.34 91 ARG B N 1
ATOM 2647 C CA . ARG B 1 90 ? 63.431 48.902 6.415 1.00 34.72 91 ARG B CA 1
ATOM 2648 C C . ARG B 1 90 ? 63.981 47.540 6.854 1.00 35.34 91 ARG B C 1
ATOM 2649 O O . ARG B 1 90 ? 63.736 46.515 6.205 1.00 36.07 91 ARG B O 1
ATOM 2657 N N . ASP B 1 91 ? 64.711 47.542 7.967 1.00 32.77 92 ASP B N 1
ATOM 2658 C CA . ASP B 1 91 ? 65.281 46.319 8.527 1.00 33.08 92 ASP B CA 1
ATOM 2659 C C . ASP B 1 91 ? 64.631 46.061 9.881 1.00 33.28 92 ASP B C 1
ATOM 2660 O O . ASP B 1 91 ? 64.880 46.786 10.849 1.00 31.46 92 ASP B O 1
ATOM 2665 N N . GLY B 1 92 ? 63.780 45.044 9.938 1.00 30.56 93 GLY B N 1
ATOM 2666 C CA . GLY B 1 92 ? 63.110 44.729 11.182 1.00 31.51 93 GLY B CA 1
ATOM 2667 C C . GLY B 1 92 ? 63.290 43.279 11.593 1.00 32.23 93 GLY B C 1
ATOM 2668 O O . GLY B 1 92 ? 64.206 42.591 11.130 1.00 32.43 93 GLY B O 1
ATOM 2669 N N . VAL B 1 93 ? 62.404 42.811 12.463 1.00 30.58 94 VAL B N 1
ATOM 2670 C CA . VAL B 1 93 ? 62.467 41.444 12.947 1.00 30.43 94 VAL B CA 1
ATOM 2671 C C . VAL B 1 93 ? 61.070 41.018 13.365 1.00 31.33 94 VAL B C 1
ATOM 2672 O O . VAL B 1 93 ? 60.266 41.842 13.799 1.00 33.57 94 VAL B O 1
ATOM 2676 N N . THR B 1 94 ? 60.769 39.736 13.208 1.00 31.03 95 THR B N 1
ATOM 2677 C CA . THR B 1 94 ? 59.469 39.230 13.604 1.00 30.83 95 THR B CA 1
ATOM 2678 C C . THR B 1 94 ? 59.536 37.820 14.165 1.00 31.96 95 THR B C 1
ATOM 2679 O O . THR B 1 94 ? 60.373 37.020 13.757 1.00 30.03 95 THR B O 1
ATOM 2683 N N . ALA B 1 95 ? 58.650 37.537 15.115 1.00 32.47 96 ALA B N 1
ATOM 2684 C CA . ALA B 1 95 ? 58.566 36.222 15.740 1.00 35.31 96 ALA B CA 1
ATOM 2685 C C . ALA B 1 95 ? 57.275 35.560 15.269 1.00 37.51 96 ALA B C 1
ATOM 2686 O O . ALA B 1 95 ? 56.834 34.561 15.833 1.00 37.74 96 ALA B O 1
ATOM 2688 N N . GLY B 1 96 ? 56.673 36.135 14.232 1.00 38.61 97 GLY B N 1
ATOM 2689 C CA . GLY B 1 96 ? 55.437 35.598 13.698 1.00 40.69 97 GLY B CA 1
ATOM 2690 C C . GLY B 1 96 ? 54.229 36.463 14.004 1.00 42.72 97 GLY B C 1
ATOM 2691 O O . GLY B 1 96 ? 53.193 36.340 13.356 1.00 43.78 97 GLY B O 1
ATOM 2692 N N . THR B 1 97 ? 54.362 37.346 14.989 1.00 44.37 98 THR B N 1
ATOM 2693 C CA . THR B 1 97 ? 53.268 38.229 15.384 1.00 46.77 98 THR B CA 1
ATOM 2694 C C . THR B 1 97 ? 53.579 39.700 15.114 1.00 46.04 98 THR B C 1
ATOM 2695 O O . THR B 1 97 ? 54.597 40.219 15.566 1.00 45.86 98 THR B O 1
ATOM 2699 N N . ASN B 1 98 ? 52.698 40.373 14.383 1.00 46.43 99 ASN B N 1
ATOM 2700 C CA . ASN B 1 98 ? 52.902 41.786 14.101 1.00 46.29 99 ASN B CA 1
ATOM 2701 C C . ASN B 1 98 ? 52.737 42.563 15.396 1.00 47.41 99 ASN B C 1
ATOM 2702 O O . ASN B 1 98 ? 51.834 42.284 16.184 1.00 48.01 99 ASN B O 1
ATOM 2707 N N . ILE B 1 99 ? 53.629 43.521 15.629 1.00 48.15 100 ILE B N 1
ATOM 2708 C CA . ILE B 1 99 ? 53.571 44.322 16.845 1.00 49.23 100 ILE B CA 1
ATOM 2709 C C . ILE B 1 99 ? 53.655 45.819 16.551 1.00 49.55 100 ILE B C 1
ATOM 2710 O O . ILE B 1 99 ? 54.712 46.333 16.186 1.00 50.60 100 ILE B O 1
ATOM 2715 N N . THR B 1 100 ? 52.534 46.512 16.723 1.00 49.86 101 THR B N 1
ATOM 2716 C CA . THR B 1 100 ? 52.462 47.949 16.489 1.00 50.38 101 THR B CA 1
ATOM 2717 C C . THR B 1 100 ? 52.843 48.707 17.753 1.00 49.87 101 THR B C 1
ATOM 2718 O O . THR B 1 100 ? 52.695 48.196 18.861 1.00 50.03 101 THR B O 1
ATOM 2722 N N . GLY B 1 101 ? 53.340 49.926 17.577 1.00 50.07 102 GLY B N 1
ATOM 2723 C CA . GLY B 1 101 ? 53.724 50.743 18.713 1.00 49.20 102 GLY B CA 1
ATOM 2724 C C . GLY B 1 101 ? 53.558 52.224 18.421 1.00 48.81 102 GLY B C 1
ATOM 2725 O O . GLY B 1 101 ? 53.723 52.659 17.281 1.00 47.12 102 GLY B O 1
ATOM 2726 N N . LYS B 1 102 ? 53.215 52.996 19.449 1.00 49.28 103 LYS B N 1
ATOM 2727 C CA . LYS B 1 102 ? 53.042 54.439 19.304 1.00 49.49 103 LYS B CA 1
ATOM 2728 C C . LYS B 1 102 ? 54.288 55.110 19.863 1.00 47.93 103 LYS B C 1
ATOM 2729 O O . LYS B 1 102 ? 54.754 54.759 20.948 1.00 47.79 103 LYS B O 1
ATOM 2735 N N . TYR B 1 103 ? 54.824 56.077 19.130 1.00 46.55 104 TYR B N 1
ATOM 2736 C CA . TYR B 1 103 ? 56.017 56.773 19.579 1.00 45.59 104 TYR B CA 1
ATOM 2737 C C . TYR B 1 103 ? 55.910 58.274 19.410 1.00 45.69 104 TYR B C 1
ATOM 2738 O O . TYR B 1 103 ? 55.079 58.779 18.652 1.00 45.66 104 TYR B O 1
ATOM 2747 N N . PHE B 1 104 ? 56.775 58.977 20.127 1.00 44.59 105 PHE B N 1
ATOM 2748 C CA . PHE B 1 104 ? 56.819 60.426 20.090 1.00 44.13 105 PHE B CA 1
ATOM 2749 C C . PHE B 1 104 ? 58.263 60.827 19.892 1.00 42.46 105 PHE B C 1
ATOM 2750 O O . PHE B 1 104 ? 59.172 60.091 20.275 1.00 41.07 105 PHE B O 1
ATOM 2758 N N . ALA B 1 105 ? 58.472 61.987 19.282 1.00 40.53 106 ALA B N 1
ATOM 2759 C CA . ALA B 1 105 ? 59.815 62.484 19.035 1.00 38.94 106 ALA B CA 1
ATOM 2760 C C . ALA B 1 105 ? 59.779 63.992 18.904 1.00 38.62 106 ALA B C 1
ATOM 2761 O O . ALA B 1 105 ? 58.809 64.559 18.407 1.00 37.92 106 ALA B O 1
ATOM 2763 N N . ASN B 1 106 ? 60.840 64.639 19.360 1.00 37.01 107 ASN B N 1
ATOM 2764 C CA . ASN B 1 106 ? 60.922 66.082 19.271 1.00 38.26 107 ASN B CA 1
ATOM 2765 C C . ASN B 1 106 ? 61.884 66.440 18.157 1.00 37.94 107 ASN B C 1
ATOM 2766 O O . ASN B 1 106 ? 63.056 66.078 18.188 1.00 39.12 107 ASN B O 1
ATOM 2771 N N . LEU B 1 107 ? 61.369 67.129 17.152 1.00 36.38 108 LEU B N 1
ATOM 2772 C CA . LEU B 1 107 ? 62.179 67.540 16.022 1.00 35.87 108 LEU B CA 1
ATOM 2773 C C . LEU B 1 107 ? 62.397 69.042 16.109 1.00 34.33 108 LEU B C 1
ATOM 2774 O O . LEU B 1 107 ? 61.475 69.792 16.417 1.00 36.20 108 LEU B O 1
ATOM 2779 N N . PHE B 1 108 ? 63.620 69.481 15.863 1.00 32.75 109 PHE B N 1
ATOM 2780 C CA . PHE B 1 108 ? 63.902 70.903 15.895 1.00 32.53 109 PHE B CA 1
ATOM 2781 C C . PHE B 1 108 ? 64.042 71.380 14.460 1.00 30.88 109 PHE B C 1
ATOM 2782 O O . PHE B 1 108 ? 64.943 70.947 13.738 1.00 30.76 109 PHE B O 1
ATOM 2790 N N . PHE B 1 109 ? 63.136 72.262 14.047 1.00 29.86 110 PHE B N 1
ATOM 2791 C CA . PHE B 1 109 ? 63.159 72.805 12.700 1.00 29.91 110 PHE B CA 1
ATOM 2792 C C . PHE B 1 109 ? 64.040 74.038 12.711 1.00 33.48 110 PHE B C 1
ATOM 2793 O O . PHE B 1 109 ? 63.599 75.164 12.939 1.00 33.68 110 PHE B O 1
ATOM 2801 N N . GLU B 1 110 ? 65.315 73.769 12.479 1.00 34.24 111 GLU B N 1
ATOM 2802 C CA . GLU B 1 110 ? 66.375 74.751 12.470 1.00 36.41 111 GLU B CA 1
ATOM 2803 C C . GLU B 1 110 ? 66.123 76.062 11.730 1.00 36.61 111 GLU B C 1
ATOM 2804 O O . GLU B 1 110 ? 66.577 77.116 12.180 1.00 36.29 111 GLU B O 1
ATOM 2810 N N . GLN B 1 111 ? 65.409 76.013 10.610 1.00 35.78 112 GLN B N 1
ATOM 2811 C CA . GLN B 1 111 ? 65.164 77.230 9.842 1.00 37.36 112 GLN B CA 1
ATOM 2812 C C . GLN B 1 111 ? 64.157 78.215 10.419 1.00 37.28 112 GLN B C 1
ATOM 2813 O O . GLN B 1 111 ? 63.996 79.312 9.893 1.00 38.82 112 GLN B O 1
ATOM 2819 N N . VAL B 1 112 ? 63.470 77.833 11.486 1.00 36.55 113 VAL B N 1
ATOM 2820 C CA . VAL B 1 112 ? 62.504 78.728 12.106 1.00 35.86 113 VAL B CA 1
ATOM 2821 C C . VAL B 1 112 ? 62.676 78.661 13.611 1.00 35.37 113 VAL B C 1
ATOM 2822 O O . VAL B 1 112 ? 61.912 79.263 14.365 1.00 36.45 113 VAL B O 1
ATOM 2826 N N . GLY B 1 113 ? 63.694 77.920 14.041 1.00 34.06 114 GLY B N 1
ATOM 2827 C CA . GLY B 1 113 ? 63.969 77.790 15.459 1.00 32.10 114 GLY B CA 1
ATOM 2828 C C . GLY B 1 113 ? 62.766 77.370 16.270 1.00 32.04 114 GLY B C 1
ATOM 2829 O O . GLY B 1 113 ? 62.560 77.839 17.389 1.00 30.46 114 GLY B O 1
ATOM 2830 N N . LEU B 1 114 ? 61.960 76.486 15.697 1.00 32.09 115 LEU B N 1
ATOM 2831 C CA . LEU B 1 114 ? 60.779 75.988 16.374 1.00 31.68 115 LEU B CA 1
ATOM 2832 C C . LEU B 1 114 ? 60.879 74.484 16.560 1.00 33.90 115 LEU B C 1
ATOM 2833 O O . LEU B 1 114 ? 61.245 73.754 15.640 1.00 32.84 115 LEU B O 1
ATOM 2838 N N . SER B 1 115 ? 60.561 74.021 17.759 1.00 34.41 116 SER B N 1
ATOM 2839 C CA . SER B 1 115 ? 60.607 72.601 18.034 1.00 36.57 116 SER B CA 1
ATOM 2840 C C . SER B 1 115 ? 59.210 72.060 17.796 1.00 36.32 116 SER B C 1
ATOM 2841 O O . SER B 1 115 ? 58.222 72.759 18.017 1.00 37.04 116 SER B O 1
ATOM 2844 N N . GLY B 1 116 ? 59.127 70.825 17.320 1.00 35.78 117 GLY B N 1
ATOM 2845 C CA . GLY B 1 116 ? 57.832 70.229 17.070 1.00 37.03 117 GLY B CA 1
ATOM 2846 C C . GLY B 1 116 ? 57.720 68.867 17.725 1.00 39.79 117 GLY B C 1
ATOM 2847 O O . GLY B 1 116 ? 58.638 68.047 17.641 1.00 39.21 117 GLY B O 1
ATOM 2848 N N . ARG B 1 117 ? 56.600 68.628 18.396 1.00 40.02 118 ARG B N 1
ATOM 2849 C CA . ARG B 1 117 ? 56.372 67.347 19.046 1.00 43.82 118 ARG B CA 1
ATOM 2850 C C . ARG B 1 117 ? 55.672 66.474 18.012 1.00 44.20 118 ARG B C 1
ATOM 2851 O O . ARG B 1 117 ? 54.581 66.794 17.553 1.00 45.14 118 ARG B O 1
ATOM 2859 N N . ILE B 1 118 ? 56.322 65.383 17.624 1.00 43.60 119 ILE B N 1
ATOM 2860 C CA . ILE B 1 118 ? 55.771 64.484 16.622 1.00 43.73 119 ILE B CA 1
ATOM 2861 C C . ILE B 1 118 ? 55.190 63.218 17.233 1.00 42.55 119 ILE B C 1
ATOM 2862 O O . ILE B 1 118 ? 55.652 62.745 18.269 1.00 43.17 119 ILE B O 1
ATOM 2867 N N . ALA B 1 119 ? 54.162 62.683 16.588 1.00 41.34 120 ALA B N 1
ATOM 2868 C CA . ALA B 1 119 ? 53.520 61.463 17.053 1.00 41.44 120 ALA B CA 1
ATOM 2869 C C . ALA B 1 119 ? 53.425 60.498 15.894 1.00 39.74 120 ALA B C 1
ATOM 2870 O O . ALA B 1 119 ? 52.868 60.828 14.852 1.00 39.28 120 ALA B O 1
ATOM 2872 N N . PHE B 1 120 ? 53.989 59.309 16.064 1.00 40.68 121 PHE B N 1
ATOM 2873 C CA . PHE B 1 120 ? 53.927 58.308 15.013 1.00 40.73 121 PHE B CA 1
ATOM 2874 C C . PHE B 1 120 ? 53.693 56.915 15.571 1.00 40.45 121 PHE B C 1
ATOM 2875 O O . PHE B 1 120 ? 53.807 56.672 16.769 1.00 40.39 121 PHE B O 1
ATOM 2883 N N . GLU B 1 121 ? 53.352 56.003 14.679 1.00 42.07 122 GLU B N 1
ATOM 2884 C CA . GLU B 1 121 ? 53.081 54.627 15.048 1.00 42.91 122 GLU B CA 1
ATOM 2885 C C . GLU B 1 121 ? 53.739 53.757 13.988 1.00 42.11 122 GLU B C 1
ATOM 2886 O O . GLU B 1 121 ? 53.736 54.101 12.804 1.00 41.03 122 GLU B O 1
ATOM 2892 N N . GLY B 1 122 ? 54.328 52.645 14.413 1.00 41.26 123 GLY B N 1
ATOM 2893 C CA . GLY B 1 122 ? 54.982 51.769 13.461 1.00 40.70 123 GLY B CA 1
ATOM 2894 C C . GLY B 1 122 ? 55.153 50.353 13.972 1.00 39.43 123 GLY B C 1
ATOM 2895 O O . GLY B 1 122 ? 54.904 50.065 15.146 1.00 39.30 123 GLY B O 1
ATOM 2896 N N . ALA B 1 123 ? 55.581 49.469 13.080 1.00 36.73 124 ALA B N 1
ATOM 2897 C CA . ALA B 1 123 ? 55.796 48.072 13.429 1.00 35.68 124 ALA B CA 1
ATOM 2898 C C . ALA B 1 123 ? 57.161 47.636 12.913 1.00 33.44 124 ALA B C 1
ATOM 2899 O O . ALA B 1 123 ? 57.497 47.875 11.753 1.00 33.42 124 ALA B O 1
ATOM 2901 N N . VAL B 1 124 ? 57.952 47.006 13.776 1.00 32.45 125 VAL B N 1
ATOM 2902 C CA . VAL B 1 124 ? 59.271 46.536 13.374 1.00 32.08 125 VAL B CA 1
ATOM 2903 C C . VAL B 1 124 ? 59.137 45.156 12.740 1.00 32.57 125 VAL B C 1
ATOM 2904 O O . VAL B 1 124 ? 60.091 44.623 12.174 1.00 31.40 125 VAL B O 1
ATOM 2908 N N . THR B 1 125 ? 57.933 44.600 12.831 1.00 34.54 126 THR B N 1
ATOM 2909 C CA . THR B 1 125 ? 57.632 43.267 12.325 1.00 37.18 126 THR B CA 1
ATOM 2910 C C . THR B 1 125 ? 57.206 43.162 10.863 1.00 38.11 126 THR B C 1
ATOM 2911 O O . THR B 1 125 ? 57.022 42.059 10.346 1.00 38.00 126 THR B O 1
ATOM 2915 N N . ASN B 1 126 ? 57.033 44.297 10.198 1.00 38.60 127 ASN B N 1
ATOM 2916 C CA . ASN B 1 126 ? 56.653 44.281 8.791 1.00 38.23 127 ASN B CA 1
ATOM 2917 C C . ASN B 1 126 ? 57.094 45.562 8.092 1.00 39.64 127 ASN B C 1
ATOM 2918 O O . ASN B 1 126 ? 57.552 46.507 8.737 1.00 38.37 127 ASN B O 1
ATOM 2923 N N . GLU B 1 127 ? 56.964 45.592 6.771 1.00 39.34 128 GLU B N 1
ATOM 2924 C CA . GLU B 1 127 ? 57.370 46.756 6.003 1.00 39.22 128 GLU B CA 1
ATOM 2925 C C . GLU B 1 127 ? 56.185 47.591 5.523 1.00 39.10 128 GLU B C 1
ATOM 2926 O O . GLU B 1 127 ? 56.273 48.282 4.515 1.00 38.34 128 GLU B O 1
ATOM 2932 N N . ASN B 1 128 ? 55.076 47.530 6.250 1.00 39.87 129 ASN B N 1
ATOM 2933 C CA . ASN B 1 128 ? 53.897 48.304 5.876 1.00 41.48 129 ASN B CA 1
ATOM 2934 C C . ASN B 1 128 ? 54.057 49.755 6.323 1.00 43.32 129 ASN B C 1
ATOM 2935 O O . ASN B 1 128 ? 54.758 50.044 7.296 1.00 42.95 129 ASN B O 1
ATOM 2940 N N . LYS B 1 129 ? 53.400 50.666 5.613 1.00 45.02 130 LYS B N 1
ATOM 2941 C CA . LYS B 1 129 ? 53.450 52.076 5.973 1.00 44.95 130 LYS B CA 1
ATOM 2942 C C . LYS B 1 129 ? 52.403 52.333 7.040 1.00 44.07 130 LYS B C 1
ATOM 2943 O O . LYS B 1 129 ? 51.241 51.965 6.879 1.00 43.08 130 LYS B O 1
ATOM 2949 N N . TYR B 1 130 ? 52.824 52.941 8.143 1.00 44.96 131 TYR B N 1
ATOM 2950 C CA . TYR B 1 130 ? 51.915 53.259 9.236 1.00 45.47 131 TYR B CA 1
ATOM 2951 C C . TYR B 1 130 ? 51.761 54.772 9.324 1.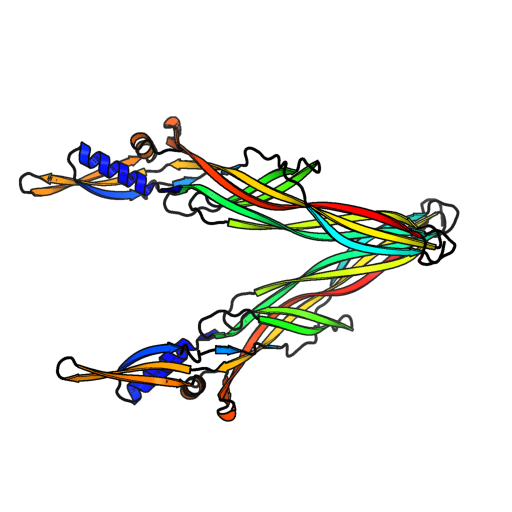00 46.45 131 TYR B C 1
ATOM 2952 O O . TYR B 1 130 ? 52.705 55.476 9.701 1.00 46.02 131 TYR B O 1
ATOM 2961 N N . THR B 1 131 ? 50.574 55.263 8.970 1.00 44.44 132 THR B N 1
ATOM 2962 C CA . THR B 1 131 ? 50.287 56.693 9.002 1.00 43.76 132 THR B CA 1
ATOM 2963 C C . THR B 1 131 ? 49.494 57.051 10.252 1.00 42.74 132 THR B C 1
ATOM 2964 O O . THR B 1 131 ? 48.631 56.289 10.694 1.00 41.79 132 THR B O 1
ATOM 2968 N N . LEU B 1 132 ? 49.779 58.220 10.817 1.00 40.10 133 LEU B N 1
ATOM 2969 C CA . LEU B 1 132 ? 49.087 58.656 12.019 1.00 39.14 133 LEU B CA 1
ATOM 2970 C C . LEU B 1 132 ? 48.818 60.159 12.023 1.00 39.17 133 LEU B C 1
ATOM 2971 O O . LEU B 1 132 ? 49.734 60.960 11.821 1.00 38.33 133 LEU B O 1
ATOM 2976 N N . ASP B 1 133 ? 47.562 60.533 12.260 1.00 38.23 134 ASP B N 1
ATOM 2977 C CA . ASP B 1 133 ? 47.178 61.940 12.292 1.00 38.69 134 ASP B CA 1
ATOM 2978 C C . ASP B 1 133 ? 47.074 62.470 13.710 1.00 38.06 134 ASP B C 1
ATOM 2979 O O . ASP B 1 133 ? 46.672 61.753 14.624 1.00 36.45 134 ASP B O 1
ATOM 2984 N N . ALA B 1 134 ? 47.448 63.733 13.881 1.00 37.24 135 ALA B N 1
ATOM 2985 C CA . ALA B 1 134 ? 47.384 64.391 15.179 1.00 37.56 135 ALA B CA 1
ATOM 2986 C C . ALA B 1 134 ? 46.822 65.794 14.971 1.00 37.16 135 ALA B C 1
ATOM 2987 O O . ALA B 1 134 ? 47.310 66.544 14.121 1.00 36.74 135 ALA B O 1
ATOM 2989 N N . THR B 1 135 ? 45.792 66.141 15.735 1.00 37.26 136 THR B N 1
ATOM 2990 C CA . THR B 1 135 ? 45.181 67.457 15.624 1.00 37.79 136 THR B CA 1
ATOM 2991 C C . THR B 1 135 ? 45.518 68.315 16.839 1.00 38.72 136 THR B C 1
ATOM 2992 O O . THR B 1 135 ? 45.460 67.856 17.982 1.00 38.24 136 THR B O 1
ATOM 2996 N N . GLN B 1 136 ? 45.877 69.565 16.564 1.00 37.89 137 GLN B N 1
ATOM 2997 C CA . GLN B 1 136 ? 46.292 70.524 17.578 1.00 37.36 137 GLN B CA 1
ATOM 2998 C C . GLN B 1 136 ? 45.552 71.847 17.352 1.00 35.30 137 GLN B C 1
ATOM 2999 O O . GLN B 1 136 ? 45.170 72.160 16.221 1.00 31.59 137 GLN B O 1
ATOM 3005 N N . ASP B 1 137 ? 45.342 72.612 18.422 1.00 31.99 138 ASP B N 1
ATOM 3006 C CA . ASP B 1 137 ? 44.669 73.906 18.312 1.00 30.56 138 ASP B CA 1
ATOM 3007 C C . ASP B 1 137 ? 45.717 75.005 18.392 1.00 28.08 138 ASP B C 1
ATOM 3008 O O . ASP B 1 137 ? 46.698 74.871 19.120 1.00 24.78 138 ASP B O 1
ATOM 3013 N N . PHE B 1 138 ? 45.509 76.086 17.643 1.00 22.83 139 PHE B N 1
ATOM 3014 C CA . PHE B 1 138 ? 46.439 77.206 17.636 1.00 23.91 139 PHE B CA 1
ATOM 3015 C C . PHE B 1 138 ? 45.607 78.462 17.778 1.00 22.88 139 PHE B C 1
ATOM 3016 O O . PHE B 1 138 ? 44.422 78.462 17.456 1.00 22.80 139 PHE B O 1
ATOM 3024 N N . ARG B 1 139 ? 46.226 79.535 18.250 1.00 23.39 140 ARG B N 1
ATOM 3025 C CA . ARG B 1 139 ? 45.501 80.777 18.450 1.00 21.63 140 ARG B CA 1
ATOM 3026 C C . ARG B 1 139 ? 46.516 81.909 18.529 1.00 21.66 140 ARG B C 1
ATOM 3027 O O . ARG B 1 139 ? 47.642 81.706 18.953 1.00 19.86 140 ARG B O 1
ATOM 3035 N N . ASP B 1 140 ? 46.107 83.106 18.139 1.00 18.89 141 ASP B N 1
ATOM 3036 C CA . ASP B 1 140 ? 46.979 84.252 18.258 1.00 22.28 141 ASP B CA 1
ATOM 3037 C C . ASP B 1 140 ? 46.120 85.497 18.095 1.00 22.60 141 ASP B C 1
ATOM 3038 O O . ASP B 1 140 ? 44.980 85.420 17.634 1.00 21.26 141 ASP B O 1
ATOM 3043 N N . SER B 1 141 ? 46.653 86.635 18.513 1.00 21.93 142 SER B N 1
ATOM 3044 C CA . SER B 1 141 ? 45.949 87.897 18.379 1.00 23.04 142 SER B CA 1
ATOM 3045 C C . SER B 1 141 ? 47.029 88.964 18.383 1.00 23.84 142 SER B C 1
ATOM 3046 O O . SER B 1 141 ? 48.147 88.720 18.835 1.00 22.27 142 SER B O 1
ATOM 3049 N N . GLN B 1 142 ? 46.691 90.139 17.869 1.00 23.73 143 GLN B N 1
ATOM 3050 C CA . GLN B 1 142 ? 47.626 91.244 17.792 1.00 26.91 143 GLN B CA 1
ATOM 3051 C C . GLN B 1 142 ? 46.815 92.527 17.805 1.00 26.88 143 GLN B C 1
ATOM 3052 O O . GLN B 1 142 ? 45.713 92.576 17.261 1.00 27.83 143 GLN B O 1
ATOM 3058 N N . THR B 1 143 ? 47.355 93.556 18.441 1.00 28.81 144 THR B N 1
ATOM 3059 C CA . THR B 1 143 ? 46.677 94.842 18.522 1.00 31.65 144 THR B CA 1
ATOM 3060 C C . THR B 1 143 ? 47.312 95.785 17.509 1.00 31.03 144 THR B C 1
ATOM 3061 O O . THR B 1 143 ? 48.494 95.646 17.177 1.00 30.30 144 THR B O 1
ATOM 3065 N N . ILE B 1 144 ? 46.528 96.737 17.018 1.00 29.94 145 ILE B N 1
ATOM 3066 C CA . ILE B 1 144 ? 47.024 97.703 16.042 1.00 29.96 145 ILE B CA 1
ATOM 3067 C C . ILE B 1 144 ? 46.178 98.982 16.004 1.00 29.15 145 ILE B C 1
ATOM 3068 O O . ILE B 1 144 ? 44.950 98.937 16.041 1.00 27.70 145 ILE B O 1
ATOM 3073 N N . ARG B 1 145 ? 46.846 100.125 15.953 1.00 29.86 146 ARG B N 1
ATOM 3074 C CA . ARG B 1 145 ? 46.144 101.392 15.857 1.00 30.90 146 ARG B CA 1
ATOM 3075 C C . ARG B 1 145 ? 45.964 101.640 14.358 1.00 31.94 146 ARG B C 1
ATOM 3076 O O . ARG B 1 145 ? 46.941 101.684 13.613 1.00 34.58 146 ARG B O 1
ATOM 3084 N N . VAL B 1 146 ? 44.717 101.755 13.910 1.00 30.82 147 VAL B N 1
ATOM 3085 C CA . VAL B 1 146 ? 44.428 101.997 12.502 1.00 33.60 147 VAL B CA 1
ATOM 3086 C C . VAL B 1 146 ? 44.189 103.497 12.350 1.00 35.32 147 VAL B C 1
ATOM 3087 O O . VAL B 1 146 ? 43.174 104.022 12.809 1.00 34.90 147 VAL B O 1
ATOM 3091 N N . PRO B 1 147 ? 45.134 104.211 11.714 1.00 35.57 148 PRO B N 1
ATOM 3092 C CA . PRO B 1 147 ? 44.985 105.658 11.530 1.00 34.75 148 PRO B CA 1
ATOM 3093 C C . PRO B 1 147 ? 43.721 106.019 10.767 1.00 35.57 148 PRO B C 1
ATOM 3094 O O . PRO B 1 147 ? 43.156 105.190 10.052 1.00 34.36 148 PRO B O 1
ATOM 3098 N N . PRO B 1 148 ? 43.254 107.269 10.914 1.00 38.42 149 PRO B N 1
ATOM 3099 C CA . PRO B 1 148 ? 42.043 107.667 10.198 1.00 38.59 149 PRO B CA 1
ATOM 3100 C C . PRO B 1 148 ? 42.213 107.442 8.705 1.00 39.75 149 PRO B C 1
ATOM 3101 O O . PRO B 1 148 ? 43.306 107.612 8.173 1.00 41.35 149 PRO B O 1
ATOM 3105 N N . PHE B 1 149 ? 41.140 107.034 8.038 1.00 41.07 150 PHE B N 1
ATOM 3106 C CA . PHE B 1 149 ? 41.181 106.800 6.600 1.00 43.77 150 PHE B CA 1
ATOM 3107 C C . PHE B 1 149 ? 42.303 105.837 6.238 1.00 46.01 150 PHE B C 1
ATOM 3108 O O . PHE B 1 149 ? 43.196 106.166 5.453 1.00 47.35 150 PHE B O 1
ATOM 3116 N N . HIS B 1 150 ? 42.247 104.645 6.824 1.00 45.93 151 HIS B N 1
ATOM 3117 C CA . HIS B 1 150 ? 43.236 103.599 6.590 1.00 44.56 151 HIS B CA 1
ATOM 311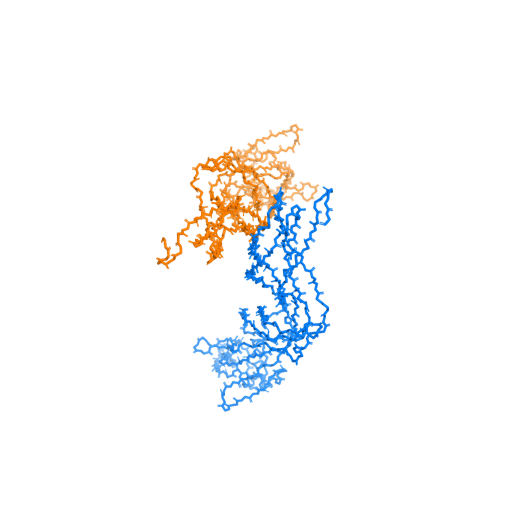8 C C . HIS B 1 150 ? 42.601 102.271 6.924 1.00 42.75 151 HIS B C 1
ATOM 3119 O O . HIS B 1 150 ? 41.671 102.209 7.728 1.00 40.14 151 HIS B O 1
ATOM 3126 N N . ARG B 1 151 ? 43.098 101.210 6.301 1.00 40.95 152 ARG B N 1
ATOM 3127 C CA . ARG B 1 151 ? 42.599 99.879 6.594 1.00 41.19 152 ARG B CA 1
ATOM 3128 C C . ARG B 1 151 ? 43.784 99.078 7.117 1.00 39.97 152 ARG B C 1
ATOM 3129 O O . ARG B 1 151 ? 44.944 99.434 6.880 1.00 37.93 152 ARG B O 1
ATOM 3137 N N . ALA B 1 152 ? 43.488 98.007 7.841 1.00 36.17 153 ALA B N 1
ATOM 3138 C CA . ALA B 1 152 ? 44.526 97.151 8.377 1.00 33.64 153 ALA B CA 1
ATOM 3139 C C . ALA B 1 152 ? 44.150 95.744 7.997 1.00 30.18 153 ALA B C 1
ATOM 3140 O O . ALA B 1 152 ? 43.021 95.311 8.220 1.00 28.50 153 ALA B O 1
ATOM 3142 N N . THR B 1 153 ? 45.092 95.033 7.399 1.00 30.73 154 THR B N 1
ATOM 3143 C CA . THR B 1 153 ? 44.847 93.659 7.010 1.00 30.58 154 THR B CA 1
ATOM 3144 C C . THR B 1 153 ? 45.719 92.756 7.873 1.00 30.16 154 THR B C 1
ATOM 3145 O O . THR B 1 153 ? 46.946 92.886 7.891 1.00 30.66 154 THR B O 1
ATOM 3149 N N . GLY B 1 154 ? 45.071 91.860 8.612 1.00 29.49 155 GLY B N 1
ATOM 3150 C CA . GLY B 1 154 ? 45.799 90.937 9.457 1.00 26.46 155 GLY B CA 1
ATOM 3151 C C . GLY B 1 154 ? 45.855 89.576 8.796 1.00 25.40 155 GLY B C 1
ATOM 3152 O O . GLY B 1 154 ? 44.820 88.972 8.518 1.00 25.54 155 GLY B O 1
ATOM 3153 N N . VAL B 1 155 ? 47.068 89.106 8.527 1.00 24.68 156 VAL B N 1
ATOM 3154 C CA . VAL B 1 155 ? 47.275 87.807 7.905 1.00 25.45 156 VAL B CA 1
ATOM 3155 C C . VAL B 1 155 ? 47.731 86.793 8.954 1.00 23.45 156 VAL B C 1
ATOM 3156 O O . VAL B 1 155 ? 48.759 86.981 9.606 1.00 25.53 156 VAL B O 1
ATOM 3160 N N . TYR B 1 156 ? 46.963 85.719 9.087 1.00 22.47 157 TYR B N 1
ATOM 3161 C CA . TYR B 1 156 ? 47.231 84.656 10.055 1.00 24.55 157 TYR B CA 1
ATOM 3162 C C . TYR B 1 156 ? 47.929 83.513 9.320 1.00 24.74 157 TYR B C 1
ATOM 3163 O O . TYR B 1 156 ? 47.366 82.916 8.402 1.00 25.47 157 TYR B O 1
ATOM 3172 N N . THR B 1 157 ? 49.152 83.211 9.738 1.00 24.43 158 THR B N 1
ATOM 3173 C CA . THR B 1 157 ? 49.949 82.174 9.100 1.00 26.68 158 THR B CA 1
ATOM 3174 C C . THR B 1 157 ? 50.420 81.046 10.026 1.00 27.17 158 THR B C 1
ATOM 3175 O O . THR B 1 157 ? 50.763 81.276 11.186 1.00 26.66 158 THR B O 1
ATOM 3179 N N . LEU B 1 158 ? 50.446 79.830 9.492 1.00 26.00 159 LEU B N 1
ATOM 3180 C CA . LEU B 1 158 ? 50.925 78.671 10.230 1.00 25.65 159 LEU B CA 1
ATOM 3181 C C . LEU B 1 158 ? 52.289 78.275 9.666 1.00 26.58 159 LEU B C 1
ATOM 3182 O O . LEU B 1 158 ? 52.477 78.244 8.446 1.00 26.90 159 LEU B O 1
ATOM 3187 N N . GLU B 1 159 ? 53.244 78.013 10.551 1.00 24.33 160 GLU B N 1
ATOM 3188 C CA . GLU B 1 159 ? 54.569 77.561 10.142 1.00 26.21 160 GLU B CA 1
ATOM 3189 C C . GLU B 1 159 ? 54.418 76.046 10.146 1.00 26.36 160 GLU B C 1
ATOM 3190 O O . GLU B 1 159 ? 54.094 75.449 11.177 1.00 25.69 160 GLU B O 1
ATOM 3196 N N . GLN B 1 160 ? 54.635 75.439 8.989 1.00 27.46 161 GLN B N 1
ATOM 3197 C CA . GLN B 1 160 ? 54.493 74.000 8.820 1.00 29.29 161 GLN B CA 1
ATOM 3198 C C . GLN B 1 160 ? 55.818 73.327 8.469 1.00 28.24 161 GLN B C 1
ATOM 3199 O O . GLN B 1 160 ? 56.394 73.586 7.415 1.00 29.49 161 GLN B O 1
ATOM 3205 N N . GLY B 1 161 ? 56.295 72.467 9.356 1.00 26.93 162 GLY B N 1
ATOM 3206 C CA . GLY B 1 161 ? 57.542 71.776 9.097 1.00 27.48 162 GLY B CA 1
ATOM 3207 C C . GLY B 1 161 ? 57.281 70.508 8.305 1.00 27.72 162 GLY B C 1
ATOM 3208 O O . GLY B 1 161 ? 56.214 69.915 8.412 1.00 27.24 162 GLY B O 1
ATOM 3209 N N . ALA B 1 162 ? 58.250 70.105 7.493 1.00 29.89 163 ALA B N 1
ATOM 3210 C CA . ALA B 1 162 ? 58.128 68.892 6.687 1.00 29.89 163 ALA B CA 1
ATOM 3211 C C . ALA B 1 162 ? 59.412 68.135 6.931 1.00 30.23 163 ALA B C 1
ATOM 3212 O O . ALA B 1 162 ? 60.475 68.741 7.073 1.00 31.01 163 ALA B O 1
ATOM 3214 N N . PHE B 1 163 ? 59.330 66.812 6.970 1.00 28.80 164 PHE B N 1
ATOM 3215 C CA . PHE B 1 163 ? 60.520 66.035 7.256 1.00 29.97 164 PHE B CA 1
ATOM 3216 C C . PHE B 1 163 ? 60.462 64.602 6.774 1.00 29.03 164 PHE B C 1
ATOM 3217 O O . PHE B 1 163 ? 59.397 64.045 6.542 1.00 28.48 164 PHE B O 1
ATOM 3225 N N . GLU B 1 164 ? 61.648 64.028 6.643 1.00 30.65 165 GLU B N 1
ATOM 3226 C CA . GLU B 1 164 ? 61.838 62.635 6.286 1.00 32.78 165 GLU B CA 1
ATOM 3227 C C . GLU B 1 164 ? 63.098 62.303 7.060 1.00 32.68 165 GLU B C 1
ATOM 3228 O O . GLU B 1 164 ? 64.164 62.857 6.793 1.00 33.77 165 GLU B O 1
ATOM 3234 N N . LYS B 1 165 ? 62.969 61.414 8.034 1.00 32.71 166 LYS B N 1
ATOM 3235 C CA . LYS B 1 165 ? 64.101 61.048 8.861 1.00 32.53 166 LYS B CA 1
ATOM 3236 C C . LYS B 1 165 ? 64.239 59.550 9.015 1.00 32.29 166 LYS B C 1
ATOM 3237 O O . LYS B 1 165 ? 63.253 58.820 9.022 1.00 30.60 166 LYS B O 1
ATOM 3243 N N . MET B 1 166 ? 65.482 59.106 9.139 1.00 33.02 167 MET B N 1
ATOM 3244 C CA . MET B 1 166 ? 65.767 57.701 9.347 1.00 34.65 167 MET B CA 1
ATOM 3245 C C . MET B 1 166 ? 65.498 57.445 10.822 1.00 32.22 167 MET B C 1
ATOM 3246 O O . MET B 1 166 ? 65.695 58.327 11.659 1.00 32.98 167 MET B O 1
ATOM 3251 N N . THR B 1 167 ? 65.042 56.243 11.137 1.00 31.26 168 THR B N 1
ATOM 3252 C CA . THR B 1 167 ? 64.774 55.878 12.516 1.00 31.08 168 THR B CA 1
ATOM 3253 C C . THR B 1 167 ? 65.634 54.679 12.886 1.00 33.12 168 THR B C 1
ATOM 3254 O O . THR B 1 167 ? 66.100 53.949 12.008 1.00 33.81 168 THR B O 1
ATOM 3258 N N . VAL B 1 168 ? 65.867 54.501 14.182 1.00 33.82 169 VAL B N 1
ATOM 3259 C CA . VAL B 1 168 ? 66.621 53.355 14.678 1.00 33.94 169 VAL B CA 1
ATOM 3260 C C . VAL B 1 168 ? 65.599 52.533 15.455 1.00 34.44 169 VAL B C 1
ATOM 3261 O O . VAL B 1 168 ? 64.973 53.032 16.395 1.00 35.23 169 VAL B O 1
ATOM 3265 N N . LEU B 1 169 ? 65.405 51.286 15.034 1.00 33.29 170 LEU B N 1
ATOM 3266 C CA . LEU B 1 169 ? 64.449 50.403 15.679 1.00 32.84 170 LEU B CA 1
ATOM 3267 C C . LEU B 1 169 ? 65.168 49.401 16.570 1.00 33.59 170 LEU B C 1
ATOM 3268 O O . LEU B 1 169 ? 66.131 48.761 16.158 1.00 34.32 170 LEU B O 1
ATOM 3273 N N . GLU B 1 170 ? 64.685 49.260 17.794 1.00 33.87 171 GLU B N 1
ATOM 3274 C CA . GLU B 1 170 ? 65.300 48.346 18.742 1.00 33.64 171 GLU B CA 1
ATOM 3275 C C . GLU B 1 170 ? 64.244 47.530 19.455 1.00 32.99 171 GLU B C 1
ATOM 3276 O O . GLU B 1 170 ? 63.080 47.928 19.538 1.00 31.59 171 GLU B O 1
ATOM 3282 N N . CYS B 1 171 ? 64.663 46.370 19.949 1.00 32.50 172 CYS B N 1
ATOM 3283 C CA . CYS B 1 171 ? 63.800 45.478 20.701 1.00 32.22 172 CYS B CA 1
ATOM 3284 C C . CYS B 1 171 ? 64.668 44.330 21.179 1.00 32.15 172 CYS B C 1
ATOM 3285 O O . CYS B 1 171 ? 65.822 44.196 20.757 1.00 30.67 172 CYS B O 1
ATOM 3288 N N . VAL B 1 172 ? 64.130 43.528 22.087 1.00 30.74 173 VAL B N 1
ATOM 3289 C CA . VAL B 1 172 ? 64.871 42.390 22.599 1.00 31.40 173 VAL B CA 1
ATOM 3290 C C . VAL B 1 172 ? 64.139 41.129 22.193 1.00 30.16 173 VAL B C 1
ATOM 3291 O O . VAL B 1 172 ? 62.907 41.099 22.141 1.00 29.11 173 VAL B O 1
ATOM 3295 N N . VAL B 1 173 ? 64.913 40.097 21.890 1.00 30.45 174 VAL B N 1
ATOM 3296 C CA . VAL B 1 173 ? 64.371 38.814 21.479 1.00 30.93 174 VAL B CA 1
ATOM 3297 C C . VAL B 1 173 ? 64.829 37.761 22.470 1.00 31.90 174 VAL B C 1
ATOM 3298 O O . VAL B 1 173 ? 65.983 37.761 22.901 1.00 30.59 174 VAL B O 1
ATOM 3302 N N . SER B 1 174 ? 63.910 36.880 22.842 1.00 32.49 175 SER B N 1
ATOM 3303 C CA . SER B 1 174 ? 64.208 35.809 23.780 1.00 32.61 175 SER B CA 1
ATOM 3304 C C . SER B 1 174 ? 63.255 34.665 23.487 1.00 32.24 175 SER B C 1
ATOM 3305 O O . SER B 1 174 ? 62.425 34.759 22.585 1.00 32.97 175 SER B O 1
ATOM 3308 N N . GLY B 1 175 ? 63.372 33.581 24.247 1.00 34.09 176 GLY B N 1
ATOM 3309 C CA . GLY B 1 175 ? 62.496 32.445 24.031 1.00 32.28 176 GLY B CA 1
ATOM 3310 C C . GLY B 1 175 ? 63.264 31.252 23.504 1.00 32.81 176 GLY B C 1
ATOM 3311 O O . GLY B 1 175 ? 64.465 31.342 23.240 1.00 31.22 176 GLY B O 1
ATOM 3312 N N . ASN B 1 176 ? 62.558 30.141 23.334 1.00 32.30 177 ASN B N 1
ATOM 3313 C CA . ASN B 1 176 ? 63.161 28.900 22.869 1.00 35.30 177 ASN B CA 1
ATOM 3314 C C . ASN B 1 176 ? 62.411 28.250 21.725 1.00 33.99 177 ASN B C 1
ATOM 3315 O O . ASN B 1 176 ? 61.215 28.463 21.540 1.00 33.61 177 ASN B O 1
ATOM 3320 N N . GLY B 1 177 ? 63.139 27.446 20.961 1.00 32.39 178 GLY B N 1
ATOM 3321 C CA . GLY B 1 177 ? 62.545 26.751 19.846 1.00 30.45 178 GLY B CA 1
ATOM 3322 C C . GLY B 1 177 ? 62.730 25.260 20.019 1.00 28.78 178 GLY B C 1
ATOM 3323 O O . GLY B 1 177 ? 63.508 24.806 20.862 1.00 28.62 178 GLY B O 1
ATOM 3324 N N . ILE B 1 178 ? 61.985 24.505 19.225 1.00 28.83 179 ILE B N 1
ATOM 3325 C CA . ILE B 1 178 ? 62.036 23.055 19.225 1.00 28.06 179 ILE B CA 1
ATOM 3326 C C . ILE B 1 178 ? 62.339 22.656 17.797 1.00 27.78 179 ILE B C 1
ATOM 3327 O O . ILE B 1 178 ? 61.759 23.205 16.859 1.00 27.84 179 ILE B O 1
ATOM 3332 N N . ILE B 1 179 ? 63.260 21.717 17.631 1.00 28.06 180 ILE B N 1
ATOM 3333 C CA . ILE B 1 179 ? 63.608 21.240 16.301 1.00 27.90 180 ILE B CA 1
ATOM 3334 C C . ILE B 1 179 ? 63.475 19.725 16.281 1.00 26.98 180 ILE B C 1
ATOM 3335 O O . ILE B 1 179 ? 63.901 19.035 17.216 1.00 27.23 180 ILE B O 1
ATOM 3340 N N . ARG B 1 180 ? 62.867 19.217 15.216 1.00 28.54 181 ARG B N 1
ATOM 3341 C CA . ARG B 1 180 ? 62.674 17.787 15.051 1.00 29.62 181 ARG B CA 1
ATOM 3342 C C . ARG B 1 180 ? 63.548 17.278 13.916 1.00 30.40 181 ARG B C 1
ATOM 3343 O O . ARG B 1 180 ? 63.512 17.811 12.805 1.00 29.89 181 ARG B O 1
ATOM 3351 N N . TYR B 1 181 ? 64.335 16.251 14.210 1.00 28.31 182 TYR B N 1
ATOM 3352 C CA . TYR B 1 181 ? 65.230 15.648 13.233 1.00 29.52 182 TYR B CA 1
ATOM 3353 C C . TYR B 1 181 ? 64.887 14.170 13.134 1.00 32.15 182 TYR B C 1
ATOM 3354 O O . TYR B 1 181 ? 64.196 13.617 13.995 1.00 31.65 182 TYR B O 1
ATOM 3363 N N . TYR B 1 182 ? 65.395 13.534 12.086 1.00 35.04 183 TYR B N 1
ATOM 3364 C CA . TYR B 1 182 ? 65.204 12.107 11.870 1.00 37.56 183 TYR B CA 1
ATOM 3365 C C . TYR B 1 182 ? 66.582 11.520 11.607 1.00 37.40 183 TYR B C 1
ATOM 3366 O O . TYR B 1 182 ? 67.377 12.097 10.862 1.00 37.84 183 TYR B O 1
ATOM 3375 N N . ARG B 1 183 ? 66.874 10.386 12.231 1.00 37.75 184 ARG B N 1
ATOM 3376 C CA . ARG B 1 183 ? 68.156 9.727 12.031 1.00 38.03 184 ARG B CA 1
ATOM 3377 C C . ARG B 1 183 ? 67.863 8.388 11.355 1.00 36.87 184 ARG B C 1
ATOM 3378 O O . ARG B 1 183 ? 67.017 7.625 11.821 1.00 34.71 184 ARG B O 1
ATOM 3386 N N . THR B 1 184 ? 68.549 8.116 10.250 1.00 35.11 185 THR B N 1
ATOM 3387 C CA . THR B 1 184 ? 68.340 6.877 9.508 1.00 34.38 185 THR B CA 1
ATOM 3388 C C . THR B 1 184 ? 69.096 5.700 10.126 1.00 32.44 185 THR B C 1
ATOM 3389 O O . THR B 1 184 ? 70.269 5.818 10.468 1.00 33.58 185 THR B O 1
ATOM 3393 N N . LEU B 1 185 ? 68.413 4.569 10.273 1.00 31.85 186 LEU B N 1
ATOM 3394 C CA . LEU B 1 185 ? 69.021 3.369 10.850 1.00 31.04 186 LEU B CA 1
ATOM 3395 C C . LEU B 1 185 ? 69.470 2.409 9.742 1.00 30.89 186 LEU B C 1
ATOM 3396 O O . LEU B 1 185 ? 69.085 2.569 8.586 1.00 30.61 186 LEU B O 1
ATOM 3401 N N . PRO B 1 186 ? 70.293 1.400 10.083 1.00 31.80 187 PRO B N 1
ATOM 3402 C CA . PRO B 1 186 ? 70.793 0.429 9.102 1.00 31.41 187 PRO B CA 1
ATOM 3403 C C . PRO B 1 186 ? 69.761 -0.255 8.205 1.00 32.41 187 PRO B C 1
ATOM 3404 O O . PRO B 1 186 ? 70.072 -0.599 7.071 1.00 31.38 187 PRO B O 1
ATOM 3408 N N . ASP B 1 187 ? 68.540 -0.447 8.691 1.00 31.46 188 ASP B N 1
ATOM 3409 C CA . ASP B 1 187 ? 67.516 -1.095 7.876 1.00 32.62 188 ASP B CA 1
ATOM 3410 C C . ASP B 1 187 ? 66.622 -0.059 7.211 1.00 33.02 188 ASP B C 1
ATOM 3411 O O . ASP B 1 187 ? 65.540 -0.372 6.725 1.00 32.80 188 ASP B O 1
ATOM 3416 N N . ASN B 1 188 ? 67.103 1.179 7.197 1.00 34.68 189 ASN B N 1
ATOM 3417 C CA . ASN B 1 188 ? 66.403 2.319 6.615 1.00 35.70 189 ASN B CA 1
ATOM 3418 C C . ASN B 1 188 ? 65.171 2.798 7.384 1.00 34.38 189 ASN B C 1
ATOM 3419 O O . ASN B 1 188 ? 64.393 3.596 6.862 1.00 31.87 189 ASN B O 1
ATOM 3424 N N . SER B 1 189 ? 64.977 2.310 8.611 1.00 32.51 190 SER B N 1
ATOM 3425 C CA . SER B 1 189 ? 63.861 2.793 9.427 1.00 31.11 190 SER B CA 1
ATOM 3426 C C . SER B 1 189 ? 64.419 4.084 10.038 1.00 31.20 190 SER B C 1
ATOM 3427 O O . SER B 1 189 ? 65.595 4.396 9.834 1.00 29.16 190 SER B O 1
ATOM 3430 N N . TYR B 1 190 ? 63.603 4.835 10.776 1.00 33.60 191 TYR B N 1
ATOM 3431 C CA . TYR B 1 190 ? 64.074 6.091 11.364 1.00 36.50 191 TYR B CA 1
ATOM 3432 C C . TYR B 1 190 ? 63.839 6.244 12.857 1.00 36.34 191 TYR B C 1
ATOM 3433 O O . TYR B 1 190 ? 62.935 5.641 13.423 1.00 37.90 191 TYR B O 1
ATOM 3442 N N . THR B 1 191 ? 64.668 7.068 13.483 1.00 35.72 192 THR B N 1
ATOM 3443 C CA . THR B 1 191 ? 64.535 7.377 14.899 1.00 36.78 192 THR B CA 1
ATOM 3444 C C . THR B 1 191 ? 64.468 8.905 14.980 1.00 36.34 192 THR B C 1
ATOM 3445 O O . THR B 1 191 ? 65.325 9.603 14.424 1.00 36.78 192 THR B O 1
ATOM 3449 N N . GLU B 1 192 ? 63.442 9.422 15.646 1.00 34.31 193 GLU B N 1
ATOM 3450 C CA . GLU B 1 192 ? 63.262 10.862 15.772 1.00 33.18 193 GLU B CA 1
ATOM 3451 C C . GLU B 1 192 ? 64.016 11.447 16.954 1.00 33.14 193 GLU B C 1
ATOM 3452 O O . GLU B 1 192 ? 64.013 10.897 18.053 1.00 31.97 193 GLU B O 1
ATOM 3458 N N . ILE B 1 193 ? 64.671 12.572 16.709 1.00 32.62 194 ILE B N 1
ATOM 3459 C CA . ILE B 1 193 ? 65.442 13.250 17.735 1.00 31.46 194 ILE B CA 1
ATOM 3460 C C . ILE B 1 193 ? 64.903 14.659 17.884 1.00 31.89 194 ILE B C 1
ATOM 3461 O O . ILE B 1 193 ? 64.762 15.389 16.899 1.00 32.21 194 ILE B O 1
ATOM 3466 N N . VAL B 1 194 ? 64.582 15.037 19.115 1.00 27.97 195 VAL B N 1
ATOM 3467 C CA . VAL B 1 194 ? 64.042 16.356 19.359 1.00 28.21 195 VAL B CA 1
ATOM 3468 C C . VAL B 1 194 ? 65.090 17.188 20.063 1.00 28.36 195 VAL B C 1
ATOM 3469 O O . VAL B 1 194 ? 65.789 16.703 20.948 1.00 27.48 195 VAL B O 1
ATOM 3473 N N . GLN B 1 195 ? 65.193 18.448 19.672 1.00 27.41 196 GLN B N 1
ATOM 3474 C CA . GLN B 1 195 ? 66.170 19.329 20.281 1.00 28.25 196 GLN B CA 1
ATOM 3475 C C . GLN B 1 195 ? 65.523 20.613 20.750 1.00 27.21 196 GLN B C 1
ATOM 3476 O O . GLN B 1 195 ? 64.633 21.137 20.096 1.00 26.76 196 GLN B O 1
ATOM 3482 N N . ARG B 1 196 ? 65.973 21.098 21.899 1.00 27.92 197 ARG B N 1
ATOM 3483 C CA . ARG B 1 196 ? 65.482 22.348 22.450 1.00 30.92 197 ARG B CA 1
ATOM 3484 C C . ARG B 1 196 ? 66.639 23.327 22.308 1.00 31.48 197 ARG B C 1
ATOM 3485 O O . ARG B 1 196 ? 67.776 22.992 22.646 1.00 30.74 197 ARG B O 1
ATOM 3493 N N . VAL B 1 197 ? 66.366 24.521 21.791 1.00 31.77 198 VAL B N 1
ATOM 3494 C CA . VAL B 1 197 ? 67.424 25.509 21.624 1.00 31.97 198 VAL B CA 1
ATOM 3495 C C . VAL B 1 197 ? 66.947 26.938 21.878 1.00 33.52 198 VAL B C 1
ATOM 3496 O O . VAL B 1 197 ? 65.853 27.328 21.471 1.00 34.79 198 VAL B O 1
ATOM 3500 N N . ASN B 1 198 ? 67.784 27.698 22.580 1.00 33.70 199 ASN B N 1
ATOM 3501 C CA . ASN B 1 198 ? 67.527 29.091 22.925 1.00 32.33 199 ASN B CA 1
ATOM 3502 C C . ASN B 1 198 ? 67.721 29.935 21.666 1.00 32.28 199 ASN B C 1
ATOM 3503 O O . ASN B 1 198 ? 68.678 29.730 20.916 1.00 33.52 199 ASN B O 1
ATOM 3508 N N . ILE B 1 199 ? 66.827 30.888 21.433 1.00 30.13 200 ILE B N 1
ATOM 3509 C CA . ILE B 1 199 ? 66.940 31.721 20.246 1.00 27.72 200 ILE B CA 1
ATOM 3510 C C . ILE B 1 199 ? 68.270 32.475 20.196 1.00 29.34 200 ILE B C 1
ATOM 3511 O O . ILE B 1 199 ? 68.806 32.727 19.112 1.00 26.42 200 ILE B O 1
ATOM 3516 N N . ILE B 1 200 ? 68.824 32.815 21.359 1.00 30.35 201 ILE B N 1
ATOM 3517 C CA . ILE B 1 200 ? 70.094 33.534 21.374 1.00 31.69 201 ILE B CA 1
ATOM 3518 C C . ILE B 1 200 ? 71.214 32.664 20.820 1.00 32.25 201 ILE B C 1
ATOM 3519 O O . ILE B 1 200 ? 72.175 33.172 20.235 1.00 32.58 201 ILE B O 1
ATOM 3524 N N . ASP B 1 201 ? 71.090 31.354 20.996 1.00 31.63 202 ASP B N 1
ATOM 3525 C CA . ASP B 1 201 ? 72.099 30.441 20.486 1.00 32.38 202 ASP B CA 1
ATOM 3526 C C . ASP B 1 201 ? 71.903 30.281 18.983 1.00 31.59 202 ASP B C 1
ATOM 3527 O O . ASP B 1 201 ? 72.862 30.111 18.233 1.00 30.78 202 ASP B O 1
ATOM 3532 N N . VAL B 1 202 ? 70.651 30.340 18.551 1.00 30.32 203 VAL B N 1
ATOM 3533 C CA . VAL B 1 202 ? 70.327 30.229 17.134 1.00 30.49 203 VAL B CA 1
ATOM 3534 C C . VAL B 1 202 ? 70.948 31.431 16.418 1.00 32.28 203 VAL B C 1
ATOM 3535 O O . VAL B 1 202 ? 71.676 31.281 15.436 1.00 31.63 203 VAL B O 1
ATOM 3539 N N . LEU B 1 203 ? 70.656 32.623 16.932 1.00 32.77 204 LEU B N 1
ATOM 3540 C CA . LEU B 1 203 ? 71.170 33.863 16.357 1.00 34.20 204 LEU B CA 1
ATOM 3541 C C . LEU B 1 203 ? 72.692 33.881 16.396 1.00 34.54 204 LEU B C 1
ATOM 3542 O O . LEU B 1 203 ? 73.342 34.309 15.448 1.00 32.24 204 LEU B O 1
ATOM 3547 N N . GLN B 1 204 ? 73.251 33.406 17.504 1.00 37.17 205 GLN B N 1
ATOM 3548 C CA . GLN B 1 204 ? 74.700 33.358 17.681 1.00 38.93 205 GLN B CA 1
ATOM 3549 C C . GLN B 1 204 ? 75.333 32.463 16.621 1.00 38.32 205 GLN B C 1
ATOM 3550 O O . GLN B 1 204 ? 76.275 32.866 15.944 1.00 39.45 205 GLN B O 1
ATOM 3556 N N . ALA B 1 205 ? 74.807 31.250 16.471 1.00 36.28 206 ALA B N 1
ATOM 3557 C CA . ALA B 1 205 ? 75.344 30.307 15.496 1.00 35.30 206 ALA B CA 1
ATOM 3558 C C . ALA B 1 205 ? 75.111 30.745 14.059 1.00 34.99 206 ALA B C 1
ATOM 3559 O O . ALA B 1 205 ? 75.986 30.577 13.211 1.00 36.15 206 ALA B O 1
ATOM 3561 N N . ASN B 1 206 ? 73.933 31.294 13.781 1.00 32.93 207 ASN B N 1
ATOM 3562 C CA . ASN B 1 206 ? 73.610 31.752 12.432 1.00 32.75 207 ASN B CA 1
ATOM 3563 C C . ASN B 1 206 ? 74.401 33.002 12.062 1.00 33.63 207 ASN B C 1
ATOM 3564 O O . ASN B 1 206 ? 74.646 33.266 10.887 1.00 33.76 207 ASN B O 1
ATOM 3569 N N . GLY B 1 207 ? 74.793 33.773 13.069 1.00 34.60 208 GLY B N 1
ATOM 3570 C CA . GLY B 1 207 ? 75.513 35.001 12.798 1.00 35.25 208 GLY B CA 1
ATOM 3571 C C . GLY B 1 207 ? 74.523 35.977 12.185 1.00 34.57 208 GLY B C 1
ATOM 3572 O O . GLY B 1 207 ? 74.879 36.804 11.345 1.00 34.55 208 GLY B O 1
ATOM 3573 N N . THR B 1 208 ? 73.266 35.863 12.605 1.00 32.50 209 THR B N 1
ATOM 3574 C CA . THR B 1 208 ? 72.202 36.719 12.106 1.00 32.02 209 THR B CA 1
ATOM 3575 C C . THR B 1 208 ? 72.552 38.185 12.338 1.00 32.44 209 THR B C 1
ATOM 3576 O O . THR B 1 208 ? 72.790 38.609 13.474 1.00 31.69 209 THR B O 1
ATOM 3580 N N . PRO B 1 209 ? 72.576 38.984 11.260 1.00 33.79 210 PRO B N 1
ATOM 3581 C CA . PRO B 1 209 ? 72.905 40.409 11.357 1.00 34.66 210 PRO B CA 1
ATOM 3582 C C . PRO B 1 209 ? 71.876 41.241 12.126 1.00 34.73 210 PRO B C 1
ATOM 3583 O O . PRO B 1 209 ? 70.681 40.934 12.121 1.00 35.14 210 PRO B O 1
ATOM 3587 N N . GLY B 1 210 ? 72.364 42.286 12.790 1.00 34.42 211 GLY B N 1
ATOM 3588 C CA . GLY B 1 210 ? 71.503 43.179 13.544 1.00 35.80 211 GLY B CA 1
ATOM 3589 C C . GLY B 1 210 ? 71.312 42.837 15.010 1.00 35.91 211 GLY B C 1
ATOM 3590 O O . GLY B 1 210 ? 70.535 43.496 15.695 1.00 36.12 211 GLY B O 1
ATOM 3591 N N . PHE B 1 211 ? 72.022 41.828 15.506 1.00 37.00 212 PHE B N 1
ATOM 3592 C CA . PHE B 1 211 ? 71.870 41.419 16.902 1.00 37.71 212 PHE B CA 1
ATOM 3593 C C . PHE B 1 211 ? 73.148 41.418 17.727 1.00 38.89 212 PHE B C 1
ATOM 3594 O O . PHE B 1 211 ? 74.256 41.349 17.204 1.00 39.89 212 PHE B O 1
ATOM 3602 N N . THR B 1 212 ? 72.964 41.496 19.038 1.00 40.00 213 THR B N 1
ATOM 3603 C CA . THR B 1 212 ? 74.057 41.413 19.992 1.00 41.06 213 THR B CA 1
ATOM 3604 C C . THR B 1 212 ? 73.444 40.509 21.054 1.00 40.90 213 THR B C 1
ATOM 3605 O O . THR B 1 212 ? 72.287 40.697 21.446 1.00 39.97 213 THR B O 1
ATOM 3609 N N . ILE B 1 213 ? 74.197 39.508 21.493 1.00 41.48 214 ILE B N 1
ATOM 3610 C CA . ILE B 1 213 ? 73.686 38.577 22.480 1.00 42.45 214 ILE B CA 1
ATOM 3611 C C . ILE B 1 213 ? 74.168 38.862 23.886 1.00 43.33 214 ILE B C 1
ATOM 3612 O O . ILE B 1 213 ? 75.338 39.175 24.110 1.00 42.67 214 ILE B O 1
ATOM 3617 N N . SER B 1 214 ? 73.247 38.747 24.832 1.00 44.30 215 SER B N 1
ATOM 3618 C CA . SER B 1 214 ? 73.558 38.958 26.231 1.00 46.87 215 SER B CA 1
ATOM 3619 C C . SER B 1 214 ? 73.201 37.690 26.981 1.00 47.34 215 SER B C 1
ATOM 3620 O O . SER B 1 214 ? 72.114 37.584 27.551 1.00 47.02 215 SER B O 1
ATOM 3623 N N . LYS B 1 215 ? 74.108 36.718 26.962 1.00 48.80 216 LYS B N 1
ATOM 3624 C CA . LYS B 1 215 ? 73.864 35.464 27.659 1.00 50.44 216 LYS B CA 1
ATOM 3625 C C . LYS B 1 215 ? 73.500 35.774 29.110 1.00 50.36 216 LYS B C 1
ATOM 3626 O O . LYS B 1 215 ? 72.606 35.149 29.683 1.00 48.71 216 LYS B O 1
ATOM 3632 N N . GLU B 1 216 ? 74.178 36.767 29.684 1.00 50.94 217 GLU B N 1
ATOM 3633 C CA . GLU B 1 216 ? 73.924 37.190 31.057 1.00 51.18 217 GLU B CA 1
ATOM 3634 C C . GLU B 1 216 ? 72.429 37.425 31.265 1.00 50.26 217 GLU B C 1
ATOM 3635 O O . GLU B 1 216 ? 71.845 36.953 32.241 1.00 49.89 217 GLU B O 1
ATOM 3641 N N . GLN B 1 217 ? 71.815 38.165 30.345 1.00 48.49 218 GLN B N 1
ATOM 3642 C CA . GLN B 1 217 ? 70.388 38.466 30.434 1.00 47.70 218 GLN B CA 1
ATOM 3643 C C . GLN B 1 217 ? 69.544 37.421 29.713 1.00 45.41 218 GLN B C 1
ATOM 3644 O O . GLN B 1 217 ? 68.316 37.483 29.743 1.00 44.71 218 GLN B O 1
ATOM 3650 N N . ASN B 1 218 ? 70.206 36.470 29.063 1.00 43.28 219 ASN B N 1
ATOM 3651 C CA . ASN B 1 218 ? 69.515 35.420 28.321 1.00 41.50 219 ASN B CA 1
ATOM 3652 C C . ASN B 1 218 ? 68.581 36.037 27.284 1.00 39.82 219 ASN B C 1
ATOM 3653 O O . ASN B 1 218 ? 67.447 35.594 27.099 1.00 39.22 219 ASN B O 1
ATOM 3658 N N . ARG B 1 219 ? 69.066 37.076 26.617 1.00 40.11 220 ARG B N 1
ATOM 3659 C CA . ARG B 1 219 ? 68.282 37.755 25.595 1.00 39.47 220 ARG B CA 1
ATOM 3660 C C . ARG B 1 219 ? 69.215 38.321 24.541 1.00 38.41 220 ARG B C 1
ATOM 3661 O O . ARG B 1 219 ? 70.426 38.416 24.752 1.00 36.97 220 ARG B O 1
ATOM 3669 N N . ALA B 1 220 ? 68.647 38.681 23.400 1.00 36.68 221 ALA B N 1
ATOM 3670 C CA . ALA B 1 220 ? 69.419 39.253 22.311 1.00 35.58 221 ALA B CA 1
ATOM 3671 C C . ALA B 1 220 ? 68.860 40.637 22.024 1.00 36.00 221 ALA B C 1
ATOM 3672 O O . ALA B 1 220 ? 67.647 40.851 22.098 1.00 35.90 221 ALA B O 1
ATOM 3674 N N . TYR B 1 221 ? 69.745 41.573 21.701 1.00 34.75 222 TYR B N 1
ATOM 3675 C CA . TYR B 1 221 ? 69.326 42.932 21.394 1.00 35.78 222 TYR B CA 1
ATOM 3676 C C . TYR B 1 221 ? 69.346 43.213 19.896 1.00 33.28 222 TYR B C 1
ATOM 3677 O O . TYR B 1 221 ? 70.392 43.150 19.256 1.00 33.05 222 TYR B O 1
ATOM 3686 N N . PHE B 1 222 ? 68.181 43.527 19.348 1.00 32.72 223 PHE B N 1
ATOM 3687 C CA . PHE B 1 222 ? 68.062 43.829 17.930 1.00 32.93 223 PHE B CA 1
ATOM 3688 C C . PHE B 1 222 ? 68.116 45.324 17.685 1.00 33.10 223 PHE B C 1
ATOM 3689 O O . PHE B 1 222 ? 67.477 46.105 18.384 1.00 34.52 223 PHE B O 1
ATOM 3697 N N . THR B 1 223 ? 68.884 45.718 16.683 1.00 34.37 224 THR B N 1
ATOM 3698 C CA . THR B 1 223 ? 68.976 47.113 16.317 1.00 34.68 224 THR B CA 1
ATOM 3699 C C . THR B 1 223 ? 68.729 47.128 14.813 1.00 34.86 224 THR B C 1
ATOM 3700 O O . THR B 1 223 ? 69.503 46.570 14.032 1.00 34.37 224 THR B O 1
ATOM 3704 N N . GLY B 1 224 ? 67.613 47.733 14.426 1.00 33.05 225 GLY B N 1
ATOM 3705 C CA . GLY B 1 224 ? 67.237 47.800 13.030 1.00 32.38 225 GLY B CA 1
ATOM 3706 C C . GLY B 1 224 ? 67.056 49.217 12.530 1.0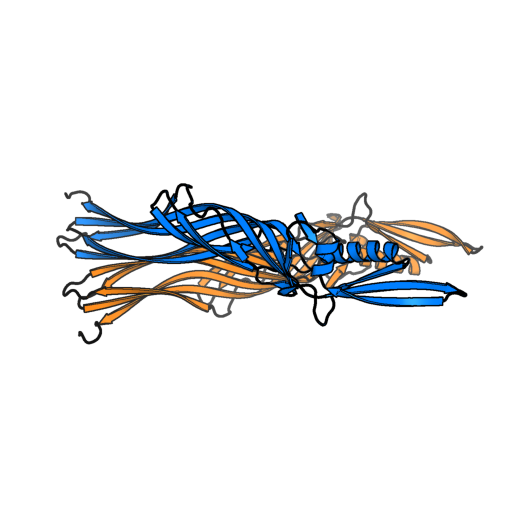0 33.34 225 GLY B C 1
ATOM 3707 O O . GLY B 1 224 ? 67.396 50.181 13.210 1.00 30.84 225 GLY B O 1
ATOM 3708 N N . GLU B 1 225 ? 66.487 49.353 11.342 1.00 34.37 226 GLU B N 1
ATOM 3709 C CA . GLU B 1 225 ? 66.334 50.675 10.767 1.00 34.41 226 GLU B CA 1
ATOM 3710 C C . GLU B 1 225 ? 64.996 50.904 10.094 1.00 33.60 226 GLU B C 1
ATOM 3711 O O . GLU B 1 225 ? 64.391 49.980 9.550 1.00 31.55 226 GLU B O 1
ATOM 3717 N N . GLY B 1 226 ? 64.541 52.153 10.129 1.00 32.46 227 GLY B N 1
ATOM 3718 C CA . GLY B 1 226 ? 63.279 52.502 9.504 1.00 28.94 227 GLY B CA 1
ATOM 3719 C C . GLY B 1 226 ? 63.301 53.942 9.020 1.00 28.83 227 GLY B C 1
ATOM 3720 O O . GLY B 1 226 ? 64.343 54.596 9.010 1.00 27.82 227 GLY B O 1
ATOM 3721 N N . THR B 1 227 ? 62.141 54.440 8.622 1.00 29.79 228 THR B N 1
ATOM 3722 C CA . THR B 1 227 ? 62.018 55.809 8.136 1.00 31.95 228 THR B CA 1
ATOM 3723 C C . THR B 1 227 ? 60.689 56.384 8.588 1.00 31.43 228 THR B C 1
ATOM 3724 O O . THR B 1 227 ? 59.737 55.643 8.815 1.00 32.00 228 THR B O 1
ATOM 3728 N N . ILE B 1 228 ? 60.637 57.704 8.737 1.00 32.98 229 ILE B N 1
ATOM 3729 C CA . ILE B 1 228 ? 59.394 58.388 9.082 1.00 35.07 229 ILE B CA 1
ATOM 3730 C C . ILE B 1 228 ? 59.400 59.693 8.314 1.00 34.93 229 ILE B C 1
ATOM 3731 O O . ILE B 1 228 ? 60.455 60.263 8.050 1.00 35.11 229 ILE B O 1
ATOM 3736 N N . SER B 1 229 ? 58.217 60.155 7.945 1.00 35.65 230 SER B N 1
ATOM 3737 C CA . SER B 1 229 ? 58.087 61.396 7.214 1.00 35.62 230 SER B CA 1
ATOM 3738 C C . SER B 1 229 ? 56.725 61.964 7.554 1.00 36.06 230 SER B C 1
ATOM 3739 O O . SER B 1 229 ? 55.860 61.249 8.056 1.00 36.24 230 SER B O 1
ATOM 3742 N N . GLY B 1 230 ? 56.545 63.255 7.304 1.00 34.97 231 GLY B N 1
ATOM 3743 C CA . GLY B 1 230 ? 55.272 63.877 7.598 1.00 32.68 231 GLY B CA 1
ATOM 3744 C C . GLY B 1 230 ? 55.336 65.389 7.633 1.00 31.01 231 GLY B C 1
ATOM 3745 O O . GLY B 1 230 ? 56.364 65.995 7.340 1.00 29.27 231 GLY B O 1
ATOM 3746 N N . GLN B 1 231 ? 54.209 65.985 7.992 1.00 33.41 232 GLN B N 1
ATOM 3747 C CA . GLN B 1 231 ? 54.066 67.429 8.091 1.00 33.80 232 GLN B CA 1
ATOM 3748 C C . GLN B 1 231 ? 53.584 67.692 9.511 1.00 31.72 232 GLN B C 1
ATOM 3749 O O . GLN B 1 231 ? 52.731 66.964 10.020 1.00 29.69 232 GLN B O 1
ATOM 3755 N N . ILE B 1 232 ? 54.125 68.729 10.144 1.00 29.41 233 ILE B N 1
ATOM 3756 C CA . ILE B 1 232 ? 53.740 69.063 11.510 1.00 29.50 233 ILE B CA 1
ATOM 3757 C C . ILE B 1 232 ? 53.518 70.566 11.650 1.00 28.43 233 ILE B C 1
ATOM 3758 O O . ILE B 1 232 ? 54.371 71.358 11.271 1.00 27.76 233 ILE B O 1
ATOM 3763 N N . GLY B 1 233 ? 52.356 70.951 12.172 1.00 27.70 234 GLY B N 1
ATOM 3764 C CA . GLY B 1 233 ? 52.080 72.361 12.374 1.00 27.03 234 GLY B CA 1
ATOM 3765 C C . GLY B 1 233 ? 52.889 72.789 13.584 1.00 27.29 234 GLY B C 1
ATOM 3766 O O . GLY B 1 233 ? 52.735 72.221 14.657 1.00 26.13 234 GLY B O 1
ATOM 3767 N N . LEU B 1 234 ? 53.750 73.786 13.417 1.00 26.37 235 LEU B N 1
ATOM 3768 C CA . LEU B 1 234 ? 54.601 74.242 14.514 1.00 24.77 235 LEU B CA 1
ATOM 3769 C C . LEU B 1 234 ? 54.015 75.352 15.371 1.00 25.28 235 LEU B C 1
ATOM 3770 O O . LEU B 1 234 ? 53.971 75.220 16.588 1.00 19.91 235 LEU B O 1
ATOM 3775 N N . GLN B 1 235 ? 53.569 76.436 14.739 1.00 21.06 236 GLN B N 1
ATOM 3776 C CA . GLN B 1 235 ? 53.008 77.570 15.463 1.00 23.93 236 GLN B CA 1
ATOM 3777 C C . GLN B 1 235 ? 52.382 78.541 14.469 1.00 22.44 236 GLN B C 1
ATOM 3778 O O . GLN B 1 235 ? 52.700 78.496 13.276 1.00 24.87 236 GLN B O 1
ATOM 3784 N N . THR B 1 236 ? 51.483 79.396 14.946 1.00 20.29 237 THR B N 1
ATOM 3785 C CA . THR B 1 236 ? 50.852 80.396 14.082 1.00 21.08 237 THR B CA 1
ATOM 3786 C C . THR B 1 236 ? 51.349 81.791 14.449 1.00 22.91 237 THR B C 1
ATOM 3787 O O . THR B 1 236 ? 51.892 82.000 15.540 1.00 23.81 237 THR B O 1
ATOM 3791 N N . PHE B 1 237 ? 51.176 82.738 13.533 1.00 23.68 238 PHE B N 1
ATOM 3792 C CA . PHE B 1 237 ? 51.639 84.106 13.729 1.00 25.54 238 PHE B CA 1
ATOM 3793 C C . PHE B 1 237 ? 50.738 85.083 13.005 1.00 24.96 238 PHE B C 1
ATOM 3794 O O . PHE B 1 237 ? 49.950 84.697 12.146 1.00 24.00 238 PHE B O 1
ATOM 3802 N N . ILE B 1 238 ? 50.868 86.361 13.340 1.00 25.41 239 ILE B N 1
ATOM 3803 C CA . ILE B 1 238 ? 50.063 87.381 12.683 1.00 25.58 239 ILE B CA 1
ATOM 3804 C C . ILE B 1 238 ? 50.913 88.540 12.206 1.00 26.97 239 ILE B C 1
ATOM 3805 O O . ILE B 1 238 ? 51.771 89.032 12.934 1.00 25.01 239 ILE B O 1
ATOM 3810 N N . ASP B 1 239 ? 50.670 88.973 10.975 1.00 27.65 240 ASP B N 1
ATOM 3811 C CA . ASP B 1 239 ? 51.356 90.135 10.440 1.00 29.10 240 ASP B CA 1
ATOM 3812 C C . ASP B 1 239 ? 50.244 91.078 9.988 1.00 28.39 240 ASP B C 1
ATOM 3813 O O . ASP B 1 239 ? 49.267 90.645 9.379 1.00 27.31 240 ASP B O 1
ATOM 3818 N N . VAL B 1 240 ? 50.364 92.358 10.320 1.00 27.88 241 VAL B N 1
ATOM 3819 C CA . VAL B 1 240 ? 49.345 93.313 9.898 1.00 30.53 241 VAL B CA 1
ATOM 3820 C C . VAL B 1 240 ? 49.968 94.381 9.012 1.00 30.65 241 VAL B C 1
ATOM 3821 O O . VAL B 1 240 ? 51.064 94.860 9.277 1.00 29.68 241 VAL B O 1
ATOM 3825 N N . VAL B 1 241 ? 49.262 94.729 7.948 1.00 32.88 242 VAL B N 1
ATOM 3826 C CA . VAL B 1 241 ? 49.726 95.754 7.032 1.00 34.43 242 VAL B CA 1
ATOM 3827 C C . VAL B 1 241 ? 48.666 96.842 6.947 1.00 34.84 242 VAL B C 1
ATOM 3828 O O . VAL B 1 241 ? 47.478 96.563 6.778 1.00 34.54 242 VAL B O 1
ATOM 3832 N N . ILE B 1 242 ? 49.111 98.082 7.101 1.00 36.55 243 ILE B N 1
ATOM 3833 C CA . ILE B 1 242 ? 48.233 99.240 7.064 1.00 40.17 243 ILE B CA 1
ATOM 3834 C C . ILE B 1 242 ? 48.417 100.034 5.775 1.00 41.48 243 ILE B C 1
ATOM 3835 O O . ILE B 1 242 ? 49.540 100.339 5.382 1.00 42.69 243 ILE B O 1
ATOM 3840 N N . GLU B 1 243 ? 47.304 100.369 5.130 1.00 43.17 244 GLU B N 1
ATOM 3841 C CA . GLU B 1 243 ? 47.317 101.130 3.882 1.00 45.03 244 GLU B CA 1
ATOM 3842 C C . GLU B 1 243 ? 46.297 102.264 3.905 1.00 46.65 244 GLU B C 1
ATOM 3843 O O . GLU B 1 243 ? 45.288 102.194 4.615 1.00 44.77 244 GLU B O 1
ATOM 3849 N N . PRO B 1 244 ? 46.552 103.334 3.131 1.00 48.14 245 PRO B N 1
ATOM 3850 C CA . PRO B 1 244 ? 45.615 104.460 3.087 1.00 48.20 245 PRO B CA 1
ATOM 3851 C C . PRO B 1 244 ? 44.382 103.958 2.348 1.00 47.84 245 PRO B C 1
ATOM 3852 O O . PRO B 1 244 ? 44.489 103.086 1.489 1.00 47.48 245 PRO B O 1
ATOM 3856 N N . LEU B 1 245 ? 43.215 104.492 2.680 1.00 49.50 246 LEU B N 1
ATOM 3857 C CA . LEU B 1 245 ? 41.985 104.044 2.043 1.00 51.03 246 LEU B CA 1
ATOM 3858 C C . LEU B 1 245 ? 41.906 104.388 0.548 1.00 53.18 246 LEU B C 1
ATOM 3859 O O . LEU B 1 245 ? 42.223 105.505 0.139 1.00 52.11 246 LEU B O 1
ATOM 3864 N N . PRO B 1 246 ? 41.474 103.418 -0.282 1.00 54.38 247 PRO B N 1
ATOM 3865 C CA . PRO B 1 246 ? 41.329 103.530 -1.736 1.00 56.22 247 PRO B CA 1
ATOM 3866 C C . PRO B 1 246 ? 40.888 104.903 -2.217 1.00 57.71 247 PRO B C 1
ATOM 3867 O O . PRO B 1 246 ? 39.731 105.293 -2.054 1.00 57.10 247 PRO B O 1
ATOM 3871 N N . GLY B 1 247 ? 41.821 105.629 -2.820 1.00 59.01 248 GLY B N 1
ATOM 3872 C CA . GLY B 1 247 ? 41.515 106.958 -3.312 1.00 61.37 248 GLY B CA 1
ATOM 3873 C C . GLY B 1 247 ? 41.769 108.006 -2.247 1.00 61.71 248 GLY B C 1
ATOM 3874 O O . GLY B 1 247 ? 42.317 109.070 -2.530 1.00 62.07 248 GLY B O 1
ATOM 3875 N N . HIS B 1 248 ? 41.376 107.709 -1.014 1.00 61.79 249 HIS B N 1
ATOM 3876 C CA . HIS B 1 248 ? 41.577 108.658 0.071 1.00 63.18 249 HIS B CA 1
ATOM 3877 C C . HIS B 1 248 ? 43.002 108.632 0.603 1.00 63.89 249 HIS B C 1
ATOM 3878 O O . HIS B 1 248 ? 43.491 107.582 1.028 1.00 65.01 249 HIS B O 1
ATOM 3885 N N . ALA B 1 249 ? 43.654 109.794 0.587 1.00 63.87 250 ALA B N 1
ATOM 3886 C CA . ALA B 1 249 ? 45.020 109.943 1.084 1.00 63.28 250 ALA B CA 1
ATOM 3887 C C . ALA B 1 249 ? 45.930 108.777 0.715 1.00 62.60 250 ALA B C 1
ATOM 3888 O O . ALA B 1 249 ? 45.577 108.012 -0.208 1.00 62.00 250 ALA B O 1
#

Sequence (498 aa):
AIINLLRELEIYGMQYANSHQYTYGSSYSDDTNPIRIAGLDARIPDPIVTDPVNHIVLDRRIITNTTSNSLEGVFSFSNAYTSRTSSQTRDGVTAGTNITGKYFANLFFEQVGLSGRIAFEGAVTNENKYTLDATQDFRDSQTIRVPPFHRATGVYTLEQGAFEKMTVLECVVSGNGIIRYYRTLPDNSYTEIVQRVNIIDVLQANGTPGFTISKEQNRAYFTGEGTISGQIGLQTFIDVVIEPLPGHAAIINLLRELEIYGMQYANSHQYTYGSSYSDDTNPIRIAGLDARIPDPIVTDPVNHIVLDRRIITNTTSNSLEGVFSFSNAYTSRTSSQTRDGVTAGTNITGKYFANLFFEQVGLSGRIAFEGAVTNENKYTLDATQDFRDSQTIRVPPFHRATGVYTLEQGAFEKMTVLECVVSGNGIIRYYRTLPDNSYTEIVQRVNIIDVLQANGTPGFTISKEQNRAYFTGEGTISGQIGLQTFIDVVIEPLPGHA

Nearest PDB structures (foldseek):
  2d42-assembly2_B  TM=1.004E+00  e=1.771E-51  Bacillus thuringiensis
  3c0m-assembly1_A  TM=3.845E-01  e=7.330E-08  Aeromonas hydrophila
  3g4o-assembly1_B  TM=3.830E-01  e=8.643E-08  Aeromonas hydrophila
  1z52-assembly1_B  TM=3.577E-01  e=3.231E-07  Aeromonas hydrophila
  1pre-assembly1_B  TM=3.586E-01  e=4.746E-07  Aeromonas hydrophila

InterPro domains:
  IPR004991 Aerolysin-like toxin [PF03318] (45-243)

Radius of gyration: 34.74 Å; Cα contacts (8 Å, |Δi|>4): 1334; chains: 2; bounding box: 68×112×63 Å

Solvent-accessible surface area: 25428 Å² total; per-residue (Å²): 86,41,39,55,0,64,119,20,0,62,64,24,0,103,80,46,4,117,69,81,146,56,60,51,38,46,25,95,30,12,136,126,69,42,9,116,15,42,59,45,72,3,115,16,67,77,50,68,0,84,49,88,30,89,113,40,96,29,12,134,50,72,9,64,1,95,62,78,104,60,41,47,0,12,0,3,1,10,3,28,60,60,3,122,4,12,11,86,9,147,55,1,0,16,26,55,97,93,58,75,9,100,15,102,15,112,0,73,1,97,105,42,44,59,74,10,168,2,19,3,49,5,4,3,7,17,86,90,133,48,61,33,74,40,82,56,84,28,107,48,70,68,76,33,160,0,44,44,67,24,63,0,14,0,38,0,12,0,7,11,0,32,7,138,29,91,1,22,14,46,3,31,0,24,6,23,0,18,0,72,0,81,118,103,60,102,136,161,46,149,51,89,48,79,38,159,8,31,0,8,66,0,3,86,64,43,55,11,99,37,28,93,41,15,112,158,93,73,81,0,79,6,75,7,51,1,62,2,43,13,71,13,7,22,56,31,73,31,84,39,88,64,68,53,23,121,80,84,130,82,39,32,64,0,62,114,20,0,56,59,26,0,61,90,48,0,120,72,83,163,49,78,52,33,46,26,90,29,19,132,125,54,56,8,92,14,46,62,44,57,12,104,18,76,80,48,60,0,84,68,97,12,67,118,65,76,61,23,129,36,99,6,69,1,97,57,77,91,41,12,44,0,6,0,0,3,29,18,42,36,62,4,120,3,23,9,71,10,148,54,0,0,18,20,60,92,90,46,73,14,150,30,150,18,108,0,78,0,93,105,39,46,42,63,0,106,2,22,3,43,11,5,8,7,18,90,87,146,38,81,52,73,40,93,64,116,11,164,45,36,62,86,37,123,0,32,41,59,38,52,0,26,0,28,3,18,0,24,27,0,38,13,130,24,74,3,26,16,58,2,20,0,22,3,29,0,17,0,77,0,94,99,69,56,145,111,98,50,136,50,84,52,78,37,191,12,25,0,13,72,0,2,112,67,43,57,12,100,30,25,85,53,15,146,147,90,73,85,0,87,5,71,9,53,1,54,2,37,22,53,5,0,5,74,4,82,14,93,32,88,60,82,62,22,100,87,78,106

Secondary structure (DSSP, 8-state):
-EEEHHHHHHHHHHHHHHHTT-EEEEEEE-TTS--EEEEEEEE-S--EE----EEEEEEEEEEEE-SSS-EEEEEEEEEEEEEEEEEEEEEEEESSS---EEEEEEEEETTTTEEEEEEEEE-TT---EEEEEEEEEEEEEEEEEE-TTEEEEEEEEEEEEEEEEEEEEEEEEE-EEEEEEEEEETTTEEEEEEEEEEHHHHHHHHT-TTEEEETTTTEEEEEEEEEEEEEEEEEEEEEEEEEE-TT--/-EEEHHHHHHHHHHHHHHHHT-EEEEEEE-TTS--EEEEEEEE-S--EE-SPPEEEEEEEEEEEE-SSS-EEEEEEEEEEEEEEEEEEEEEEEESSS--EEEEEEEEEETTTTEEEEEEEEEETT----EEEEEEEEEEEEEEEEE-SSEEEEEEEEEEEEEEEEEEEEEEEEE-EEEEEEEEE-TTS-EEEEEEEEEHHHHHHHHT-TTEEEEGGGTEEEEEEEEEEEEEEEEEEEEEEEEEE-TT--

Foldseek 3Di:
DAAALLVLVQVLQCVVCVVVVWAFDHKFADPVWGWDWADKAKAFPAQEFAFAWDKAFQDKDKDFAQAQAKDKDKFKDKGKDKKKKKKFFDYAYDNPDWDKDKYWYFHAHVVVRFTDIDIFIDTSRHGDMGMDIDIDIDIDMDMDIAHHQKMKMKIKIWTKDKGKTKMKIKIKTWTKMKTKIWDQDPPRDIDIDIDIGISLVSCVVSVPPQWDDDVPVRIIMGIGMMMMIMMDTGDMDMDMDMGHHPPGD/DAAALLVLVQVLQCVVCVVVVWAFDHKAFDPVWGWDWFPKDKAFPALEAADAWDKAFPDKDKDFAQDQAKDKDKFKDKDKDKWKKKKFFDYAYDHPDWDKDKDWYWHQHVVVRFIFIDIFMDTRRHGDMGMDMDMDMAMDMDMDIAHHQKMKMKIKIWTKDKDKGKMKIKIKIWGKMKTWIWHADPVRDIDIDIDIGISLVSCVVSVPPQWDDDVVVRIIMGIGMMMMIIMTTGHMDMDMDMDGHDVHD

CATH classification: 2.170.15.10 (+1 more: 3.10.450.380)

B-factor: mean 35.55, std 8.31, range [16.83, 70.52]